Protein 6ITQ (pdb70)

B-factor: mean 16.61, std 8.14, range [3.59, 48.38]

Solvent-accessible surface area: 22813 Å² total; per-residue (Å²): 172,43,98,7,95,25,38,11,1,2,6,0,58,58,56,9,2,10,47,0,26,0,68,20,52,33,121,64,46,86,38,11,32,29,0,0,0,12,54,50,159,141,78,6,0,0,0,6,56,36,36,48,121,86,32,115,64,73,60,18,140,66,0,118,16,17,5,26,2,7,18,3,65,77,128,118,12,0,21,0,0,0,11,25,3,86,76,120,0,24,2,58,0,50,0,0,16,15,80,160,19,67,124,29,108,120,37,70,35,9,187,14,71,2,164,17,16,60,0,19,9,76,154,30,39,10,34,16,49,40,32,29,102,27,139,56,58,21,62,36,138,0,17,0,15,12,0,11,88,55,51,87,36,11,28,29,0,0,0,21,93,136,74,5,0,0,0,6,64,28,37,68,118,100,60,128,60,79,59,18,125,66,0,136,82,33,5,74,9,54,46,53,96,91,101,70,10,0,46,0,58,0,62,58,3,89,75,122,0,56,8,59,0,35,0,0,18,10,145,107,18,64,136,29,98,102,36,47,21,6,94,15,62,1,155,22,16,74,0,55,8,92,147,38,116,12,54,3,5,22,3,7,33,17,104,57,56,16,16,35,71,0,8,0,26,14,60,30,124,52,58,82,60,10,33,29,0,0,0,22,46,18,140,91,67,150,89,79,7,0,0,0,3,63,25,37,64,102,57,19,105,64,63,59,17,122,62,0,122,28,24,4,35,2,7,10,3,60,59,113,111,6,0,14,0,6,0,13,52,2,87,72,125,0,53,2,56,0,50,0,0,17,16,147,138,16,57,131,30,94,102,37,105,61,14,88,15,70,4,153,17,7,74,0,54,8,88,155,36,71,6,11,11,18,22,2,13,37,32,139,57,58,18,66,16,132,0,20,0,27,13,44,42,113,57,45,88,48,10,34,27,0,0,0,25,47,47,183,119,93,8,0,0,0,5,66,26,52,46,123,119,62,107,43,75,48,22,124,68,0,115,85,37,4,74,10,58,46,44,104,98,124,100,8,0,26,0,53,0,62,60,2,90,68,130,3,58,8,58,0,45,0,0,19,20,116,155,15,53,130,31,101,103,40,51,47,3,60,18,37,2,113,21,14,78,0,60,6,96

Secondary structure (DSSP, 8-state):
--EEEEE--EEE-TT--EEEEEEEES---S-EEEEEEEE---EEEEEEEE----EEEEE-TTTTTTEEEEEETTTTEEEEEE-S--GGG-EEEEEEEES--SSTT-GGG--EE---EEEEE-/--EEEEE--EEE-TT--EEEEEEEES---S-EEEEEEE--EEEEEEEE----EEEEE-GGGTTTEEEEEETTTTEEEEEE-S--GGG-EEEEEEEES--SSTT-GGG-SEE---EEEEE-/--EEEEE--EEE-TT--EEEEEEEES---S-EEEEEEEE-TTSPPEEEEEEEE----EEEEE-TTTTTTEEEEEETTTTEEEEEE-S--GGG-EEEEEEEES--SSTT-GGG--EE---EEEEE-/--EEEEE-EEEE-TT--EEEEEEEES---SSEEEEEEEE---EEEEEEEE----EEEEE-TTTTTTEEEEEETTTTEEEEEE-S--GGG-EEEEEEEES--SSTT-GGG--EE---EEEEE-

Sequence (489 aa):
QVQLQESGGGSVQAGGSLRLSCVVSGNTGSTGYWAWFRQGPREGVAATYTAGSTSMTYYADSVKGRFTISQDNAKKTLYLQMNSLKPEDTGMYRCASTRFAGRWYRDSEYRAWGQGTQVTVSQVQLQESGGGSVQAGGSLRLSCVVSGNTGSTGYWAWFRQREGVAATYTAGSTSMTYYADSVKGRFTISQDNAKKTLYLQMNSLKPEDTGMYRCASTRFAGRWYRDSEYRAWGQGTQVTVSQVQLQESGGGSVQAGGSLRLSCVVSGNTGSTGYWAWFRQGPGTEREGVAATYTAGSTSMTYYADSVKGRFTISQDNAKKTLYLQMNSLKPEDTGMYRCASTRFAGRWYRDSEYRAWGQGTQVTVSQVQLQESGGGSVQAGGSLRLSCVVSGNTGSTGYWAWFRQGPREGVAATYTAGSTSMTYYADSVKGRFTISQDNAKKTLYLQMNSLKPEDTGMYRCASTRFAGRWYRDSEYRAWGQGTQVTVS

Foldseek 3Di:
DKAKAKDWADEDEAQAKTKIKIAIDDDPPQWWKKFKAFAACGWTAKIKTQHNVGIDIDGDPVCVPFWDWDADVVRRMIMIIGGNDDQRVWGFMKMFIDRDDDDSTDPVRTDYIYPGDTHGYD/DKAKAKDWADEEAAQAKTKMKIAMDDDADQWWKKFKAFPHWTAKIWTQVPVHIDIDGDPVCPPFWDWDADVVRRMIMIIGGRDDQVVWGFMKMFIDRDDDDNTDPVRTDGIYPGHTHGYD/DKAKAKDFADEDEQQAKTKIKMAIDDDQDQWWKKFKWWDAVPGDIWTAKMWTGDNVDIDIDGDPVCPPFWDWDADVVRRMIMIIGGNDDQVVWGWMKMFIDRDDPDRTPVVRTDYIYPTGTHGYD/DKAKEKDWADEDAAQAKIKMKIAIDDDADQWWKKFKAFDDCGWTAKIWTGPRVDIDIDGDPVCVPAWDWDADVVRRMIMIIGGRDDQVVWGWMKMFIDRDDPDNTPCVRTDYIYPTDGHGYD

Nearest PDB structures (foldseek):
  6itq-assembly1_B  TM=1.008E+00  e=9.440E-25  Camelus bactrianus
  6itq-assembly1_D  TM=1.003E+00  e=2.146E-22  Camelus bactrianus
  3eba-assembly1_A  TM=9.061E-01  e=5.032E-16  Camelus dromedarius
  1op9-assembly1_A  TM=9.002E-01  e=9.087E-16  Camelus dromedarius
  8sfv-assembly1_B-2  TM=8.823E-01  e=9.157E-15  Lama glama

Radius of gyration: 23.57 Å; Cα contacts (8 Å, |Δi|>4): 1384; chains: 4; bounding box: 53×63×56 Å

Structure (mmCIF, N/CA/C/O backbone):
data_6ITQ
#
_entry.id   6ITQ
#
_cell.length_a   93.870
_cell.length_b   48.816
_cell.length_c   109.333
_cell.angle_alpha   90.000
_cell.angle_beta   110.660
_cell.angle_gamma   90.000
#
_symmetry.space_group_name_H-M   'C 1 2 1'
#
loop_
_entity.id
_entity.type
_entity.pdbx_description
1 polymer 'anti-cortisol camelid antibody'
2 non-polymer (11alpha,14beta)-11,17,21-trihydroxypregn-4-ene-3,20-dione
3 non-polymer 'SULFATE ION'
4 water water
#
loop_
_atom_site.group_PDB
_atom_site.id
_atom_site.type_symbol
_atom_site.label_atom_id
_atom_site.label_alt_id
_atom_site.label_comp_id
_atom_site.label_asym_id
_atom_site.label_entity_id
_atom_site.label_seq_id
_atom_site.pdbx_PDB_ins_code
_atom_site.Cartn_x
_atom_site.Cartn_y
_atom_site.Cartn_z
_atom_site.occupancy
_atom_site.B_iso_or_equiv
_atom_site.auth_seq_id
_atom_site.auth_comp_id
_atom_site.auth_asym_id
_atom_site.auth_atom_id
_atom_site.pdbx_PDB_model_num
ATOM 1 N N . GLN A 1 1 ? 5.578 -0.585 22.681 1.00 27.45 1 GLN A N 1
ATOM 2 C CA . GLN A 1 1 ? 6.806 -1.035 23.327 1.00 25.27 1 GLN A CA 1
ATOM 3 C C . GLN A 1 1 ? 7.903 0.017 23.221 1.00 20.77 1 GLN A C 1
ATOM 4 O O . GLN A 1 1 ? 8.633 0.270 24.190 1.00 21.01 1 GLN A O 1
ATOM 10 N N . VAL A 1 2 ? 8.031 0.625 22.045 1.00 15.40 2 VAL A N 1
ATOM 11 C CA . VAL A 1 2 ? 9.040 1.660 21.851 1.00 10.97 2 VAL A CA 1
ATOM 12 C C . VAL A 1 2 ? 8.551 2.943 22.505 1.00 12.98 2 VAL A C 1
ATOM 13 O O . VAL A 1 2 ? 7.437 3.410 22.240 1.00 13.53 2 VAL A O 1
ATOM 17 N N . GLN A 1 3 ? 9.393 3.517 23.356 1.00 9.38 3 GLN A N 1
ATOM 18 C CA . GLN A 1 3 ? 9.075 4.720 24.107 1.00 7.53 3 GLN A CA 1
ATOM 19 C C . GLN A 1 3 ? 10.084 5.795 23.743 1.00 9.38 3 GLN A C 1
ATOM 20 O O . GLN A 1 3 ? 11.287 5.527 23.702 1.00 8.34 3 GLN A O 1
ATOM 26 N N . LEU A 1 4 ? 9.587 6.994 23.435 1.00 6.85 4 LEU A N 1
ATOM 27 C CA . LEU A 1 4 ? 10.409 8.137 23.064 1.00 7.90 4 LEU A CA 1
ATOM 28 C C . LEU A 1 4 ? 10.089 9.301 23.984 1.00 7.97 4 LEU A C 1
ATOM 29 O O . LEU A 1 4 ? 8.917 9.572 24.257 1.00 11.44 4 LEU A O 1
ATOM 34 N N . GLN A 1 5 ? 11.126 10.003 24.443 1.00 6.81 5 GLN A N 1
ATOM 35 C CA . GLN A 1 5 ? 10.945 11.113 25.374 1.00 8.33 5 GLN A CA 1
ATOM 36 C C . GLN A 1 5 ? 11.909 12.241 25.032 1.00 5.60 5 GLN A C 1
ATOM 37 O O . GLN A 1 5 ? 13.127 12.062 25.108 1.00 7.74 5 GLN A O 1
ATOM 43 N N . GLU A 1 6 ? 11.353 13.396 24.665 1.00 5.02 6 GLU A N 1
ATOM 44 C CA . GLU A 1 6 ? 12.095 14.556 24.193 1.00 6.99 6 GLU A CA 1
ATOM 45 C C . GLU A 1 6 ? 12.405 15.493 25.340 1.00 7.95 6 GLU A C 1
ATOM 46 O O . GLU A 1 6 ? 11.683 15.555 26.337 1.00 8.81 6 GLU A O 1
ATOM 52 N N . SER A 1 7 ? 13.474 16.264 25.152 1.00 6.47 7 SER A N 1
ATOM 53 C CA . SER A 1 7 ? 13.880 17.266 26.124 1.00 9.97 7 SER A CA 1
ATOM 54 C C . SER A 1 7 ? 14.652 18.376 25.421 1.00 8.36 7 SER A C 1
ATOM 55 O O . SER A 1 7 ? 15.029 18.274 24.249 1.00 7.82 7 SER A O 1
ATOM 58 N N . GLY A 1 8 ? 14.854 19.462 26.162 1.00 10.05 8 GLY A N 1
ATOM 59 C CA . GLY A 1 8 ? 15.765 20.513 25.758 1.00 9.63 8 GLY A CA 1
ATOM 60 C C . GLY A 1 8 ? 15.124 21.738 25.166 1.00 9.38 8 GLY A C 1
ATOM 61 O O . GLY A 1 8 ? 15.829 22.701 24.875 1.00 10.03 8 GLY A O 1
ATOM 62 N N . GLY A 1 9 ? 13.815 21.741 24.995 1.00 8.56 9 GLY A N 1
ATOM 63 C CA . GLY A 1 9 ? 13.160 22.842 24.334 1.00 9.86 9 GLY A CA 1
ATOM 64 C C . GLY A 1 9 ? 13.022 24.053 25.225 1.00 9.83 9 GLY A C 1
ATOM 65 O O . GLY A 1 9 ? 13.468 24.095 26.375 1.00 10.24 9 GLY A O 1
ATOM 66 N N . GLY A 1 10 ? 12.389 25.068 24.657 1.00 7.86 10 GLY A N 1
ATOM 67 C CA . GLY A 1 10 ? 12.021 26.236 25.430 1.00 6.74 10 GLY A CA 1
ATOM 68 C C . GLY A 1 10 ? 11.910 27.454 24.532 1.00 8.88 10 GLY A C 1
ATOM 69 O O . GLY A 1 10 ? 11.711 27.344 23.323 1.00 10.04 10 GLY A O 1
ATOM 70 N N . SER A 1 11 ? 12.063 28.615 25.154 1.00 6.71 11 SER A N 1
ATOM 71 C CA . SER A 1 11 ? 11.916 29.871 24.443 1.00 6.74 11 SER A CA 1
ATOM 72 C C . SER A 1 11 ? 13.289 30.458 24.153 1.00 8.99 11 SER A C 1
ATOM 73 O O . SER A 1 11 ? 14.195 30.403 24.990 1.00 10.06 11 SER A O 1
ATOM 76 N N . VAL A 1 12 ? 13.442 30.996 22.951 1.00 7.55 12 VAL A N 1
ATOM 77 C CA . VAL A 1 12 ? 14.726 31.459 22.457 1.00 9.43 12 VAL A CA 1
ATOM 78 C C . VAL A 1 12 ? 14.465 32.639 21.527 1.00 10.25 12 VAL A C 1
ATOM 79 O O . VAL A 1 12 ? 13.413 32.732 20.889 1.00 8.79 12 VAL A O 1
ATOM 83 N N . GLN A 1 13 ? 15.415 33.555 21.470 1.00 11.20 13 GLN A N 1
ATOM 84 C CA . GLN A 1 13 ? 15.266 34.704 20.592 1.00 11.59 13 GLN A CA 1
ATOM 85 C C . GLN A 1 13 ? 15.556 34.326 19.148 1.00 11.49 13 GLN A C 1
ATOM 86 O O . GLN A 1 13 ? 16.366 33.440 18.866 1.00 12.57 13 GLN A O 1
ATOM 92 N N . ALA A 1 14 ? 14.900 35.030 18.227 1.00 13.30 14 ALA A N 1
ATOM 93 C CA . ALA A 1 14 ? 15.158 34.819 16.813 1.00 13.17 14 ALA A CA 1
ATOM 94 C C . ALA A 1 14 ? 16.640 35.026 16.524 1.00 8.62 14 ALA A C 1
ATOM 95 O O . ALA A 1 14 ? 17.294 35.893 17.118 1.00 11.88 14 ALA A O 1
ATOM 97 N N . GLY A 1 15 ? 17.178 34.184 15.638 1.00 9.94 15 GLY A N 1
ATOM 98 C CA . GLY A 1 15 ? 18.595 34.120 15.368 1.00 10.81 15 GLY A CA 1
ATOM 99 C C . GLY A 1 15 ? 19.354 33.171 16.268 1.00 10.10 15 GLY A C 1
ATOM 100 O O . GLY A 1 15 ? 20.539 32.909 16.007 1.00 14.67 15 GLY A O 1
ATOM 101 N N . GLY A 1 16 ? 18.706 32.645 17.310 1.00 9.50 16 GLY A N 1
ATOM 102 C CA . GLY A 1 16 ? 19.382 31.845 18.302 1.00 8.20 16 GLY A CA 1
ATOM 103 C C . GLY A 1 16 ? 19.540 30.393 17.899 1.00 9.85 16 GLY A C 1
ATOM 104 O O . GLY A 1 16 ? 19.151 29.954 16.817 1.00 8.99 16 GLY A O 1
ATOM 105 N N . SER A 1 17 ? 20.126 29.635 18.821 1.00 9.22 17 SER A N 1
ATOM 106 C CA . SER A 1 17 ? 20.414 28.222 18.636 1.00 9.18 17 SER A CA 1
ATOM 107 C C . SER A 1 17 ? 19.798 27.425 19.775 1.00 6.93 17 SER A C 1
ATOM 108 O O . SER A 1 17 ? 19.566 27.944 20.867 1.00 9.91 17 SER A O 1
ATOM 111 N N . LEU A 1 18 ? 19.573 26.139 19.525 1.00 5.67 18 LEU A N 1
ATOM 112 C CA . LEU A 1 18 ? 18.972 25.245 20.506 1.00 7.76 18 LEU A CA 1
ATOM 113 C C . LEU A 1 18 ? 19.308 23.825 20.086 1.00 7.20 18 LEU A C 1
ATOM 114 O O . LEU A 1 18 ? 19.376 23.552 18.890 1.00 10.52 18 LEU A O 1
ATOM 119 N N . ARG A 1 19 ? 19.549 22.930 21.043 1.00 6.38 19 ARG A N 1
ATOM 120 C CA . ARG A 1 19 ? 19.714 21.518 20.701 1.00 6.01 19 ARG A CA 1
ATOM 121 C C . ARG A 1 19 ? 18.699 20.691 21.478 1.00 6.10 19 ARG A C 1
ATOM 122 O O . ARG A 1 19 ? 18.739 20.659 22.712 1.00 9.20 19 ARG A O 1
ATOM 130 N N . LEU A 1 20 ? 17.809 20.011 20.754 1.00 4.41 20 LEU A N 1
ATOM 131 C CA . LEU A 1 20 ? 16.842 19.093 21.336 1.00 5.95 20 LEU A CA 1
ATOM 132 C C . LEU A 1 20 ? 17.416 17.685 21.418 1.00 5.29 20 LEU A C 1
ATOM 133 O O . LEU A 1 20 ? 18.276 17.300 20.625 1.00 6.15 20 LEU A O 1
ATOM 138 N N . SER A 1 21 ? 16.910 16.915 22.384 1.00 6.80 21 SER A N 1
ATOM 139 C CA . SER A 1 21 ? 17.284 15.517 22.555 1.00 6.26 21 SER A CA 1
ATOM 140 C C . SER A 1 21 ? 16.037 14.651 22.642 1.00 6.26 21 SER A C 1
ATOM 141 O O . SER A 1 21 ? 14.969 15.095 23.072 1.00 6.90 21 SER A O 1
ATOM 144 N N . CYS A 1 22 ? 16.181 13.393 22.232 1.00 4.62 22 CYS A N 1
ATOM 145 C CA . CYS A 1 22 ? 15.148 12.401 22.482 1.00 5.85 22 CYS A CA 1
ATOM 146 C C . CYS A 1 22 ? 15.795 11.073 22.822 1.00 7.75 22 CYS A C 1
ATOM 147 O O . CYS A 1 22 ? 16.651 10.579 22.081 1.00 7.56 22 CYS A O 1
ATOM 150 N N . VAL A 1 23 ? 15.395 10.517 23.942 1.00 7.51 23 VAL A N 1
ATOM 151 C CA . VAL A 1 23 ? 15.877 9.208 24.348 1.00 6.72 23 VAL A CA 1
ATOM 152 C C . VAL A 1 23 ? 14.865 8.154 23.915 1.00 7.58 23 VAL A C 1
ATOM 153 O O . VAL A 1 23 ? 13.651 8.393 23.878 1.00 7.38 23 VAL A O 1
ATOM 157 N N . VAL A 1 24 ? 15.375 6.975 23.566 1.00 6.42 24 VAL A N 1
ATOM 158 C CA . VAL A 1 24 ? 14.553 5.853 23.128 1.00 8.61 24 VAL A CA 1
ATOM 159 C C . VAL A 1 24 ? 14.813 4.658 24.032 1.00 7.60 24 VAL A C 1
ATOM 160 O O . VAL A 1 24 ? 15.939 4.446 24.497 1.00 7.46 24 VAL A O 1
ATOM 164 N N . SER A 1 25 ? 13.759 3.896 24.292 1.00 7.00 25 SER A N 1
ATOM 165 C CA . SER A 1 25 ? 13.883 2.628 24.986 1.00 7.60 25 SER A CA 1
ATOM 166 C C . SER A 1 25 ? 12.918 1.637 24.363 1.00 9.63 25 SER A C 1
ATOM 167 O O . SER A 1 25 ? 11.975 2.010 23.666 1.00 8.51 25 SER A O 1
ATOM 170 N N . GLY A 1 26 ? 13.153 0.361 24.640 1.00 9.80 26 GLY A N 1
ATOM 171 C CA . GLY A 1 26 ? 12.284 -0.687 24.145 1.00 9.98 26 GLY A CA 1
ATOM 172 C C . GLY A 1 26 ? 12.873 -1.421 22.959 1.00 13.23 26 GLY A C 1
ATOM 173 O O . GLY A 1 26 ? 13.954 -1.107 22.451 1.00 15.58 26 GLY A O 1
ATOM 174 N N . ASN A 1 27 ? 12.125 -2.430 22.518 1.00 18.39 27 ASN A N 1
ATOM 175 C CA . ASN A 1 27 ? 12.557 -3.302 21.430 1.00 18.84 27 ASN A CA 1
ATOM 176 C C . ASN A 1 27 ? 12.283 -2.594 20.112 1.00 18.73 27 ASN A C 1
ATOM 177 O O . ASN A 1 27 ? 11.188 -2.659 19.553 1.00 19.83 27 ASN A O 1
ATOM 182 N N . THR A 1 28 ? 13.298 -1.886 19.619 1.00 16.30 28 THR A N 1
ATOM 183 C CA . THR A 1 28 ? 13.185 -1.147 18.368 1.00 15.45 28 THR A CA 1
ATOM 184 C C . THR A 1 28 ? 13.535 -1.972 17.140 1.00 14.42 28 THR A C 1
ATOM 185 O O . THR A 1 28 ? 13.127 -1.605 16.035 1.00 15.32 28 THR A O 1
ATOM 189 N N . GLY A 1 29 ? 14.303 -3.048 17.292 1.00 11.98 29 GLY A N 1
ATOM 190 C CA . GLY A 1 29 ? 15.001 -3.620 16.157 1.00 14.13 29 GLY A CA 1
ATOM 191 C C . GLY A 1 29 ? 16.145 -2.707 15.717 1.00 12.69 29 GLY A C 1
ATOM 192 O O . GLY A 1 29 ? 16.380 -1.647 16.285 1.00 14.08 29 GLY A O 1
ATOM 193 N N . SER A 1 30 ? 16.861 -3.133 14.671 1.00 16.60 30 SER A N 1
ATOM 194 C CA . SER A 1 30 ? 18.120 -2.490 14.294 1.00 12.87 30 SER A CA 1
ATOM 195 C C . SER A 1 30 ? 18.006 -1.509 13.128 1.00 14.15 30 SER A C 1
ATOM 196 O O . SER A 1 30 ? 18.967 -0.769 12.863 1.00 14.28 30 SER A O 1
ATOM 199 N N . THR A 1 31 ? 16.867 -1.464 12.439 1.00 15.11 31 THR A N 1
ATOM 200 C CA . THR A 1 31 ? 16.775 -0.695 11.207 1.00 13.75 31 THR A CA 1
ATOM 201 C C . THR A 1 31 ? 15.488 0.118 11.181 1.00 12.82 31 THR A C 1
ATOM 202 O O . THR A 1 31 ? 14.434 -0.355 11.606 1.00 13.89 31 THR A O 1
ATOM 206 N N . GLY A 1 32 ? 15.554 1.340 10.673 1.00 9.36 32 GLY A N 1
ATOM 207 C CA . GLY A 1 32 ? 14.332 2.107 10.573 1.00 9.62 32 GLY A CA 1
ATOM 208 C C . GLY A 1 32 ? 14.610 3.596 10.542 1.00 6.47 32 GLY A C 1
ATOM 209 O O . GLY A 1 32 ? 15.757 4.039 10.406 1.00 7.13 32 GLY A O 1
ATOM 210 N N . TYR A 1 33 ? 13.514 4.346 10.609 1.00 6.74 33 TYR A N 1
ATOM 211 C CA . TYR A 1 33 ? 13.535 5.802 10.595 1.00 5.94 33 TYR A CA 1
ATOM 212 C C . TYR A 1 33 ? 13.378 6.375 11.997 1.00 5.62 33 TYR A C 1
ATOM 213 O O . TYR A 1 33 ? 12.530 5.930 12.783 1.00 6.86 33 TYR A O 1
ATOM 222 N N . TRP A 1 34 ? 14.149 7.424 12.266 1.00 5.40 34 TRP A N 1
ATOM 223 C CA . TRP A 1 34 ? 14.084 8.162 13.521 1.00 8.27 34 TRP A CA 1
ATOM 224 C C . TRP A 1 34 ? 13.985 9.630 13.138 1.00 4.30 34 TRP A C 1
ATOM 225 O O . TRP A 1 34 ? 14.868 10.143 12.443 1.00 5.63 34 TRP A O 1
ATOM 236 N N . ALA A 1 35 ? 12.925 10.308 13.574 1.00 4.58 35 ALA A N 1
ATOM 237 C CA . ALA A 1 35 ? 12.570 11.576 12.948 1.00 4.71 35 ALA A CA 1
ATOM 238 C C . ALA A 1 35 ? 12.131 12.616 13.966 1.00 4.49 35 ALA A C 1
ATOM 239 O O . ALA A 1 35 ? 11.694 12.303 15.074 1.00 5.53 35 ALA A O 1
ATOM 241 N N . TRP A 1 36 ? 12.252 13.874 13.547 1.00 5.23 36 TRP A N 1
ATOM 242 C CA . TRP A 1 36 ? 11.713 15.021 14.264 1.00 4.81 36 TRP A CA 1
ATOM 243 C C . TRP A 1 36 ? 10.574 15.613 13.455 1.00 5.43 36 TRP A C 1
ATOM 244 O O . TRP A 1 36 ? 10.718 15.824 12.243 1.00 5.68 36 TRP A O 1
ATOM 255 N N . PHE A 1 37 ? 9.472 15.909 14.139 1.00 5.31 37 PHE A N 1
ATOM 256 C CA . PHE A 1 37 ? 8.325 16.581 13.561 1.00 3.59 37 PHE A CA 1
ATOM 257 C C . PHE A 1 37 ? 8.068 17.850 14.350 1.00 7.23 37 PHE A C 1
ATOM 258 O O . PHE A 1 37 ? 8.417 17.937 15.525 1.00 6.98 37 PHE A O 1
ATOM 266 N N . ARG A 1 38 ? 7.445 18.841 13.726 1.00 7.32 38 ARG A N 1
ATOM 267 C CA . ARG A 1 38 ? 6.988 19.958 14.541 1.00 7.00 38 ARG A CA 1
ATOM 268 C C . ARG A 1 38 ? 5.500 20.213 14.322 1.00 9.29 38 ARG A C 1
ATOM 269 O O . ARG A 1 38 ? 5.002 20.102 13.202 1.00 8.79 38 ARG A O 1
ATOM 277 N N . GLN A 1 39 ? 4.787 20.490 15.410 1.00 11.35 39 GLN A N 1
ATOM 278 C CA . GLN A 1 39 ? 3.395 20.944 15.353 1.00 15.84 39 GLN A CA 1
ATOM 279 C C . GLN A 1 39 ? 3.385 22.432 15.681 1.00 18.40 39 GLN A C 1
ATOM 280 O O . GLN A 1 39 ? 3.504 22.804 16.847 1.00 16.89 39 GLN A O 1
ATOM 286 N N . GLY A 1 40 ? 3.250 23.282 14.658 1.00 16.73 40 GLY A N 1
ATOM 287 C CA . GLY A 1 40 ? 3.236 24.717 14.847 1.00 21.77 40 GLY A CA 1
ATOM 288 C C . GLY A 1 40 ? 1.852 25.245 15.181 1.00 26.77 40 GLY A C 1
ATOM 289 O O . GLY A 1 40 ? 0.853 24.525 15.084 1.00 27.33 40 GLY A O 1
ATOM 290 N N . PRO A 1 41 ? 1.760 26.524 15.579 1.00 23.29 41 PRO A N 1
ATOM 291 C CA . PRO A 1 41 ? 0.461 27.085 15.987 1.00 25.08 41 PRO A CA 1
ATOM 292 C C . PRO A 1 41 ? -0.587 27.085 14.873 1.00 27.94 41 PRO A C 1
ATOM 293 O O . PRO A 1 41 ? -0.770 28.111 14.222 1.00 34.59 41 PRO A O 1
ATOM 297 N N . ARG A 1 45 ? 1.405 19.260 11.318 1.00 25.04 45 ARG A N 1
ATOM 298 C CA . ARG A 1 45 ? 2.474 18.408 11.836 1.00 21.49 45 ARG A CA 1
ATOM 299 C C . ARG A 1 45 ? 3.468 18.004 10.746 1.00 16.78 45 ARG A C 1
ATOM 300 O O . ARG A 1 45 ? 3.280 16.996 10.058 1.00 20.86 45 ARG A O 1
ATOM 308 N N . GLU A 1 46 ? 4.532 18.781 10.590 1.00 12.57 46 GLU A N 1
ATOM 309 C CA . GLU A 1 46 ? 5.408 18.637 9.439 1.00 11.84 46 GLU A CA 1
ATOM 310 C C . GLU A 1 46 ? 6.721 17.971 9.822 1.00 8.98 46 GLU A C 1
ATOM 311 O O . GLU A 1 46 ? 7.276 18.213 10.904 1.00 8.77 46 GLU A O 1
ATOM 317 N N . GLY A 1 47 ? 7.202 17.136 8.908 1.00 8.71 47 GLY A N 1
ATOM 318 C CA . GLY A 1 47 ? 8.508 16.521 9.071 1.00 7.10 47 GLY A CA 1
ATOM 319 C C . GLY A 1 47 ? 9.611 17.558 8.980 1.00 8.51 47 GLY A C 1
ATOM 320 O O . GLY A 1 47 ? 9.647 18.378 8.054 1.00 8.76 47 GLY A O 1
ATOM 321 N N . VAL A 1 48 ? 10.520 17.524 9.945 1.00 6.85 48 VAL A N 1
ATOM 322 C CA . VAL A 1 48 ? 11.626 18.457 10.022 1.00 6.38 48 VAL A CA 1
ATOM 323 C C . VAL A 1 48 ? 12.906 17.810 9.519 1.00 5.44 48 VAL A C 1
ATOM 324 O O . VAL A 1 48 ? 13.581 18.335 8.637 1.00 6.52 48 VAL A O 1
ATOM 328 N N . ALA A 1 49 ? 13.227 16.636 10.063 1.00 5.09 49 ALA A N 1
ATOM 329 C CA . ALA A 1 49 ? 14.436 15.926 9.677 1.00 4.55 49 ALA A CA 1
ATOM 330 C C . ALA A 1 49 ? 14.283 14.488 10.119 1.00 3.99 49 ALA A C 1
ATOM 331 O O . ALA A 1 49 ? 13.509 14.176 11.023 1.00 6.06 49 ALA A O 1
ATOM 333 N N . ALA A 1 50 ? 15.011 13.603 9.443 1.00 3.69 50 ALA A N 1
ATOM 334 C CA . ALA A 1 50 ? 14.940 12.196 9.808 1.00 6.09 50 ALA A CA 1
ATOM 335 C C . ALA A 1 50 ? 16.225 11.499 9.412 1.00 5.46 50 ALA A C 1
ATOM 336 O O . ALA A 1 50 ? 16.935 11.935 8.508 1.00 6.84 50 ALA A O 1
ATOM 338 N N . THR A 1 51 ? 16.533 10.428 10.131 1.00 5.93 51 THR A N 1
ATOM 339 C CA . THR A 1 51 ? 17.667 9.580 9.798 1.00 6.54 51 THR A CA 1
ATOM 340 C C . THR A 1 51 ? 17.179 8.153 9.642 1.00 7.48 51 THR A C 1
ATOM 341 O O . THR A 1 51 ? 16.435 7.653 10.489 1.00 8.93 51 THR A O 1
ATOM 345 N N . TYR A 1 52 ? 17.579 7.521 8.553 1.00 9.96 52 T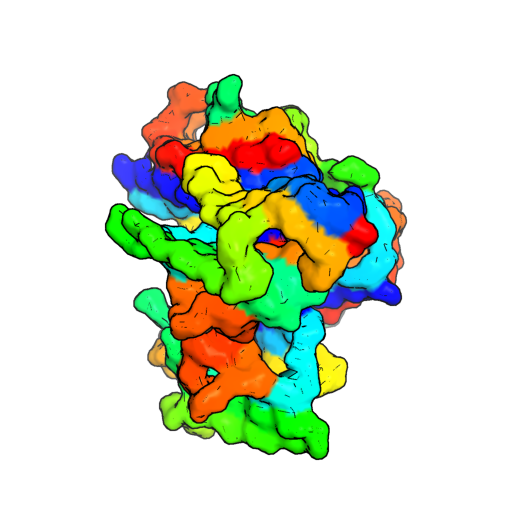YR A N 1
ATOM 346 C CA . TYR A 1 52 ? 17.343 6.103 8.353 1.00 9.53 52 TYR A CA 1
ATOM 347 C C . TYR A 1 52 ? 18.613 5.371 8.753 1.00 9.21 52 TYR A C 1
ATOM 348 O O . TYR A 1 52 ? 19.696 5.698 8.259 1.00 11.92 52 TYR A O 1
ATOM 357 N N . THR A 1 53 ? 18.492 4.409 9.661 1.00 9.41 53 THR A N 1
ATOM 358 C CA . THR A 1 53 ? 19.632 3.600 10.072 1.00 11.38 53 THR A CA 1
ATOM 359 C C . THR A 1 53 ? 19.438 2.215 9.484 1.00 15.44 53 THR A C 1
ATOM 360 O O . THR A 1 53 ? 18.427 1.563 9.760 1.00 13.71 53 THR A O 1
ATOM 364 N N . ALA A 1 54 ? 20.401 1.778 8.667 1.00 22.95 54 ALA A N 1
ATOM 365 C CA . ALA A 1 54 ? 20.271 0.519 7.943 1.00 22.16 54 ALA A CA 1
ATOM 366 C C . ALA A 1 54 ? 20.667 -0.679 8.791 1.00 23.90 54 ALA A C 1
ATOM 367 O O . ALA A 1 54 ? 20.182 -1.789 8.547 1.00 33.04 54 ALA A O 1
ATOM 369 N N . GLY A 1 55 ? 21.532 -0.483 9.780 1.00 26.21 55 GLY A N 1
ATOM 370 C CA . GLY A 1 55 ? 22.014 -1.597 10.573 1.00 33.15 55 GLY A CA 1
ATOM 371 C C . GLY A 1 55 ? 23.113 -2.390 9.903 1.00 36.73 55 GLY A C 1
ATOM 372 O O . GLY A 1 55 ? 23.119 -3.624 9.981 1.00 32.20 55 GLY A O 1
ATOM 373 N N . SER A 1 56 ? 24.050 -1.713 9.246 1.00 38.26 56 SER A N 1
ATOM 374 C CA . SER A 1 56 ? 25.090 -2.387 8.482 1.00 34.99 56 SER A CA 1
ATOM 375 C C . SER A 1 56 ? 26.312 -1.492 8.326 1.00 37.63 56 SER A C 1
ATOM 376 O O . SER A 1 56 ? 26.974 -1.158 9.309 1.00 41.10 56 SER A O 1
ATOM 379 N N . THR A 1 58 ? 24.453 1.187 7.104 1.00 34.23 58 THR A N 1
ATOM 380 C CA . THR A 1 58 ? 24.908 2.531 7.446 1.00 28.69 58 THR A CA 1
ATOM 381 C C . THR A 1 58 ? 23.722 3.473 7.694 1.00 29.37 58 THR A C 1
ATOM 382 O O . THR A 1 58 ? 22.838 3.135 8.468 1.00 24.25 58 THR A O 1
ATOM 386 N N . SER A 1 59 ? 23.688 4.638 7.050 1.00 29.76 59 SER A N 1
ATOM 387 C CA . SER A 1 59 ? 22.741 5.651 7.498 1.00 22.45 59 SER A CA 1
ATOM 388 C C . SER A 1 59 ? 22.465 6.663 6.393 1.00 24.55 59 SER A C 1
ATOM 389 O O . SER A 1 59 ? 23.344 6.971 5.584 1.00 26.80 59 SER A O 1
ATOM 392 N N . MET A 1 60 ? 21.229 7.187 6.377 1.00 15.59 60 MET A N 1
ATOM 393 C CA . MET A 1 60 ? 20.817 8.233 5.449 1.00 14.09 60 MET A CA 1
ATOM 394 C C . MET A 1 60 ? 20.020 9.282 6.211 1.00 10.84 60 MET A C 1
ATOM 395 O O . MET A 1 60 ? 19.166 8.939 7.034 1.00 12.93 60 MET A O 1
ATOM 400 N N . THR A 1 61 ? 20.276 10.557 5.921 1.00 10.60 61 THR A N 1
ATOM 401 C CA . THR A 1 61 ? 19.604 11.655 6.600 1.00 9.32 61 THR A CA 1
ATOM 402 C C . THR A 1 61 ? 18.854 12.521 5.599 1.00 8.92 61 THR A C 1
ATOM 403 O O . THR A 1 61 ? 19.297 12.702 4.459 1.00 11.49 61 THR A O 1
ATOM 407 N N . TYR A 1 62 ? 17.716 13.063 6.050 1.00 8.19 62 TYR A N 1
ATOM 408 C CA . TYR A 1 62 ? 16.806 13.861 5.239 1.00 9.09 62 TYR A CA 1
ATOM 409 C C . TYR A 1 62 ? 16.397 15.113 5.997 1.00 7.38 62 TYR A C 1
ATOM 410 O O . TYR A 1 62 ? 16.188 15.069 7.212 1.00 6.75 62 TYR A O 1
ATOM 419 N N . TYR A 1 63 ? 16.250 16.224 5.267 1.00 7.65 63 TYR A N 1
ATOM 420 C CA . TYR A 1 63 ? 15.804 17.485 5.849 1.00 8.43 63 TYR A CA 1
ATOM 421 C C . TYR A 1 63 ? 14.675 18.087 5.037 1.00 7.80 63 TYR A C 1
ATOM 422 O O . TYR A 1 63 ? 14.672 18.004 3.810 1.00 9.53 63 TYR A O 1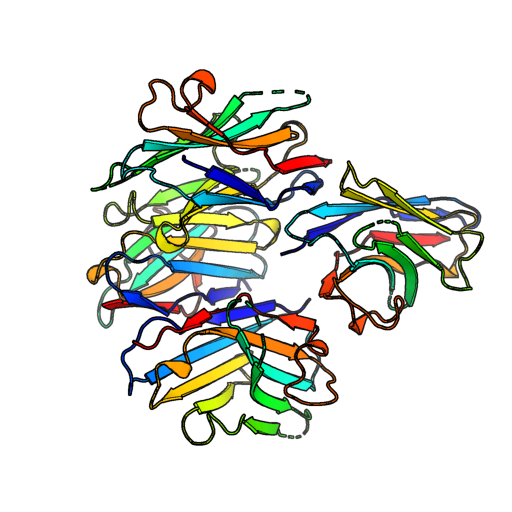
ATOM 431 N N . ALA A 1 64 ? 13.753 18.743 5.737 1.00 6.46 64 ALA A N 1
ATOM 432 C CA . ALA A 1 64 ? 12.756 19.585 5.082 1.00 8.19 64 ALA A CA 1
ATOM 433 C C . ALA A 1 64 ? 13.442 20.785 4.443 1.00 11.00 64 ALA A C 1
ATOM 434 O O . ALA A 1 64 ? 14.411 21.320 4.985 1.00 9.19 64 ALA A O 1
ATOM 436 N N . ASP A 1 65 ? 12.920 21.226 3.294 1.00 10.59 65 ASP A N 1
ATOM 437 C CA . ASP A 1 65 ? 13.542 22.343 2.590 1.00 13.54 65 ASP A CA 1
ATOM 438 C C . ASP A 1 65 ? 13.636 23.590 3.464 1.00 11.36 65 ASP A C 1
ATOM 439 O O . ASP A 1 65 ? 14.631 24.320 3.386 1.00 15.56 65 ASP A O 1
ATOM 444 N N . SER A 1 66 ? 12.654 23.817 4.339 1.00 11.11 66 SER A N 1
ATOM 445 C CA . SER A 1 66 ? 12.619 25.038 5.138 1.00 13.20 66 SER A CA 1
ATOM 446 C C . SER A 1 66 ? 13.656 25.069 6.254 1.00 13.83 66 SER A C 1
ATOM 447 O O . SER A 1 66 ? 13.878 26.133 6.841 1.00 13.32 66 SER A O 1
ATOM 450 N N . VAL A 1 67 ? 14.287 23.945 6.575 1.00 9.17 67 VAL A N 1
ATOM 451 C CA . VAL A 1 67 ? 15.298 23.907 7.626 1.00 9.33 67 VAL A CA 1
ATOM 452 C C . VAL A 1 67 ? 16.661 23.477 7.117 1.00 9.45 67 VAL A C 1
ATOM 453 O O . VAL A 1 67 ? 17.620 23.511 7.888 1.00 6.40 67 VAL A O 1
ATOM 457 N N . LYS A 1 68 ? 16.783 23.092 5.848 1.00 7.43 68 LYS A N 1
ATOM 458 C CA . LYS A 1 68 ? 18.068 22.720 5.262 1.00 10.52 68 LYS A CA 1
ATOM 459 C C . LYS A 1 68 ? 19.123 23.780 5.538 1.00 10.06 68 LYS A C 1
ATOM 460 O O . LYS A 1 68 ? 18.907 24.963 5.281 1.00 13.96 68 LYS A O 1
ATOM 466 N N . GLY A 1 69 ? 20.276 23.348 6.048 1.00 10.98 69 GLY A N 1
ATOM 467 C CA . GLY A 1 69 ? 21.365 24.256 6.326 1.00 11.65 69 GLY A CA 1
ATOM 468 C C . GLY A 1 69 ? 21.252 25.017 7.627 1.00 12.49 69 GLY A C 1
ATOM 469 O O . GLY A 1 69 ? 22.223 25.658 8.038 1.00 10.59 69 GLY A O 1
ATOM 470 N N . ARG A 1 70 ? 20.112 24.967 8.299 1.00 8.10 70 ARG A N 1
ATOM 471 C CA . ARG A 1 70 ? 19.986 25.559 9.618 1.00 6.20 70 ARG A CA 1
ATOM 472 C C . ARG A 1 70 ? 19.858 24.534 10.731 1.00 8.11 70 ARG A C 1
ATOM 473 O O . ARG A 1 70 ? 20.228 24.830 11.864 1.00 8.28 70 ARG A O 1
ATOM 481 N N . PHE A 1 71 ? 19.302 23.366 10.448 1.00 7.93 71 PHE A N 1
ATOM 482 C CA . PHE A 1 71 ? 19.129 22.313 11.437 1.00 5.46 71 PHE A CA 1
ATOM 483 C C . PHE A 1 71 ? 20.026 21.140 11.069 1.00 7.56 71 PHE A C 1
ATOM 484 O O . PHE A 1 71 ? 20.298 20.901 9.890 1.00 9.08 71 PHE A O 1
ATOM 492 N N . THR A 1 72 ? 20.463 20.401 12.086 1.00 5.30 72 THR A N 1
ATOM 493 C CA . THR A 1 72 ? 21.212 19.157 11.903 1.00 6.19 72 THR A CA 1
ATOM 494 C C . THR A 1 72 ? 20.648 18.093 12.831 1.00 6.24 72 THR A C 1
ATOM 495 O O . THR A 1 72 ? 20.545 18.309 14.039 1.00 6.89 72 THR A O 1
ATOM 499 N N . ILE A 1 73 ? 20.317 16.940 12.275 1.00 7.00 73 ILE A N 1
ATOM 500 C CA . ILE A 1 73 ? 19.895 15.791 13.068 1.00 6.03 73 ILE A CA 1
ATOM 501 C C . ILE A 1 73 ? 21.091 14.871 13.234 1.00 6.79 73 ILE A C 1
ATOM 502 O O . ILE A 1 73 ? 21.841 14.642 12.287 1.00 7.89 73 ILE A O 1
ATOM 507 N N . SER A 1 74 ? 21.269 14.350 14.445 1.00 6.45 74 SER A N 1
ATOM 508 C CA . SER A 1 74 ? 22.350 13.415 14.715 1.00 4.76 74 SER A CA 1
ATOM 509 C C . SER A 1 74 ? 21.881 12.471 15.809 1.00 6.31 74 SER A C 1
ATOM 510 O O . SER A 1 74 ? 20.820 12.655 16.412 1.00 6.85 74 SER A O 1
ATOM 513 N N . GLN A 1 75 ? 22.673 11.436 16.059 1.00 6.29 75 GLN A N 1
ATOM 514 C CA . GLN A 1 75 ? 22.277 10.488 17.083 1.00 7.31 75 GLN A CA 1
ATOM 515 C C . GLN A 1 75 ? 23.521 9.941 17.751 1.00 7.14 75 GLN A C 1
ATOM 516 O O . GLN A 1 75 ? 24.576 9.850 17.131 1.00 7.22 75 GLN A O 1
ATOM 522 N N . ASP A 1 76 ? 23.399 9.619 19.025 1.00 7.47 76 ASP A N 1
ATOM 523 C CA . ASP A 1 76 ? 24.430 8.870 19.726 1.00 9.92 76 ASP A CA 1
ATOM 524 C C . ASP A 1 76 ? 23.860 7.485 19.981 1.00 8.53 76 ASP A C 1
ATOM 525 O O . ASP A 1 76 ? 23.016 7.305 20.866 1.00 9.47 76 ASP A O 1
ATOM 530 N N . ASN A 1 77 ? 24.332 6.505 19.217 1.00 9.88 77 ASN A N 1
ATOM 531 C CA . ASN A 1 77 ? 23.754 5.172 19.332 1.00 10.46 77 ASN A CA 1
ATOM 532 C C . ASN A 1 77 ? 24.058 4.535 20.681 1.00 10.34 77 ASN A C 1
ATOM 533 O O . ASN A 1 77 ? 23.195 3.857 21.251 1.00 11.45 77 ASN A O 1
ATOM 538 N N . ALA A 1 78 ? 25.269 4.739 21.209 1.00 8.60 78 ALA A N 1
ATOM 539 C CA . ALA A 1 78 ? 25.582 4.180 22.521 1.00 11.91 78 ALA A CA 1
ATOM 540 C C . ALA A 1 78 ? 24.675 4.742 23.607 1.00 13.17 78 ALA A C 1
ATOM 541 O O . ALA A 1 78 ? 24.341 4.026 24.557 1.00 14.97 78 ALA A O 1
ATOM 543 N N . LYS A 1 79 ? 24.240 5.999 23.474 1.00 11.93 79 LYS A N 1
ATOM 544 C CA . LYS A 1 79 ? 23.384 6.667 24.450 1.00 12.32 79 LYS A CA 1
ATOM 545 C C . LYS A 1 79 ? 21.899 6.566 24.122 1.00 9.20 79 LYS A C 1
ATOM 546 O O . LYS A 1 79 ? 21.075 7.129 24.859 1.00 9.76 79 LYS A O 1
ATOM 552 N N . LYS A 1 80 ? 21.550 5.895 23.030 1.00 7.99 80 LYS A N 1
ATOM 553 C CA . LYS A 1 80 ? 20.173 5.787 22.551 1.00 8.38 80 LYS A CA 1
ATOM 554 C C . LYS A 1 80 ? 19.461 7.138 22.556 1.00 8.05 80 LYS A C 1
ATOM 555 O O . LYS A 1 80 ? 18.311 7.264 22.985 1.00 8.53 80 LYS A O 1
ATOM 561 N N . THR A 1 81 ? 20.147 8.146 22.007 1.00 8.33 81 THR A N 1
ATOM 562 C CA . THR A 1 81 ? 19.667 9.524 22.022 1.00 6.93 81 THR A CA 1
ATOM 563 C C . THR A 1 81 ? 19.747 10.104 20.614 1.00 6.71 81 THR A C 1
ATOM 564 O O . THR A 1 81 ? 20.768 9.969 19.943 1.00 8.14 81 THR A O 1
ATOM 568 N N . LEU A 1 82 ? 18.660 10.732 20.173 1.00 4.38 82 LEU A N 1
ATOM 569 C CA . LEU A 1 82 ? 18.600 11.474 18.921 1.00 5.97 82 LEU A CA 1
ATOM 570 C C . LEU A 1 82 ? 18.645 12.959 19.232 1.00 5.28 82 LEU A C 1
ATOM 571 O O . LEU A 1 82 ? 18.075 13.409 20.231 1.00 7.14 82 LEU A O 1
ATOM 576 N N . TYR A 1 83 ? 19.335 13.719 18.385 1.00 5.57 83 TYR A N 1
ATOM 577 C CA . TYR A 1 83 ? 19.462 15.153 18.614 1.00 4.84 83 TYR A CA 1
ATOM 578 C C . TYR A 1 83 ? 18.946 15.948 17.422 1.00 4.25 83 TYR A C 1
ATOM 579 O O . TYR A 1 83 ? 19.015 15.509 16.276 1.00 6.56 83 TYR A O 1
ATOM 588 N N . LEU A 1 84 ? 18.453 17.150 17.708 1.00 4.42 84 LEU A N 1
ATOM 589 C CA . LEU A 1 84 ? 18.144 18.135 16.676 1.00 6.02 84 LEU A CA 1
ATOM 590 C C . LEU A 1 84 ? 18.877 19.411 17.049 1.00 4.84 84 LEU A C 1
ATOM 591 O O . LEU A 1 84 ? 18.474 20.112 17.981 1.00 5.08 84 LEU A O 1
ATOM 596 N N . GLN A 1 85 ? 19.939 19.723 16.330 1.00 4.32 85 GLN A N 1
ATOM 597 C CA . GLN A 1 85 ? 20.610 21.001 16.504 1.00 6.18 85 GLN A CA 1
ATOM 598 C C . GLN A 1 85 ? 19.935 22.041 15.624 1.00 7.74 85 GLN A C 1
ATOM 599 O O . GLN A 1 85 ? 19.764 21.826 14.421 1.00 8.37 85 GLN A O 1
ATOM 605 N N . MET A 1 86 ? 19.557 23.163 16.218 1.00 6.38 86 MET A N 1
ATOM 606 C CA . MET A 1 86 ? 18.886 24.231 15.495 1.00 6.04 86 MET A CA 1
ATOM 607 C C . MET A 1 86 ? 19.737 25.486 15.578 1.00 6.70 86 MET A C 1
ATOM 608 O O . MET A 1 86 ? 20.240 25.823 16.650 1.00 8.33 86 MET A O 1
ATOM 613 N N . ASN A 1 87 ? 19.908 26.162 14.447 1.00 5.54 87 ASN A N 1
ATOM 614 C CA . ASN A 1 87 ? 20.596 27.448 14.373 1.00 6.65 87 ASN A CA 1
ATOM 615 C C . ASN A 1 87 ? 19.719 28.427 13.615 1.00 8.85 87 ASN A C 1
ATOM 616 O O . ASN A 1 87 ? 18.778 28.029 12.931 1.00 8.44 87 ASN A O 1
ATOM 621 N N . SER A 1 88 ? 20.053 29.717 13.729 1.00 8.28 88 SER A N 1
ATOM 622 C CA . SER A 1 88 ? 19.379 30.763 12.968 1.00 7.00 88 SER A CA 1
ATOM 623 C C . SER A 1 88 ? 17.861 30.631 13.089 1.00 8.69 88 SER A C 1
ATOM 624 O O . SER A 1 88 ? 17.124 30.660 12.097 1.00 8.56 88 SER A O 1
ATOM 627 N N . LEU A 1 89 ? 17.394 30.433 14.321 1.00 8.23 89 LEU A N 1
ATOM 628 C CA . LEU A 1 89 ? 15.984 30.157 14.544 1.00 8.21 89 LEU A CA 1
ATOM 629 C C . LEU A 1 89 ? 15.134 31.329 14.080 1.00 10.67 89 LEU A C 1
ATOM 630 O O . LEU A 1 89 ? 15.497 32.492 14.266 1.00 12.81 89 LEU A O 1
ATOM 635 N N . LYS A 1 90 ? 14.011 31.006 13.462 1.00 8.67 90 LYS A N 1
ATOM 636 C CA . LYS A 1 90 ? 13.052 31.970 12.952 1.00 11.23 90 LYS A CA 1
ATOM 637 C C . LYS A 1 90 ? 11.735 31.773 13.682 1.00 10.32 90 LYS A C 1
ATOM 638 O O . LYS A 1 90 ? 11.458 30.682 14.191 1.00 11.10 90 LYS A O 1
ATOM 644 N N . PRO A 1 91 ? 10.894 32.811 13.752 1.00 13.18 91 PRO A N 1
ATOM 645 C CA . PRO A 1 91 ? 9.595 32.650 14.422 1.00 15.28 91 PRO A CA 1
ATOM 646 C C . PRO A 1 91 ? 8.763 31.503 13.885 1.00 13.12 91 PRO A C 1
ATOM 647 O O . PRO A 1 91 ? 8.085 30.822 14.662 1.00 11.91 91 PRO A O 1
ATOM 651 N N . GLU A 1 92 ? 8.812 31.253 12.577 1.00 11.74 92 GLU A N 1
ATOM 652 C CA . GLU A 1 92 ? 8.048 30.151 12.007 1.00 15.48 92 GLU A CA 1
ATOM 653 C C . GLU A 1 92 ? 8.591 28.789 12.422 1.00 12.45 92 GLU A C 1
ATOM 654 O O . GLU A 1 92 ? 7.945 27.769 12.144 1.00 14.93 92 GLU A O 1
ATOM 660 N N . ASP A 1 93 ? 9.753 28.741 13.075 1.00 8.21 93 ASP A N 1
ATOM 661 C CA . ASP A 1 93 ? 10.179 27.482 13.671 1.00 8.81 93 ASP A CA 1
ATOM 662 C C . ASP A 1 93 ? 9.447 27.161 14.967 1.00 10.55 93 ASP A C 1
ATOM 663 O O . ASP A 1 93 ? 9.666 26.090 15.529 1.00 7.79 93 ASP A O 1
ATOM 668 N N . THR A 1 94 ? 8.597 28.053 15.469 1.00 7.54 94 THR A N 1
ATOM 669 C CA . THR A 1 94 ? 7.885 27.782 16.705 1.00 6.64 94 THR A CA 1
ATOM 670 C C . THR A 1 94 ? 6.981 26.563 16.572 1.00 8.57 94 THR A C 1
ATOM 671 O O . THR A 1 94 ? 6.288 26.389 15.566 1.00 10.13 94 THR A O 1
ATOM 675 N N . GLY A 1 95 ? 6.981 25.717 17.589 1.00 7.38 95 GLY A N 1
ATOM 676 C CA . GLY A 1 95 ? 6.061 24.599 17.586 1.00 8.37 95 GLY A CA 1
ATOM 677 C C . GLY A 1 95 ? 6.432 23.573 18.632 1.00 8.35 95 GLY A C 1
ATOM 678 O O . GLY A 1 95 ? 7.441 23.688 19.327 1.00 6.93 95 GLY A O 1
ATOM 679 N N . MET A 1 96 ? 5.585 22.552 18.724 1.00 8.57 96 MET A N 1
ATOM 680 C CA . MET A 1 96 ? 5.854 21.413 19.593 1.00 7.68 96 MET A CA 1
ATOM 681 C C . MET A 1 96 ? 6.660 20.416 18.779 1.00 8.49 96 MET A C 1
ATOM 682 O O . MET A 1 96 ? 6.156 19.865 17.792 1.00 10.07 96 MET A O 1
ATOM 687 N N . TYR A 1 97 ? 7.914 20.209 19.171 1.00 6.53 97 TYR A N 1
ATOM 688 C CA . TYR A 1 97 ? 8.806 19.297 18.465 1.00 7.74 97 TYR A CA 1
ATOM 689 C C . TYR A 1 97 ? 8.679 17.906 19.062 1.00 5.21 97 TYR A C 1
ATOM 690 O O . TYR A 1 97 ? 8.976 17.695 20.245 1.00 10.01 97 TYR A O 1
ATOM 699 N N . ARG A 1 98 ? 8.258 16.961 18.228 1.00 5.85 98 ARG A N 1
ATOM 700 C CA . ARG A 1 98 ? 8.004 15.595 18.640 1.00 5.98 98 ARG A CA 1
ATOM 701 C C . ARG A 1 98 ? 8.910 14.671 17.862 1.00 4.81 98 ARG A C 1
ATOM 702 O O . ARG A 1 98 ? 9.104 14.833 16.657 1.00 6.53 98 ARG A O 1
ATOM 710 N N . CYS A 1 99 ? 9.443 13.688 18.550 1.00 5.30 99 CYS A N 1
ATOM 711 C CA . CYS A 1 99 ? 10.258 12.676 17.917 1.00 4.86 99 CYS A CA 1
ATOM 712 C C . CYS A 1 99 ? 9.389 11.473 17.602 1.00 4.77 99 CYS A C 1
ATOM 713 O O . CYS A 1 99 ? 8.464 11.151 18.355 1.00 5.87 99 CYS A O 1
ATOM 716 N N . ALA A 1 100 ? 9.666 10.832 16.479 1.00 4.72 100 ALA A N 1
ATOM 717 C CA . ALA A 1 100 ? 8.910 9.655 16.070 1.00 7.02 100 ALA A CA 1
ATOM 718 C C . ALA A 1 100 ? 9.861 8.603 15.511 1.00 5.70 100 ALA A C 1
ATOM 719 O O . ALA A 1 100 ? 10.963 8.910 15.050 1.00 5.46 100 ALA A O 1
ATOM 721 N N . SER A 1 101 ? 9.448 7.345 15.570 1.00 6.72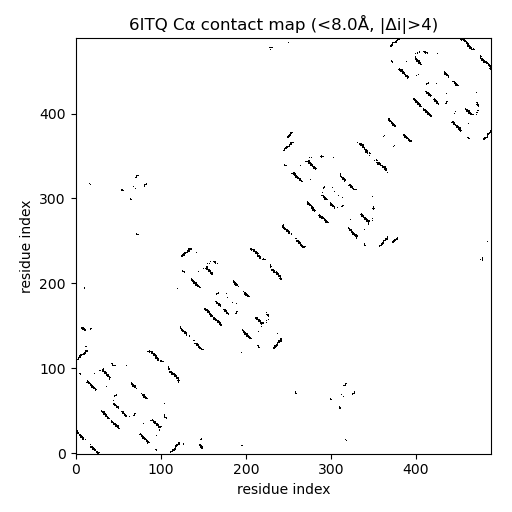 101 SER A N 1
ATOM 722 C CA . SER A 1 101 ? 10.279 6.311 14.981 1.00 5.43 101 SER A CA 1
ATOM 723 C C . SER A 1 101 ? 9.390 5.260 14.347 1.00 6.89 101 SER A C 1
ATOM 724 O O . SER A 1 101 ? 8.226 5.099 14.721 1.00 8.18 101 SER A O 1
ATOM 727 N N . THR A 1 102 ? 9.966 4.532 13.389 1.00 6.38 102 THR A N 1
ATOM 728 C CA . THR A 1 102 ? 9.231 3.477 12.709 1.00 9.60 102 THR A CA 1
ATOM 729 C C . THR A 1 102 ? 10.200 2.572 11.965 1.00 10.56 102 THR A C 1
ATOM 730 O O . THR A 1 102 ? 11.276 2.990 11.548 1.00 10.14 102 THR A O 1
ATOM 734 N N . ARG A 1 103 ? 9.788 1.318 11.803 1.00 10.67 103 ARG A N 1
ATOM 735 C CA . ARG A 1 103 ? 10.605 0.364 11.072 1.00 11.08 103 ARG A CA 1
ATOM 736 C C . ARG A 1 103 ? 10.564 0.636 9.570 1.00 10.49 103 ARG A C 1
ATOM 737 O O . ARG A 1 103 ? 11.585 0.492 8.882 1.00 13.00 103 ARG A O 1
ATOM 745 N N . PHE A 1 104 ? 9.403 1.059 9.054 1.00 8.85 104 PHE A N 1
ATOM 746 C CA . PHE A 1 104 ? 9.184 1.214 7.621 1.00 10.78 104 PHE A CA 1
ATOM 747 C C . PHE A 1 104 ? 8.450 2.513 7.347 1.00 11.39 104 PHE A C 1
ATOM 748 O O . PHE A 1 104 ? 7.477 2.841 8.036 1.00 10.82 104 PHE A O 1
ATOM 756 N N . ALA A 1 105 ? 8.898 3.232 6.322 1.00 9.58 105 ALA A N 1
ATOM 757 C CA . ALA A 1 105 ? 8.212 4.439 5.888 1.00 14.35 105 ALA A CA 1
ATOM 758 C C . ALA A 1 105 ? 8.459 4.639 4.405 1.00 12.36 105 ALA A C 1
ATOM 759 O O . ALA A 1 105 ? 9.566 4.390 3.918 1.00 15.15 105 ALA A O 1
ATOM 761 N N . GLY A 1 106 ? 7.432 5.095 3.698 1.00 13.38 106 GLY A N 1
ATOM 762 C CA . GLY A 1 106 ? 7.625 5.541 2.333 1.00 12.01 106 GLY A CA 1
ATOM 763 C C . GLY A 1 106 ? 8.195 6.943 2.310 1.00 13.79 106 GLY A C 1
ATOM 764 O O . GLY A 1 106 ? 9.341 7.158 1.900 1.00 16.26 106 GLY A O 1
ATOM 765 N N . ARG A 1 107 ? 7.394 7.909 2.755 1.00 12.40 107 ARG A N 1
ATOM 766 C CA . ARG A 1 107 ? 7.841 9.285 2.923 1.00 10.80 107 ARG A CA 1
ATOM 767 C C . ARG A 1 107 ? 8.341 9.472 4.346 1.00 9.92 107 ARG A C 1
ATOM 768 O O . ARG A 1 107 ? 7.583 9.288 5.303 1.00 10.10 107 ARG A O 1
ATOM 776 N N . TRP A 1 108 ? 9.608 9.866 4.483 1.00 8.43 108 TRP A N 1
ATOM 777 C CA . TRP A 1 108 ? 10.155 10.070 5.818 1.00 7.97 108 TRP A CA 1
ATOM 778 C C . TRP A 1 108 ? 9.399 11.162 6.561 1.00 7.49 108 TRP A C 1
ATOM 779 O O . TRP A 1 108 ? 9.370 11.156 7.788 1.00 7.09 108 TRP A O 1
ATOM 790 N N . TYR A 1 109 ? 8.780 12.091 5.838 1.00 9.48 109 TYR A N 1
ATOM 791 C CA . TYR A 1 109 ? 8.186 13.286 6.432 1.00 8.59 109 TYR A CA 1
ATOM 792 C C . TYR A 1 109 ? 6.689 13.168 6.664 1.00 8.16 109 TYR A C 1
ATOM 793 O O . TYR A 1 109 ? 6.063 14.156 7.078 1.00 10.15 109 TYR A O 1
ATOM 802 N N . ARG A 1 110 ? 6.108 12.003 6.400 1.00 8.60 110 ARG A N 1
ATOM 803 C CA . ARG A 1 110 ? 4.678 11.776 6.581 1.00 8.81 110 ARG A CA 1
ATOM 804 C C . ARG A 1 110 ? 4.435 11.205 7.975 1.00 9.15 110 ARG A C 1
ATOM 805 O O . ARG A 1 110 ? 4.822 10.073 8.267 1.00 9.07 110 ARG A O 1
ATOM 813 N N . ASP A 1 111 ? 3.785 11.996 8.829 1.00 7.51 111 ASP A N 1
ATOM 814 C CA . ASP A 1 111 ? 3.597 11.599 10.224 1.00 8.25 111 ASP A CA 1
ATOM 815 C C . ASP A 1 111 ? 2.841 10.279 10.360 1.00 10.25 111 ASP A C 1
ATOM 816 O O . ASP A 1 111 ? 3.144 9.481 11.259 1.00 9.69 111 ASP A O 1
ATOM 821 N N . SER A 1 112 ? 1.893 10.007 9.460 1.00 11.90 112 SER A N 1
ATOM 822 C CA . SER A 1 112 ? 1.067 8.811 9.601 1.00 13.42 112 SER A CA 1
ATOM 823 C C . SER A 1 112 ? 1.821 7.517 9.317 1.00 16.69 112 SER A C 1
ATOM 824 O O . SER A 1 112 ? 1.290 6.441 9.613 1.00 23.40 112 SER A O 1
ATOM 827 N N . GLU A 1 113 ? 3.036 7.586 8.774 1.00 12.40 113 GLU A N 1
ATOM 828 C CA . GLU A 1 113 ? 3.845 6.382 8.614 1.00 12.03 113 GLU A CA 1
ATOM 829 C C . GLU A 1 113 ? 4.555 5.965 9.894 1.00 13.33 113 GLU A C 1
ATOM 830 O O . GLU A 1 113 ? 5.159 4.887 9.920 1.00 16.35 113 GLU A O 1
ATOM 836 N N . TYR A 1 114 ? 4.511 6.777 10.941 1.00 9.36 114 TYR A N 1
ATOM 837 C CA . TYR A 1 114 ? 5.281 6.528 12.149 1.00 12.43 114 TYR A CA 1
ATOM 838 C C . TYR A 1 114 ? 4.416 5.908 13.231 1.00 10.87 114 TYR A C 1
ATOM 839 O O . TYR A 1 114 ? 3.319 6.405 13.522 1.00 15.34 114 TYR A O 1
ATOM 848 N N . ARG A 1 115 ? 4.941 4.861 13.864 1.00 13.30 115 ARG A N 1
ATOM 849 C CA . ARG A 1 115 ? 4.161 4.115 14.838 1.00 15.50 115 ARG A CA 1
ATOM 850 C C . ARG A 1 115 ? 4.496 4.442 16.286 1.00 15.71 115 ARG A C 1
ATOM 851 O O . ARG A 1 115 ? 3.706 4.112 17.171 1.00 19.07 115 ARG A O 1
ATOM 859 N N . ALA A 1 116 ? 5.624 5.086 16.560 1.00 10.70 116 ALA A N 1
ATOM 860 C CA . ALA A 1 116 ? 6.007 5.436 17.919 1.00 10.15 116 ALA A CA 1
ATOM 861 C C . ALA A 1 116 ? 6.274 6.932 17.995 1.00 8.38 116 ALA A C 1
ATOM 862 O O . ALA A 1 116 ? 6.960 7.487 17.127 1.00 9.63 116 ALA A O 1
ATOM 864 N N . TRP A 1 117 ? 5.705 7.584 19.013 1.00 8.21 117 TRP A N 1
ATOM 865 C CA . TRP A 1 117 ? 5.779 9.031 19.160 1.00 9.43 117 TRP A CA 1
ATOM 866 C C . TRP A 1 117 ? 6.157 9.414 20.579 1.00 7.51 117 TRP A C 1
ATOM 867 O O . TRP A 1 117 ? 5.758 8.757 21.541 1.00 9.58 117 TRP A O 1
ATOM 878 N N . GLY A 1 118 ? 6.922 10.500 20.713 1.00 7.13 118 GLY A N 1
ATOM 879 C CA . GLY A 1 118 ? 7.044 11.138 22.006 1.00 8.06 118 GLY A CA 1
ATOM 880 C C . GLY A 1 118 ? 6.004 12.227 22.170 1.00 9.44 118 GLY A C 1
ATOM 881 O O . GLY A 1 118 ? 5.346 12.605 21.207 1.00 11.07 118 GLY A O 1
ATOM 882 N N . GLN A 1 119 ? 5.892 12.733 23.399 1.00 9.41 119 GLN A N 1
ATOM 883 C CA . GLN A 1 119 ? 4.905 13.770 23.686 1.00 11.51 119 GLN A CA 1
ATOM 884 C C . GLN A 1 119 ? 5.365 15.144 23.202 1.00 11.50 119 GLN A C 1
ATOM 885 O O . GLN A 1 119 ? 4.532 15.986 22.846 1.00 13.81 119 GLN A O 1
ATOM 891 N N . GLY A 1 120 ? 6.666 15.385 23.160 1.00 8.51 120 GLY A N 1
ATOM 892 C CA . GLY A 1 120 ? 7.186 16.568 22.518 1.00 7.90 120 GLY A CA 1
ATOM 893 C C . GLY A 1 120 ? 7.833 17.536 23.503 1.00 9.26 120 GLY A C 1
ATOM 894 O O . GLY A 1 120 ? 7.658 17.447 24.724 1.00 11.09 120 GLY A O 1
ATOM 895 N N . THR A 1 121 ? 8.612 18.459 22.949 1.00 10.17 121 THR A N 1
ATOM 896 C CA . THR A 1 121 ? 9.186 19.558 23.713 1.00 8.12 121 THR A CA 1
ATOM 897 C C . THR A 1 121 ? 8.920 20.840 22.935 1.00 8.27 121 THR A C 1
ATOM 898 O O . THR A 1 121 ? 9.161 20.898 21.725 1.00 8.48 121 THR A O 1
ATOM 902 N N . GLN A 1 122 ? 8.374 21.846 23.623 1.00 8.58 122 GLN A N 1
ATOM 903 C CA . GLN A 1 122 ? 7.938 23.076 22.981 1.00 7.69 122 GLN A CA 1
ATOM 904 C C . GLN A 1 122 ? 9.128 23.974 22.682 1.00 7.92 122 GLN A C 1
ATOM 905 O O . GLN A 1 122 ? 10.027 24.134 23.511 1.00 9.12 122 GLN A O 1
ATOM 911 N N . VAL A 1 123 ? 9.125 24.551 21.487 1.00 5.43 123 VAL A N 1
ATOM 912 C CA . VAL A 1 123 ? 10.115 25.530 21.067 1.00 5.51 123 VAL A CA 1
ATOM 913 C C . VAL A 1 123 ? 9.368 26.780 20.647 1.00 6.55 123 VAL A C 1
ATOM 914 O O . VAL A 1 123 ? 8.539 26.727 19.739 1.00 9.12 123 VAL A O 1
ATOM 918 N N . THR A 1 124 ? 9.651 27.897 21.307 1.00 6.62 124 THR A N 1
ATOM 919 C CA . THR A 1 124 ? 8.986 29.156 21.005 1.00 8.69 124 THR A CA 1
ATOM 920 C C . THR A 1 124 ? 10.046 30.179 20.634 1.00 8.09 124 THR A C 1
ATOM 921 O O . THR A 1 124 ? 10.906 30.515 21.455 1.00 9.79 124 THR A O 1
ATOM 925 N N . VAL A 1 125 ? 10.003 30.663 19.397 1.00 7.62 125 VAL A N 1
ATOM 926 C CA . VAL A 1 125 ? 10.998 31.603 18.894 1.00 9.25 125 VAL A CA 1
ATOM 927 C C . VAL A 1 125 ? 10.389 32.993 18.890 1.00 13.15 125 VAL A C 1
ATOM 928 O O . VAL A 1 125 ? 9.428 33.251 18.153 1.00 14.76 125 VAL A O 1
ATOM 932 N N . SER A 1 126 ? 10.961 33.877 19.705 1.00 13.91 126 SER A N 1
ATOM 933 C CA . SER A 1 126 ? 10.538 35.273 19.794 1.00 18.34 126 SER A CA 1
ATOM 934 C C . SER A 1 126 ? 10.675 35.980 18.451 1.00 23.50 126 SER A C 1
ATOM 935 O O . SER A 1 126 ? 11.601 35.694 17.686 1.00 26.69 126 SER A O 1
ATOM 938 N N . GLN B 1 1 ? 23.959 23.793 29.797 1.00 29.99 1 GLN B N 1
ATOM 939 C CA . GLN B 1 1 ? 22.630 23.208 29.645 1.00 28.03 1 GLN B CA 1
ATOM 940 C C . GLN B 1 1 ? 21.576 24.295 29.425 1.00 21.79 1 GLN B C 1
ATOM 941 O O . GLN B 1 1 ? 20.902 24.326 28.395 1.00 25.99 1 GLN B O 1
ATOM 947 N N . VAL B 1 2 ? 21.475 25.209 30.383 1.00 18.87 2 VAL B N 1
ATOM 948 C CA . VAL B 1 2 ? 20.389 26.181 30.431 1.00 15.60 2 VAL B CA 1
ATOM 949 C C . VAL B 1 2 ? 20.820 27.454 29.716 1.00 14.48 2 VAL B C 1
ATOM 950 O O . VAL B 1 2 ? 21.922 27.969 29.943 1.00 15.86 2 VAL B O 1
ATOM 954 N N . GLN B 1 3 ? 19.952 27.957 28.840 1.00 8.12 3 GLN B N 1
ATOM 955 C CA . GLN B 1 3 ? 20.219 29.151 28.046 1.00 11.14 3 GLN B CA 1
ATOM 956 C C . GLN B 1 3 ? 19.217 30.222 28.453 1.00 8.99 3 GLN B C 1
ATOM 957 O O . GLN B 1 3 ? 18.006 30.008 28.349 1.00 8.95 3 GLN B O 1
ATOM 963 N N . LEU B 1 4 ? 19.716 31.368 28.914 1.00 7.22 4 LEU B N 1
ATOM 964 C CA . LEU B 1 4 ? 18.890 32.506 29.309 1.00 7.88 4 LEU B CA 1
ATOM 965 C C . LEU B 1 4 ? 19.189 33.679 28.388 1.00 7.44 4 LEU B C 1
ATOM 966 O O . LEU B 1 4 ? 20.359 33.978 28.144 1.00 11.07 4 LEU B O 1
ATOM 971 N N . GLN B 1 5 ? 18.142 34.355 27.908 1.00 7.96 5 GLN B N 1
ATOM 972 C CA . GLN B 1 5 ? 18.302 35.485 26.991 1.00 7.65 5 GLN B CA 1
ATOM 973 C C . GLN B 1 5 ? 17.356 36.603 27.392 1.00 5.48 5 GLN B C 1
ATOM 974 O O . GLN B 1 5 ? 16.134 36.441 27.305 1.00 7.06 5 GLN B O 1
ATOM 980 N N . GLU B 1 6 ? 17.928 37.746 27.790 1.00 6.59 6 GLU B N 1
ATOM 981 C CA . GLU B 1 6 ? 17.161 38.896 28.248 1.00 5.37 6 GLU B CA 1
ATOM 982 C C . GLU B 1 6 ? 16.862 39.870 27.118 1.00 8.97 6 GLU B C 1
ATOM 983 O O . GLU B 1 6 ? 17.613 39.970 26.145 1.00 10.24 6 GLU B O 1
ATOM 989 N N . SER B 1 7 ? 15.758 40.605 27.267 1.00 6.40 7 SER B N 1
ATOM 990 C CA . SER B 1 7 ? 15.430 41.667 26.322 1.00 9.21 7 SER B CA 1
ATOM 991 C C . SER B 1 7 ? 14.580 42.721 27.019 1.00 6.41 7 SER B C 1
ATOM 992 O O . SER B 1 7 ? 14.128 42.548 28.152 1.00 6.90 7 SER B O 1
ATOM 995 N N . GLY B 1 8 ? 14.369 43.829 26.315 1.00 8.12 8 GLY B N 1
ATOM 996 C CA . GLY B 1 8 ? 13.440 44.849 26.753 1.00 10.35 8 GLY B CA 1
ATOM 997 C C . GLY B 1 8 ? 14.077 46.094 27.320 1.00 10.33 8 GLY B C 1
ATOM 998 O O . GLY B 1 8 ? 13.352 47.040 27.649 1.00 11.28 8 GLY B O 1
ATOM 999 N N . GLY B 1 9 ? 15.398 46.125 27.444 1.00 9.54 9 GLY B N 1
ATOM 1000 C CA . GLY B 1 9 ? 16.064 47.239 28.067 1.00 6.95 9 GLY B CA 1
ATOM 1001 C C . GLY B 1 9 ? 16.199 48.432 27.151 1.00 9.84 9 GLY B C 1
ATOM 1002 O O . GLY B 1 9 ? 15.770 48.439 25.998 1.00 10.84 9 GLY B O 1
ATOM 1003 N N . GLY B 1 10 ? 16.811 49.462 27.696 1.00 9.53 10 GLY B N 1
ATOM 1004 C CA . GLY B 1 10 ? 17.207 50.615 26.919 1.00 6.98 10 GLY B CA 1
ATOM 1005 C C . GLY B 1 10 ? 17.258 51.839 27.801 1.00 9.78 10 GLY B C 1
ATOM 1006 O O . GLY B 1 10 ? 17.404 51.746 29.015 1.00 10.62 10 GLY B O 1
ATOM 1007 N N . SER B 1 11 ? 17.093 52.988 27.153 1.00 8.28 11 SER B N 1
ATOM 1008 C CA . SER B 1 11 ? 17.240 54.271 27.807 1.00 9.40 11 SER B CA 1
ATOM 1009 C C . SER B 1 11 ? 15.863 54.857 28.064 1.00 7.95 11 SER B C 1
ATOM 1010 O O . SER B 1 11 ? 14.997 54.853 27.181 1.00 11.31 11 SER B O 1
ATOM 1013 N N . VAL B 1 12 ? 15.664 55.322 29.291 1.00 8.67 12 VAL B N 1
ATOM 1014 C CA . VAL B 1 12 ? 14.365 55.768 29.762 1.00 9.19 12 VAL B CA 1
ATOM 1015 C C . VAL B 1 12 ? 14.584 56.922 30.730 1.00 11.68 12 VAL B C 1
ATOM 1016 O O . VAL B 1 12 ? 15.640 57.041 31.359 1.00 11.86 12 VAL B O 1
ATOM 1020 N N . GLN B 1 13 ? 13.585 57.792 30.829 1.00 11.86 13 GLN B N 1
ATOM 1021 C CA . GLN B 1 13 ? 13.658 58.906 31.762 1.00 15.09 13 GLN B CA 1
ATOM 1022 C C . GLN B 1 13 ? 13.218 58.480 33.155 1.00 12.65 13 GLN B C 1
ATOM 1023 O O . GLN B 1 13 ? 12.369 57.598 33.312 1.00 14.76 13 GLN B O 1
ATOM 1029 N N . ALA B 1 14 ? 13.768 59.155 34.168 1.00 15.60 14 ALA B N 1
ATOM 1030 C CA . ALA B 1 14 ? 13.342 58.927 35.545 1.00 16.31 14 ALA B CA 1
ATOM 1031 C C . ALA B 1 14 ? 11.832 59.091 35.680 1.00 15.14 14 ALA B C 1
ATOM 1032 O O . ALA B 1 14 ? 11.217 59.950 35.041 1.00 14.66 14 ALA B O 1
ATOM 1034 N N . GLY B 1 15 ? 11.230 58.249 36.516 1.00 14.77 15 GLY B N 1
ATOM 1035 C CA . GLY B 1 15 ? 9.792 58.187 36.624 1.00 14.34 15 GLY B CA 1
ATOM 1036 C C . GLY B 1 15 ? 9.131 57.277 35.615 1.00 17.04 15 GLY B C 1
ATOM 1037 O O . GLY B 1 15 ? 7.927 56.998 35.746 1.00 16.25 15 GLY B O 1
ATOM 1038 N N . GLY B 1 16 ? 9.882 56.792 34.629 1.00 15.08 16 GLY B N 1
ATOM 1039 C CA . GLY B 1 16 ? 9.338 55.952 33.588 1.00 13.97 16 GLY B CA 1
ATOM 1040 C C . GLY B 1 16 ? 9.190 54.499 34.006 1.00 13.78 16 GLY B C 1
ATOM 1041 O O . GLY B 1 16 ? 9.477 54.099 35.139 1.00 15.76 16 GLY B O 1
ATOM 1042 N N . SER B 1 17 ? 8.700 53.708 33.053 1.00 11.45 17 SER B N 1
ATOM 1043 C CA . SER B 1 17 ? 8.459 52.286 33.222 1.00 13.90 17 SER B CA 1
ATOM 1044 C C . SER B 1 17 ? 9.186 51.506 32.132 1.00 12.85 17 SER B C 1
ATOM 1045 O O . SER B 1 17 ? 9.465 52.021 31.048 1.00 13.92 17 SER B O 1
ATOM 1048 N N . LEU B 1 18 ? 9.464 50.241 32.427 1.00 10.76 18 LEU B N 1
ATOM 1049 C CA . LEU B 1 18 ? 10.093 49.323 31.486 1.00 10.07 18 LEU B CA 1
ATOM 1050 C C . LEU B 1 18 ? 9.705 47.913 31.898 1.00 10.54 18 LEU B C 1
ATOM 1051 O O . LEU B 1 18 ? 9.581 47.630 33.091 1.00 10.82 18 LEU B O 1
ATOM 1056 N N . ARG B 1 19 ? 9.543 47.018 30.927 1.00 7.90 19 ARG B N 1
ATOM 1057 C CA . ARG B 1 19 ? 9.364 45.609 31.255 1.00 7.72 19 ARG B CA 1
ATOM 1058 C C . ARG B 1 19 ? 10.452 44.795 30.578 1.00 7.95 19 ARG B C 1
ATOM 1059 O O . ARG B 1 19 ? 10.515 44.733 29.346 1.00 10.48 19 ARG B O 1
ATOM 1067 N N . LEU B 1 20 ? 11.291 44.164 31.383 1.00 5.96 20 LEU B N 1
ATOM 1068 C CA . LEU B 1 20 ? 12.317 43.268 30.871 1.00 5.97 20 LEU B CA 1
ATOM 1069 C C . LEU B 1 20 ? 11.759 41.862 30.769 1.00 6.04 20 LEU B C 1
ATOM 1070 O O . LEU B 1 20 ? 10.904 41.457 31.556 1.00 7.47 20 LEU B O 1
ATOM 1075 N N . SER B 1 21 ? 12.272 41.115 29.794 1.00 7.47 21 SER B N 1
ATOM 1076 C CA . SER B 1 21 ? 11.890 39.724 29.614 1.00 7.94 21 SER B CA 1
ATOM 1077 C C . SER B 1 21 ? 13.141 38.864 29.589 1.00 6.10 21 SER B C 1
ATOM 1078 O O . SER B 1 21 ? 14.207 39.300 29.147 1.00 8.34 21 SER B O 1
ATOM 1081 N N . CYS B 1 22 ? 13.015 37.630 30.074 1.00 6.69 22 CYS B N 1
ATOM 1082 C CA . CYS B 1 22 ? 14.079 36.663 29.891 1.00 7.42 22 CYS B CA 1
ATOM 1083 C C . CYS B 1 22 ? 13.461 35.348 29.477 1.00 7.32 22 CYS B C 1
ATOM 1084 O O . CYS B 1 22 ? 12.585 34.838 30.169 1.00 6.43 22 CYS B O 1
ATOM 1087 N N . VAL B 1 23 ? 13.923 34.797 28.369 1.00 5.92 23 VAL B N 1
ATOM 1088 C CA . VAL B 1 23 ? 13.432 33.498 27.913 1.00 7.02 23 VAL B CA 1
ATOM 1089 C C . VAL B 1 23 ? 14.440 32.436 28.316 1.00 7.40 23 VAL B C 1
ATOM 1090 O O . VAL B 1 23 ? 15.651 32.689 28.343 1.00 8.48 23 VAL B O 1
ATOM 1094 N N . VAL B 1 24 ? 13.938 31.255 28.678 1.00 6.22 24 VAL B N 1
ATOM 1095 C CA . VAL B 1 24 ? 14.787 30.138 29.071 1.00 5.73 24 VAL B CA 1
ATOM 1096 C C . VAL B 1 24 ? 14.520 28.939 28.172 1.00 6.25 24 VAL B C 1
ATOM 1097 O O . VAL B 1 24 ? 13.399 28.702 27.721 1.00 7.50 24 VAL B O 1
ATOM 1101 N N . SER B 1 25 ? 15.568 28.161 27.948 1.00 7.06 25 SER B N 1
ATOM 1102 C CA . SER B 1 25 ? 15.458 26.924 27.198 1.00 7.06 25 SER B CA 1
ATOM 1103 C C . SER B 1 25 ? 16.486 25.963 27.759 1.00 11.10 25 SER B C 1
ATOM 1104 O O . SER B 1 25 ? 17.461 26.369 28.394 1.00 9.94 25 SER B O 1
ATOM 1107 N N . GLY B 1 26 ? 16.250 24.687 27.532 1.00 11.48 26 GLY B N 1
ATOM 1108 C CA . GLY B 1 26 ? 17.164 23.654 27.969 1.00 12.87 26 GLY B CA 1
ATOM 1109 C C . GLY B 1 26 ? 16.609 22.907 29.165 1.00 11.63 26 GLY B C 1
ATOM 1110 O O . GLY B 1 26 ? 15.527 23.201 29.680 1.00 16.85 26 GLY B O 1
ATOM 1111 N N . ASN B 1 27 ? 17.389 21.920 29.603 1.00 17.96 27 ASN B N 1
ATOM 1112 C CA . ASN B 1 27 ? 17.009 21.048 30.713 1.00 19.90 27 ASN B CA 1
ATOM 1113 C C . ASN B 1 27 ? 17.266 21.778 32.023 1.00 20.04 27 ASN B C 1
ATOM 1114 O O . ASN B 1 27 ? 18.393 21.817 32.520 1.00 21.61 27 ASN B O 1
ATOM 1119 N N . THR B 1 28 ? 16.214 22.362 32.592 1.00 19.03 28 THR B N 1
ATOM 1120 C CA . THR B 1 28 ? 16.348 23.128 33.824 1.00 18.71 28 THR B CA 1
ATOM 1121 C C . THR B 1 28 ? 16.020 22.333 35.077 1.00 14.08 28 THR B C 1
ATOM 1122 O O . THR B 1 28 ? 16.455 22.723 36.167 1.00 19.41 28 THR B O 1
ATOM 1126 N N . GLY B 1 29 ? 15.257 21.250 34.955 1.00 17.93 29 GLY B N 1
ATOM 1127 C CA . GLY B 1 29 ? 14.626 20.654 36.113 1.00 19.12 29 GLY B CA 1
ATOM 1128 C C . GLY B 1 29 ? 13.392 21.448 36.491 1.00 16.81 29 GLY B C 1
ATOM 1129 O O . GLY B 1 29 ? 13.073 22.479 35.898 1.00 14.89 29 GLY B O 1
ATOM 1130 N N . SER B 1 30 ? 12.682 20.967 37.513 1.00 14.75 30 SER B N 1
ATOM 1131 C CA . SER B 1 30 ? 11.388 21.542 37.839 1.00 13.73 30 SER B CA 1
ATOM 1132 C C . SER B 1 30 ? 11.411 22.517 39.008 1.00 12.74 30 SER B C 1
ATOM 1133 O O . SER B 1 30 ? 10.379 23.147 39.270 1.00 12.31 30 SER B O 1
ATOM 1136 N N . THR B 1 31 ? 12.540 22.679 39.702 1.00 12.76 31 THR B N 1
ATOM 1137 C CA . THR B 1 31 ? 12.556 23.483 40.918 1.00 11.34 31 THR B CA 1
ATOM 1138 C C . THR B 1 31 ? 13.831 24.311 40.999 1.00 10.63 31 THR B C 1
ATOM 1139 O O . THR B 1 31 ? 14.896 23.887 40.553 1.00 12.67 31 THR B O 1
ATOM 1143 N N . GLY B 1 32 ? 13.717 25.502 41.575 1.00 10.59 32 GLY B N 1
ATOM 1144 C CA . GLY B 1 32 ? 14.896 26.314 41.771 1.00 10.41 32 GLY B CA 1
ATOM 1145 C C . GLY B 1 32 ? 14.557 27.791 41.746 1.00 5.98 32 GLY B C 1
ATOM 1146 O O . GLY B 1 32 ? 13.403 28.188 41.821 1.00 8.17 32 GLY B O 1
ATOM 1147 N N . TYR B 1 33 ? 15.614 28.590 41.641 1.00 6.33 33 TYR B N 1
ATOM 1148 C CA . TYR B 1 33 ? 15.500 30.039 41.672 1.00 7.22 33 TYR B CA 1
ATOM 1149 C C . TYR B 1 33 ? 15.680 30.616 40.277 1.00 5.80 33 TYR B C 1
ATOM 1150 O O . TYR B 1 33 ? 16.526 30.159 39.502 1.00 7.30 33 TYR B O 1
ATOM 1159 N N . TRP B 1 34 ? 14.892 31.645 39.989 1.00 6.04 34 TRP B N 1
ATOM 1160 C CA . TRP B 1 34 ? 14.996 32.392 38.744 1.00 6.56 34 TRP B CA 1
ATOM 1161 C C . TRP B 1 34 ? 15.006 33.849 39.163 1.00 6.54 34 TRP B C 1
ATOM 1162 O O . TRP B 1 34 ? 14.052 34.310 39.798 1.00 7.09 34 TRP B O 1
ATOM 1173 N N . ALA B 1 35 ? 16.086 34.560 38.846 1.00 6.05 35 ALA B N 1
ATOM 1174 C CA . ALA B 1 35 ? 16.348 35.844 39.484 1.00 8.18 35 ALA B CA 1
ATOM 1175 C C . ALA B 1 35 ? 16.809 36.897 38.489 1.00 5.14 35 ALA B C 1
ATOM 1176 O O . ALA B 1 35 ? 17.341 36.601 37.419 1.00 6.89 35 ALA B O 1
ATOM 1178 N N . TRP B 1 36 ? 16.622 38.151 38.892 1.00 6.04 36 TRP B N 1
ATOM 1179 C CA . TRP B 1 36 ? 17.164 39.303 38.192 1.00 7.25 36 TRP B CA 1
ATOM 1180 C C . TRP B 1 36 ? 18.241 39.943 39.053 1.00 7.61 36 TRP B C 1
ATOM 1181 O O . TRP B 1 36 ? 18.043 40.154 40.260 1.00 8.12 36 TRP B O 1
ATOM 1192 N N . PHE B 1 37 ? 19.352 40.275 38.415 1.00 8.01 37 PHE B N 1
ATOM 1193 C CA . PHE B 1 37 ? 20.489 40.924 39.033 1.00 6.51 37 PHE B CA 1
ATOM 1194 C C . PHE B 1 37 ? 20.790 42.166 38.220 1.00 10.66 37 PHE B C 1
ATOM 1195 O O . PHE B 1 37 ? 20.513 42.217 37.022 1.00 10.00 37 PHE B O 1
ATOM 1203 N N . ARG B 1 38 ? 21.356 43.166 38.862 1.00 10.47 38 ARG B N 1
ATOM 1204 C CA . ARG B 1 38 ? 21.832 44.303 38.102 1.00 10.12 38 ARG B CA 1
ATOM 1205 C C . ARG B 1 38 ? 23.288 44.544 38.452 1.00 13.23 38 ARG B C 1
ATOM 1206 O O . ARG B 1 38 ? 23.685 44.431 39.614 1.00 14.63 38 ARG B O 1
ATOM 1214 N N . GLN B 1 39 ? 24.086 44.838 37.436 1.00 17.46 39 GLN B N 1
ATOM 1215 C CA . GLN B 1 39 ? 25.497 45.112 37.666 1.00 20.01 39 GLN B CA 1
ATOM 1216 C C . GLN B 1 39 ? 25.919 46.448 37.063 1.00 25.06 39 GLN B C 1
ATOM 1217 O O . GLN B 1 39 ? 25.350 46.904 36.074 1.00 19.12 39 GLN B O 1
ATOM 1223 N N . ARG B 1 45 ? 27.291 43.347 41.650 1.00 31.10 45 ARG B N 1
ATOM 1224 C CA . ARG B 1 45 ? 26.170 42.583 41.110 1.00 24.21 45 ARG B CA 1
ATOM 1225 C C . ARG B 1 45 ? 25.096 42.344 42.169 1.00 19.47 45 ARG B C 1
ATOM 1226 O O . ARG B 1 45 ? 25.220 41.443 42.997 1.00 21.05 45 ARG B O 1
ATOM 1234 N N . GLU B 1 46 ? 24.034 43.142 42.120 1.00 15.23 46 GLU B N 1
ATOM 1235 C CA . GLU B 1 46 ? 23.055 43.229 43.196 1.00 15.84 46 GLU B CA 1
ATOM 1236 C C . GLU B 1 46 ? 21.803 42.433 42.846 1.00 9.91 46 GLU B C 1
ATOM 1237 O O . GLU B 1 46 ? 21.229 42.621 41.768 1.00 14.58 46 GLU B O 1
ATOM 1243 N N . GLY B 1 47 ? 21.376 41.570 43.758 1.00 9.02 47 GLY B N 1
ATOM 1244 C CA . GLY B 1 47 ? 20.092 40.903 43.609 1.00 8.29 47 GLY B CA 1
ATOM 1245 C C . GLY B 1 47 ? 18.950 41.903 43.604 1.00 10.70 47 GLY B C 1
ATOM 1246 O O . GLY B 1 47 ? 18.843 42.733 44.505 1.00 13.28 47 GLY B O 1
ATOM 1247 N N . VAL B 1 48 ? 18.112 41.851 42.576 1.00 8.66 48 VAL B N 1
ATOM 1248 C CA . VAL B 1 48 ? 16.967 42.743 42.422 1.00 7.67 48 VAL B CA 1
ATOM 1249 C C . VAL B 1 48 ? 15.671 42.063 42.851 1.00 6.57 48 VAL B C 1
ATOM 1250 O O . VAL B 1 48 ? 14.922 42.591 43.667 1.00 6.50 48 VAL B O 1
ATOM 1254 N N . ALA B 1 49 ? 15.398 40.876 42.313 1.00 6.42 49 ALA B N 1
ATOM 1255 C CA . ALA B 1 49 ? 14.183 40.145 42.633 1.00 6.62 49 ALA B CA 1
ATOM 1256 C C . ALA B 1 49 ? 14.412 38.710 42.205 1.00 6.78 49 ALA B C 1
ATOM 1257 O O . ALA B 1 49 ? 15.225 38.451 41.318 1.00 5.96 49 ALA B O 1
ATOM 1259 N N . ALA B 1 50 ? 13.746 37.777 42.888 1.00 4.77 50 ALA B N 1
ATOM 1260 C CA . ALA B 1 50 ? 13.865 36.372 42.519 1.00 5.18 50 ALA B CA 1
ATOM 1261 C C . ALA B 1 50 ? 12.583 35.624 42.833 1.00 9.15 50 ALA B C 1
ATOM 1262 O O . ALA B 1 50 ? 11.825 35.995 43.728 1.00 7.79 50 ALA B O 1
ATOM 1264 N N . THR B 1 51 ? 12.369 34.531 42.106 1.00 6.92 51 THR B N 1
ATOM 1265 C CA . THR B 1 51 ? 11.256 33.637 42.414 1.00 8.71 51 THR B CA 1
ATOM 1266 C C . THR B 1 51 ? 11.779 32.222 42.574 1.00 8.30 51 THR B C 1
ATOM 1267 O O . THR B 1 51 ? 12.482 31.713 41.697 1.00 7.77 51 THR B O 1
ATOM 1271 N N . TYR B 1 52 ? 11.422 31.589 43.685 1.00 9.53 52 TYR B N 1
ATOM 1272 C CA . TYR B 1 52 ? 11.677 30.170 43.873 1.00 9.52 52 TYR B CA 1
ATOM 1273 C C . TYR B 1 52 ? 10.440 29.379 43.476 1.00 10.71 52 TYR B C 1
ATOM 1274 O O . TYR B 1 52 ? 9.347 29.654 43.961 1.00 11.88 52 TYR B O 1
ATOM 1283 N N . THR B 1 53 ? 10.621 28.377 42.628 1.00 6.95 53 THR B N 1
ATOM 1284 C CA . THR B 1 53 ? 9.530 27.502 42.230 1.00 9.62 53 THR B CA 1
ATOM 1285 C C . THR B 1 53 ? 9.765 26.153 42.882 1.00 11.13 53 THR B C 1
ATOM 1286 O O . THR B 1 53 ? 10.799 25.524 42.635 1.00 10.04 53 THR B O 1
ATOM 1290 N N . ALA B 1 54 ? 8.805 25.714 43.696 1.00 13.94 54 ALA B N 1
ATOM 1291 C CA . ALA B 1 54 ? 8.888 24.438 44.397 1.00 17.28 54 ALA B CA 1
ATOM 1292 C C . ALA B 1 54 ? 8.281 23.307 43.568 1.00 21.53 54 ALA B C 1
ATOM 1293 O O . ALA B 1 54 ? 7.629 23.524 42.543 1.00 22.61 54 ALA B O 1
ATOM 1295 N N . GLY B 1 55 ? 8.501 22.075 44.039 1.00 26.35 55 GLY B N 1
ATOM 1296 C CA . GLY B 1 55 ? 8.016 20.912 43.313 1.00 28.00 55 GLY B CA 1
ATOM 1297 C C . GLY B 1 55 ? 6.506 20.864 43.187 1.00 29.54 55 GLY B C 1
ATOM 1298 O O . GLY B 1 55 ? 5.979 20.404 42.169 1.00 33.73 55 GLY B O 1
ATOM 1299 N N . SER B 1 56 ? 5.791 21.328 44.207 1.00 30.69 56 SER B N 1
ATOM 1300 C CA . SER B 1 56 ? 4.333 21.364 44.156 1.00 32.01 56 SER B CA 1
ATOM 1301 C C . SER B 1 56 ? 3.849 22.185 42.964 1.00 31.97 56 SER B C 1
ATOM 1302 O O . SER B 1 56 ? 2.683 22.564 42.887 1.00 37.38 56 SER B O 1
ATOM 1305 N N . THR B 1 58 ? 2.758 27.723 44.644 1.00 30.21 58 THR B N 1
ATOM 1306 C CA . THR B 1 58 ? 3.862 26.830 44.318 1.00 19.38 58 THR B CA 1
ATOM 1307 C C . THR B 1 58 ? 5.176 27.592 44.237 1.00 20.40 58 THR B C 1
ATOM 1308 O O . THR B 1 58 ? 6.222 26.994 43.998 1.00 16.86 58 THR B O 1
ATOM 1312 N N . SER B 1 59 ? 5.128 28.908 44.441 1.00 18.18 59 SER B N 1
ATOM 1313 C CA . SER B 1 59 ? 6.326 29.726 44.326 1.00 14.66 59 SER B CA 1
ATOM 1314 C C . SER B 1 59 ? 6.413 30.715 45.475 1.00 14.47 59 SER B C 1
ATOM 1315 O O . SER B 1 59 ? 5.426 31.013 46.155 1.00 14.69 59 SER B O 1
ATOM 1318 N N . MET B 1 60 ? 7.623 31.228 45.674 1.00 13.68 60 MET B N 1
ATOM 1319 C CA . MET B 1 60 ? 7.897 32.287 46.631 1.00 14.03 60 MET B CA 1
ATOM 1320 C C . MET B 1 60 ? 8.723 33.359 45.941 1.00 11.59 60 MET B C 1
ATOM 1321 O O . MET B 1 60 ? 9.644 33.051 45.178 1.00 12.13 60 MET B O 1
ATOM 1326 N N . THR B 1 61 ? 8.398 34.617 46.205 1.00 8.38 61 THR B N 1
ATOM 1327 C CA . THR B 1 61 ? 9.047 35.728 45.528 1.00 8.86 61 THR B CA 1
ATOM 1328 C C . THR B 1 61 ? 9.739 36.638 46.532 1.00 9.77 61 THR B C 1
ATOM 1329 O O . THR B 1 61 ? 9.253 36.832 47.649 1.00 10.66 61 THR B O 1
ATOM 1333 N N . TYR B 1 62 ? 10.890 37.180 46.139 1.00 8.79 62 TYR B N 1
ATOM 1334 C CA . TYR B 1 62 ? 11.680 38.061 46.985 1.00 9.15 62 TYR B CA 1
ATOM 1335 C C . TYR B 1 62 ? 12.081 39.312 46.214 1.00 6.50 62 TYR B C 1
ATOM 1336 O O . TYR B 1 62 ? 12.345 39.263 45.009 1.00 7.75 62 TYR B O 1
ATOM 1345 N N . TYR B 1 63 ? 12.169 40.430 46.936 1.00 8.87 63 TYR B N 1
ATOM 1346 C CA . TYR B 1 63 ? 12.594 41.708 46.384 1.00 9.46 63 TYR B CA 1
ATOM 1347 C C . TYR B 1 63 ? 13.667 42.340 47.256 1.00 12.32 63 TYR B C 1
ATOM 1348 O O . TYR B 1 63 ? 13.597 42.269 48.486 1.00 10.97 63 TYR B O 1
ATOM 1357 N N . ALA B 1 64 ? 14.635 42.987 46.608 1.00 8.80 64 ALA B N 1
ATOM 1358 C CA . ALA B 1 64 ? 15.530 43.903 47.308 1.00 12.49 64 ALA B CA 1
ATOM 1359 C C . ALA B 1 64 ? 14.733 45.071 47.884 1.00 12.28 64 ALA B C 1
ATOM 1360 O O . ALA B 1 64 ? 13.753 45.536 47.295 1.00 11.55 64 ALA B O 1
ATOM 1362 N N . ASP B 1 65 ? 15.162 45.561 49.051 1.00 15.04 65 ASP B N 1
ATOM 1363 C CA . ASP B 1 65 ? 14.415 46.645 49.687 1.00 14.66 65 ASP B CA 1
ATOM 1364 C C . ASP B 1 65 ? 14.315 47.877 48.787 1.00 12.77 65 ASP B C 1
ATOM 1365 O O . ASP B 1 65 ? 13.286 48.564 48.792 1.00 15.89 65 ASP B O 1
ATOM 1370 N N . SER B 1 66 ? 15.343 48.141 47.975 1.00 14.61 66 SER B N 1
ATOM 1371 C CA . SER B 1 66 ? 15.379 49.364 47.177 1.00 19.30 66 SER B CA 1
ATOM 1372 C C . SER B 1 66 ? 14.387 49.350 46.019 1.00 16.93 66 SER B C 1
ATOM 1373 O O . SER B 1 66 ? 14.079 50.413 45.471 1.00 17.74 66 SER B O 1
ATOM 1376 N N . VAL B 1 67 ? 13.849 48.191 45.650 1.00 15.48 67 VAL B N 1
ATOM 1377 C CA . VAL B 1 67 ? 12.904 48.112 44.541 1.00 12.59 67 VAL B CA 1
ATOM 1378 C C . VAL B 1 67 ? 11.506 47.699 44.975 1.00 9.21 67 VAL B C 1
ATOM 1379 O O . VAL B 1 67 ? 10.597 47.710 44.136 1.00 11.50 67 VAL B O 1
ATOM 1383 N N . LYS B 1 68 ? 11.286 47.357 46.247 1.00 10.52 68 LYS B N 1
ATOM 1384 C CA . LYS B 1 68 ? 9.962 46.929 46.682 1.00 11.61 68 LYS B CA 1
ATOM 1385 C C . LYS B 1 68 ? 8.937 48.020 46.397 1.00 15.50 68 LYS B C 1
ATOM 1386 O O . LYS B 1 68 ? 9.174 49.208 46.657 1.00 17.93 68 LYS B O 1
ATOM 1392 N N . GLY B 1 69 ? 7.796 47.611 45.842 1.00 12.58 69 GLY B N 1
ATOM 1393 C CA . GLY B 1 69 ? 6.747 48.548 45.508 1.00 15.75 69 GLY B CA 1
ATOM 1394 C C . GLY B 1 69 ? 6.919 49.233 44.176 1.00 16.81 69 GLY B C 1
ATOM 1395 O O . GLY B 1 69 ? 5.979 49.899 43.708 1.00 18.99 69 GLY B O 1
ATOM 1396 N N . ARG B 1 70 ? 8.081 49.090 43.549 1.00 12.09 70 ARG B N 1
ATOM 1397 C CA . ARG B 1 70 ? 8.356 49.652 42.238 1.00 9.45 70 ARG B CA 1
ATOM 1398 C C . ARG B 1 70 ? 8.562 48.588 41.178 1.00 10.04 70 ARG B C 1
ATOM 1399 O O . ARG B 1 70 ? 8.136 48.778 40.039 1.00 11.77 70 ARG B O 1
ATOM 1407 N N . PHE B 1 71 ? 9.204 47.470 41.515 1.00 9.99 71 PHE B N 1
ATOM 1408 C CA . PHE B 1 71 ? 9.410 46.389 40.567 1.00 9.33 71 PHE B CA 1
ATOM 1409 C C . PHE B 1 71 ? 8.532 45.200 40.934 1.00 8.09 71 PHE B C 1
ATOM 1410 O O . PHE B 1 71 ? 8.229 44.966 42.103 1.00 9.85 71 PHE B O 1
ATOM 1418 N N . THR B 1 72 ? 8.145 44.440 39.915 1.00 8.75 72 THR B N 1
ATOM 1419 C CA . THR B 1 72 ? 7.410 43.194 40.095 1.00 8.08 72 THR B CA 1
ATOM 1420 C C . THR B 1 72 ? 8.022 42.138 39.198 1.00 6.53 72 THR B C 1
ATOM 1421 O O . THR B 1 72 ? 8.196 42.350 37.990 1.00 7.12 72 THR B O 1
ATOM 1425 N N . ILE B 1 73 ? 8.335 40.996 39.785 1.00 6.08 73 ILE B N 1
ATOM 1426 C CA . ILE B 1 73 ? 8.850 39.862 39.036 1.00 5.96 73 ILE B CA 1
ATOM 1427 C C . ILE B 1 73 ? 7.716 38.876 38.826 1.00 5.62 73 ILE B C 1
ATOM 1428 O O . ILE B 1 73 ? 6.909 38.647 39.727 1.00 8.66 73 ILE B O 1
ATOM 1433 N N . SER B 1 74 ? 7.618 38.328 37.621 1.00 5.37 74 SER B N 1
ATOM 1434 C CA . SER B 1 74 ? 6.590 37.327 37.370 1.00 7.74 74 SER B CA 1
ATOM 1435 C C . SER B 1 74 ? 7.093 36.396 36.285 1.00 9.52 74 SER B C 1
ATOM 1436 O O . SER B 1 74 ? 8.059 36.698 35.584 1.00 9.46 74 SER B O 1
ATOM 1439 N N . GLN B 1 75 ? 6.450 35.243 36.160 1.00 9.60 75 GLN B N 1
ATOM 1440 C CA . GLN B 1 75 ? 6.917 34.305 35.159 1.00 9.45 75 GLN B CA 1
ATOM 1441 C C . GLN B 1 75 ? 5.739 33.629 34.486 1.00 10.43 75 GLN B C 1
ATOM 1442 O O . GLN B 1 75 ? 4.785 33.220 35.147 1.00 9.98 75 GLN B O 1
ATOM 1448 N N . ASP B 1 76 ? 5.809 33.538 33.168 1.00 11.61 76 ASP B N 1
ATOM 1449 C CA . ASP B 1 76 ? 4.831 32.801 32.369 1.00 13.91 76 ASP B CA 1
ATOM 1450 C C . ASP B 1 76 ? 5.424 31.416 32.153 1.00 13.45 76 ASP B C 1
ATOM 1451 O O . ASP B 1 76 ? 6.304 31.232 31.307 1.00 15.84 76 ASP B O 1
ATOM 1456 N N . ASN B 1 77 ? 4.947 30.434 32.928 1.00 12.19 77 ASN B N 1
ATOM 1457 C CA . ASN B 1 77 ? 5.561 29.112 32.844 1.00 10.93 77 ASN B CA 1
ATOM 1458 C C . ASN B 1 77 ? 5.284 28.447 31.502 1.00 16.33 77 ASN B C 1
ATOM 1459 O O . ASN B 1 77 ? 6.114 27.657 31.029 1.00 19.44 77 ASN B O 1
ATOM 1464 N N . ALA B 1 78 ? 4.157 28.776 30.861 1.00 14.48 78 ALA B N 1
ATOM 1465 C CA . ALA B 1 78 ? 3.855 28.184 29.559 1.00 16.84 78 ALA B CA 1
ATOM 1466 C C . ALA B 1 78 ? 4.776 28.725 28.472 1.00 19.05 78 ALA B C 1
ATOM 1467 O O . ALA B 1 78 ? 5.137 27.999 27.538 1.00 20.63 78 ALA B O 1
ATOM 1469 N N . LYS B 1 79 ? 5.141 3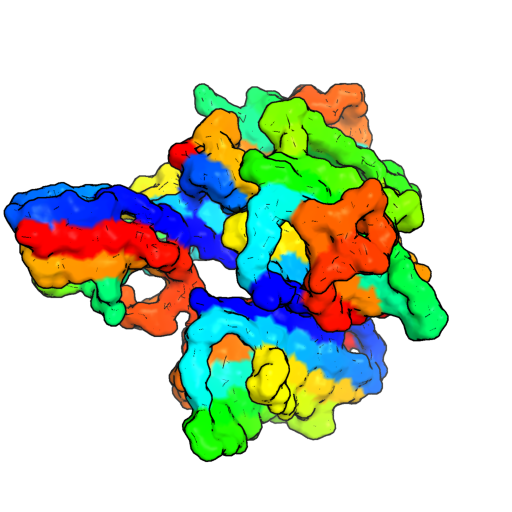0.001 28.562 1.00 15.78 79 LYS B N 1
ATOM 1470 C CA . LYS B 1 79 ? 6.018 30.652 27.596 1.00 14.56 79 LYS B CA 1
ATOM 1471 C C . LYS B 1 79 ? 7.480 30.647 28.024 1.00 13.31 79 LYS B C 1
ATOM 1472 O O . LYS B 1 79 ? 8.317 31.220 27.314 1.00 12.88 79 LYS B O 1
ATOM 1478 N N . LYS B 1 80 ? 7.802 30.016 29.156 1.00 10.67 80 LYS B N 1
ATOM 1479 C CA . LYS B 1 80 ? 9.164 29.936 29.684 1.00 8.74 80 LYS B CA 1
ATOM 1480 C C . LYS B 1 80 ? 9.835 31.308 29.680 1.00 10.07 80 LYS B C 1
ATOM 1481 O O . LYS B 1 80 ? 10.963 31.488 29.207 1.00 9.38 80 LYS B O 1
ATOM 1487 N N . THR B 1 81 ? 9.119 32.282 30.234 1.00 10.71 81 THR B N 1
ATOM 1488 C CA . THR B 1 81 ? 9.555 33.672 30.221 1.00 7.97 81 THR B CA 1
ATOM 1489 C C . THR B 1 81 ? 9.428 34.261 31.616 1.00 10.28 81 THR B C 1
ATOM 1490 O O . THR B 1 81 ? 8.381 34.125 32.264 1.00 11.18 81 THR B O 1
ATOM 1494 N N . LEU B 1 82 ? 10.508 34.896 32.071 1.00 5.76 82 LEU B N 1
ATOM 1495 C CA . LEU B 1 82 ? 10.548 35.646 33.312 1.00 6.53 82 LEU B CA 1
ATOM 1496 C C . LEU B 1 82 ? 10.452 37.127 32.975 1.00 7.75 82 LEU B C 1
ATOM 1497 O O . LEU B 1 82 ? 11.097 37.599 32.033 1.00 8.79 82 LEU B O 1
ATOM 1502 N N . TYR B 1 83 ? 9.640 37.856 33.738 1.00 6.77 83 TYR B N 1
ATOM 1503 C CA . TYR B 1 83 ? 9.458 39.282 33.514 1.00 6.17 83 TYR B CA 1
ATOM 1504 C C . TYR B 1 83 ? 9.953 40.075 34.707 1.00 5.99 83 TYR B C 1
ATOM 1505 O O . TYR B 1 83 ? 9.817 39.655 35.857 1.00 7.59 83 TYR B O 1
ATOM 1514 N N . LEU B 1 84 ? 10.496 41.251 34.422 1.00 6.40 84 LEU B N 1
ATOM 1515 C CA . LEU B 1 84 ? 10.748 42.243 35.451 1.00 6.25 84 LEU B CA 1
ATOM 1516 C C . LEU B 1 84 ? 10.035 43.511 35.024 1.00 6.41 84 LEU B C 1
ATOM 1517 O O . LEU B 1 84 ? 10.486 44.207 34.104 1.00 6.31 84 LEU B O 1
ATOM 1522 N N . GLN B 1 85 ? 8.941 43.814 35.708 1.00 7.30 85 GLN B N 1
ATOM 1523 C CA . GLN B 1 85 ? 8.183 45.034 35.469 1.00 8.26 85 GLN B CA 1
ATOM 1524 C C . GLN B 1 85 ? 8.757 46.125 36.354 1.00 7.99 85 GLN B C 1
ATOM 1525 O O . GLN B 1 85 ? 8.745 46.007 37.582 1.00 10.14 85 GLN B O 1
ATOM 1531 N N . MET B 1 86 ? 9.266 47.175 35.733 1.00 8.13 86 MET B N 1
ATOM 1532 C CA . MET B 1 86 ? 9.908 48.266 36.451 1.00 9.42 86 MET B CA 1
ATOM 1533 C C . MET B 1 86 ? 9.029 49.495 36.303 1.00 13.32 86 MET B C 1
ATOM 1534 O O . MET B 1 86 ? 8.764 49.939 35.183 1.00 15.61 86 MET B O 1
ATOM 1539 N N . ASN B 1 87 ? 8.541 50.012 37.417 1.00 8.56 87 ASN B N 1
ATOM 1540 C CA . ASN B 1 87 ? 7.820 51.276 37.417 1.00 11.47 87 ASN B CA 1
ATOM 1541 C C . ASN B 1 87 ? 8.588 52.281 38.262 1.00 12.80 87 ASN B C 1
ATOM 1542 O O . ASN B 1 87 ? 9.464 51.914 39.045 1.00 13.22 87 ASN B O 1
ATOM 1547 N N . SER B 1 88 ? 8.275 53.559 38.060 1.00 13.73 88 SER B N 1
ATOM 1548 C CA . SER B 1 88 ? 8.857 54.640 38.857 1.00 15.28 88 SER B CA 1
ATOM 1549 C C . SER B 1 88 ? 10.382 54.544 38.896 1.00 14.46 88 SER B C 1
ATOM 1550 O O . SER B 1 88 ? 11.010 54.573 39.957 1.00 15.92 88 SER B O 1
ATOM 1553 N N . LEU B 1 89 ? 10.978 54.420 37.711 1.00 12.20 89 LEU B N 1
ATOM 1554 C CA . LEU B 1 89 ? 12.412 54.204 37.609 1.00 13.40 89 LEU B CA 1
ATOM 1555 C C . LEU B 1 89 ? 13.177 55.407 38.145 1.00 14.45 89 LEU B C 1
ATOM 1556 O O . LEU B 1 89 ? 12.728 56.551 38.034 1.00 18.04 89 LEU B O 1
ATOM 1561 N N . LYS B 1 90 ? 14.309 55.137 38.775 1.00 13.22 90 LYS B N 1
ATOM 1562 C CA . LYS B 1 90 ? 15.196 56.139 39.345 1.00 13.60 90 LYS B CA 1
ATOM 1563 C C . LYS B 1 90 ? 16.565 55.980 38.712 1.00 15.21 90 LYS B C 1
ATOM 1564 O O . LYS B 1 90 ? 16.905 54.893 38.242 1.00 12.36 90 LYS B O 1
ATOM 1570 N N . PRO B 1 91 ? 17.388 57.031 38.697 1.00 15.68 91 PRO B N 1
ATOM 1571 C CA . PRO B 1 91 ? 18.711 56.903 38.071 1.00 12.53 91 PRO B CA 1
ATOM 1572 C C . PRO B 1 91 ? 19.573 55.806 38.664 1.00 14.53 91 PRO B C 1
ATOM 1573 O O . PRO B 1 91 ? 20.346 55.180 37.925 1.00 14.28 91 PRO B O 1
ATOM 1577 N N . GLU B 1 92 ? 19.469 55.547 39.969 1.00 15.55 92 GLU B N 1
ATOM 1578 C CA . GLU B 1 92 ? 20.297 54.498 40.550 1.00 18.24 92 GLU B CA 1
ATOM 1579 C C . GLU B 1 92 ? 19.849 53.106 40.135 1.00 15.44 92 GLU B C 1
ATOM 1580 O O . GLU B 1 92 ? 20.531 52.131 40.461 1.00 16.76 92 GLU B O 1
ATOM 1586 N N . ASP B 1 93 ? 18.725 52.988 39.436 1.00 13.21 93 ASP B N 1
ATOM 1587 C CA . ASP B 1 93 ? 18.353 51.715 38.833 1.00 12.87 93 ASP B CA 1
ATOM 1588 C C . ASP B 1 93 ? 19.144 51.406 37.574 1.00 12.29 93 ASP B C 1
ATOM 1589 O O . ASP B 1 93 ? 19.011 50.305 37.043 1.00 11.46 93 ASP B O 1
ATOM 1594 N N . THR B 1 94 ? 19.938 52.351 37.075 1.00 10.84 94 THR B N 1
ATOM 1595 C CA . THR B 1 94 ? 20.740 52.117 35.882 1.00 10.12 94 THR B CA 1
ATOM 1596 C C . THR B 1 94 ? 21.684 50.948 36.113 1.00 11.74 94 THR B C 1
ATOM 1597 O O . THR B 1 94 ? 22.280 50.828 37.183 1.00 13.15 94 THR B O 1
ATOM 1601 N N . GLY B 1 95 ? 21.801 50.081 35.113 1.00 9.72 95 GLY B N 1
ATOM 1602 C CA . GLY B 1 95 ? 22.728 48.968 35.194 1.00 9.13 95 GLY B CA 1
ATOM 1603 C C . GLY B 1 95 ? 22.482 47.972 34.082 1.00 10.74 95 GLY B C 1
ATOM 1604 O O . GLY B 1 95 ? 21.544 48.102 33.290 1.00 10.70 95 GLY B O 1
ATOM 1605 N N . MET B 1 96 ? 23.337 46.952 34.051 1.00 12.46 96 MET B N 1
ATOM 1606 C CA . MET B 1 96 ? 23.145 45.824 33.152 1.00 14.05 96 MET B CA 1
ATOM 1607 C C . MET B 1 96 ? 22.313 44.783 33.895 1.00 10.47 96 MET B C 1
ATOM 1608 O O . MET B 1 96 ? 22.769 44.209 34.890 1.00 12.48 96 MET B O 1
ATOM 1613 N N . TYR B 1 97 ? 21.090 44.552 33.433 1.00 7.04 97 TYR B N 1
ATOM 1614 C CA . TYR B 1 97 ? 20.187 43.636 34.123 1.00 7.27 97 TYR B CA 1
ATOM 1615 C C . TYR B 1 97 ? 20.348 42.245 33.539 1.00 8.29 97 TYR B C 1
ATOM 1616 O O . TYR B 1 97 ? 20.149 42.038 32.342 1.00 9.83 97 TYR B O 1
ATOM 1625 N N . ARG B 1 98 ? 20.731 41.299 34.384 1.00 6.20 98 ARG B N 1
ATOM 1626 C CA . ARG B 1 98 ? 21.027 39.953 33.942 1.00 7.71 98 ARG B CA 1
ATOM 1627 C C . ARG B 1 98 ? 20.124 39.012 34.692 1.00 6.93 98 ARG B C 1
ATOM 1628 O O . ARG B 1 98 ? 19.897 39.167 35.891 1.00 10.16 98 ARG B O 1
ATOM 1636 N N . CYS B 1 99 ? 19.620 38.036 33.984 1.00 6.74 99 CYS B N 1
ATOM 1637 C CA . CYS B 1 99 ? 18.828 37.019 34.629 1.00 6.39 99 CYS B CA 1
ATOM 1638 C C . CYS B 1 99 ? 19.718 35.820 34.919 1.00 5.63 99 CYS B C 1
ATOM 1639 O O . CYS B 1 99 ? 20.670 35.536 34.185 1.00 7.52 99 CYS B O 1
ATOM 1642 N N . ALA B 1 100 ? 19.421 35.145 36.028 1.00 4.95 100 ALA B N 1
ATOM 1643 C CA . ALA B 1 100 ? 20.211 33.999 36.454 1.00 7.84 100 ALA B CA 1
ATOM 1644 C C . ALA B 1 100 ? 19.266 32.938 36.990 1.00 7.70 100 ALA B C 1
ATOM 1645 O O . ALA B 1 100 ? 18.157 33.232 37.439 1.00 6.60 100 ALA B O 1
ATOM 1647 N N . SER B 1 101 ? 19.716 31.688 36.946 1.00 8.37 101 SER B N 1
ATOM 1648 C CA . SER B 1 101 ? 18.899 30.613 37.478 1.00 7.66 101 SER B CA 1
ATOM 1649 C C . SER B 1 101 ? 19.798 29.573 38.123 1.00 8.03 101 SER B C 1
ATOM 1650 O O . SER B 1 101 ? 20.985 29.452 37.802 1.00 10.02 101 SER B O 1
ATOM 1653 N N . THR B 1 102 ? 19.205 28.825 39.044 1.00 6.68 102 THR B N 1
ATOM 1654 C CA . THR B 1 102 ? 19.931 27.752 39.710 1.00 10.73 102 THR B CA 1
ATOM 1655 C C . THR B 1 102 ? 18.930 26.813 40.355 1.00 9.01 102 THR B C 1
ATOM 1656 O O . THR B 1 102 ? 17.845 27.227 40.776 1.00 7.79 102 THR B O 1
ATOM 1660 N N . ARG B 1 103 ? 19.331 25.539 40.444 1.00 10.09 103 ARG B N 1
ATOM 1661 C CA . ARG B 1 103 ? 18.509 24.547 41.121 1.00 13.05 103 ARG B CA 1
ATOM 1662 C C . ARG B 1 103 ? 18.465 24.766 42.624 1.00 11.38 103 ARG B C 1
ATOM 1663 O O . ARG B 1 103 ? 17.470 24.414 43.260 1.00 14.54 103 ARG B O 1
ATOM 1671 N N . PHE B 1 104 ? 19.521 25.327 43.214 1.00 8.82 104 PHE B N 1
ATOM 1672 C CA . PHE B 1 104 ? 19.557 25.492 44.659 1.00 14.30 104 PHE B CA 1
ATOM 1673 C C . PHE B 1 104 ? 20.385 26.710 45.017 1.00 15.29 104 PHE B C 1
ATOM 1674 O O . PHE B 1 104 ? 21.388 27.010 44.361 1.00 13.29 104 PHE B O 1
ATOM 1682 N N . ALA B 1 105 ? 19.966 27.395 46.075 1.00 11.73 105 ALA B N 1
ATOM 1683 C CA . ALA B 1 105 ? 20.738 28.505 46.605 1.00 13.29 105 ALA B CA 1
ATOM 1684 C C . ALA B 1 105 ? 20.325 28.707 48.051 1.00 11.82 105 ALA B C 1
ATOM 1685 O O . ALA B 1 105 ? 19.198 28.388 48.435 1.00 16.55 105 ALA B O 1
ATOM 1687 N N . GLY B 1 106 ? 21.252 29.213 48.849 1.00 14.85 106 GLY B N 1
ATOM 1688 C CA . GLY B 1 106 ? 20.910 29.566 50.208 1.00 17.61 106 GLY B CA 1
ATOM 1689 C C . GLY B 1 106 ? 20.258 30.930 50.252 1.00 15.57 106 GLY B C 1
ATOM 1690 O O . GLY B 1 106 ? 19.136 31.091 50.743 1.00 20.98 106 GLY B O 1
ATOM 1691 N N . ARG B 1 107 ? 20.960 31.929 49.738 1.00 13.75 107 ARG B N 1
ATOM 1692 C CA . ARG B 1 107 ? 20.466 33.296 49.688 1.00 12.24 107 ARG B CA 1
ATOM 1693 C C . ARG B 1 107 ? 20.145 33.618 48.240 1.00 11.33 107 ARG B C 1
ATOM 1694 O O . ARG B 1 107 ? 21.014 33.503 47.371 1.00 12.09 107 ARG B O 1
ATOM 1702 N N . TRP B 1 108 ? 18.900 34.024 47.992 1.00 11.14 108 TRP B N 1
ATOM 1703 C CA . TRP B 1 108 ? 18.472 34.287 46.623 1.00 10.37 108 TRP B CA 1
ATOM 1704 C C . TRP B 1 108 ? 19.263 35.419 45.999 1.00 9.51 108 TRP B C 1
ATOM 1705 O O . TRP B 1 108 ? 19.393 35.479 44.776 1.00 10.16 108 TRP B O 1
ATOM 1716 N N . TYR B 1 109 ? 19.783 36.331 46.812 1.00 10.31 109 TYR B N 1
ATOM 1717 C CA . TYR B 1 109 ? 20.430 37.528 46.304 1.00 9.90 109 TYR B CA 1
ATOM 1718 C C . TYR B 1 109 ? 21.933 37.375 46.118 1.00 10.62 109 TYR B C 1
ATOM 1719 O O . TYR B 1 109 ? 22.592 38.341 45.728 1.00 13.93 109 TYR B O 1
ATOM 1728 N N . ARG B 1 110 ? 22.498 36.207 46.394 1.00 10.32 110 ARG B N 1
ATOM 1729 C CA . ARG B 1 110 ? 23.940 36.028 46.280 1.00 13.12 110 ARG B CA 1
ATOM 1730 C C . ARG B 1 110 ? 24.252 35.519 44.879 1.00 12.85 110 ARG B C 1
ATOM 1731 O O . ARG B 1 110 ? 23.944 34.372 44.546 1.00 10.40 110 ARG B O 1
ATOM 1739 N N . ASP B 1 111 ? 24.885 36.369 44.068 1.00 11.34 111 ASP B N 1
ATOM 1740 C CA . ASP B 1 111 ? 25.137 36.009 42.676 1.00 11.29 111 ASP B CA 1
ATOM 1741 C C . ASP B 1 111 ? 26.029 34.781 42.545 1.00 12.69 111 ASP B C 1
ATOM 1742 O O . ASP B 1 111 ? 25.884 34.010 41.590 1.00 11.71 111 ASP B O 1
ATOM 1747 N N . SER B 1 112 ? 26.937 34.563 43.503 1.00 13.02 112 SER B N 1
ATOM 1748 C CA . SER B 1 112 ? 27.859 33.437 43.399 1.00 16.22 112 SER B CA 1
ATOM 1749 C C . SER B 1 112 ? 27.168 32.085 43.503 1.00 14.10 112 SER B C 1
ATOM 1750 O O . SER B 1 112 ? 27.796 31.070 43.198 1.00 17.82 112 SER B O 1
ATOM 1753 N N . GLU B 1 113 ? 25.906 32.036 43.920 1.00 14.36 113 GLU B N 1
ATOM 1754 C CA . GLU B 1 113 ? 25.203 30.769 44.043 1.00 13.92 113 GLU B CA 1
ATOM 1755 C C . GLU B 1 113 ? 24.490 30.365 42.766 1.00 14.47 113 GLU B C 1
ATOM 1756 O O . GLU B 1 113 ? 23.907 29.279 42.716 1.00 14.07 113 GLU B O 1
ATOM 1762 N N . TYR B 1 114 ? 24.533 31.194 41.732 1.00 11.90 114 TYR B N 1
ATOM 1763 C CA . TYR B 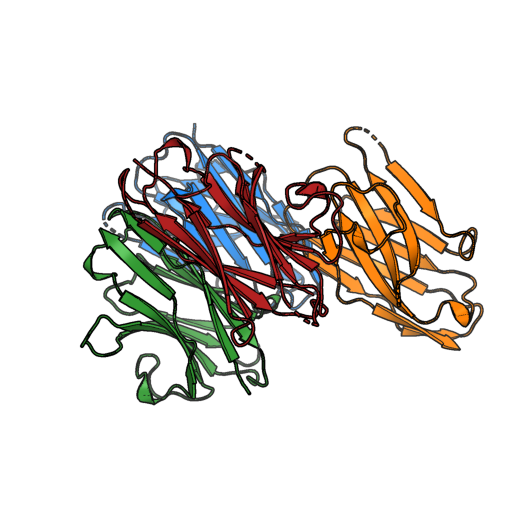1 114 ? 23.778 30.924 40.524 1.00 10.33 114 TYR B CA 1
ATOM 1764 C C . TYR B 1 114 ? 24.645 30.249 39.473 1.00 11.73 114 TYR B C 1
ATOM 1765 O O . TYR B 1 114 ? 25.776 30.667 39.220 1.00 16.68 114 TYR B O 1
ATOM 1774 N N . ARG B 1 115 ? 24.085 29.219 38.840 1.00 13.11 115 ARG B N 1
ATOM 1775 C CA . ARG B 1 115 ? 24.810 28.379 37.898 1.00 16.39 115 ARG B CA 1
ATOM 1776 C C . ARG B 1 115 ? 24.638 28.800 36.447 1.00 15.03 115 ARG B C 1
ATOM 1777 O O . ARG B 1 115 ? 25.494 28.482 35.618 1.00 20.22 115 ARG B O 1
ATOM 1785 N N . ALA B 1 116 ? 23.551 29.482 36.111 1.00 12.79 116 ALA B N 1
ATOM 1786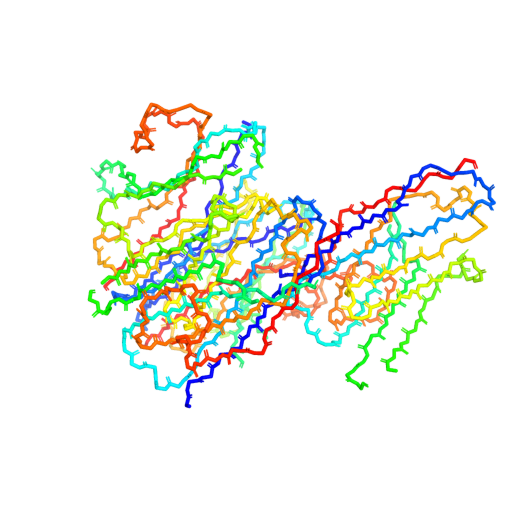 C CA . ALA B 1 116 ? 23.285 29.854 34.731 1.00 10.70 116 ALA B CA 1
ATOM 1787 C C . ALA B 1 116 ? 23.009 31.347 34.658 1.00 7.28 116 ALA B C 1
ATOM 1788 O O . ALA B 1 116 ? 22.260 31.876 35.482 1.00 9.11 116 ALA B O 1
ATOM 1790 N N . TRP B 1 117 ? 23.618 32.018 33.660 1.00 8.24 117 TRP B N 1
ATOM 1791 C CA . TRP B 1 117 ? 23.508 33.464 33.484 1.00 9.83 117 TRP B CA 1
ATOM 1792 C C . TRP B 1 117 ? 23.195 33.832 32.043 1.00 9.69 117 TRP B C 1
ATOM 1793 O O . TRP B 1 117 ? 23.734 33.236 31.106 1.00 12.12 117 TRP B O 1
ATOM 1804 N N . GLY B 1 118 ? 22.350 34.846 31.874 1.00 7.49 118 GLY B N 1
ATOM 1805 C CA . GLY B 1 118 ? 22.236 35.506 30.585 1.00 10.28 118 GLY B CA 1
ATOM 1806 C C . GLY B 1 118 ? 23.291 36.590 30.410 1.00 13.19 118 GLY B C 1
ATOM 1807 O O . GLY B 1 118 ? 23.992 36.946 31.351 1.00 14.67 118 GLY B O 1
ATOM 1808 N N . GLN B 1 119 ? 23.380 37.119 29.185 1.00 8.76 119 GLN B N 1
ATOM 1809 C CA . GLN B 1 119 ? 24.334 38.187 28.901 1.00 16.10 119 GLN B CA 1
ATOM 1810 C C . GLN B 1 119 ? 23.847 39.536 29.411 1.00 15.52 119 GLN B C 1
ATOM 1811 O O . GLN B 1 119 ? 24.665 40.411 29.718 1.00 16.85 119 GLN B O 1
ATOM 1817 N N . GLY B 1 120 ? 22.541 39.721 29.495 1.00 10.28 120 GLY B N 1
ATOM 1818 C CA . GLY B 1 120 ? 21.957 40.893 30.108 1.00 11.24 120 GLY B CA 1
ATOM 1819 C C . GLY B 1 120 ? 21.364 41.853 29.090 1.00 7.90 120 GLY B C 1
ATOM 1820 O O . GLY B 1 120 ? 21.598 41.765 27.880 1.00 12.41 120 GLY B O 1
ATOM 1821 N N . THR B 1 121 ? 20.557 42.780 29.612 1.00 10.48 121 THR B N 1
ATOM 1822 C CA . THR B 1 121 ? 19.986 43.886 28.852 1.00 12.15 121 THR B CA 1
ATOM 1823 C C . THR B 1 121 ? 20.233 45.180 29.630 1.00 8.35 121 THR B C 1
ATOM 1824 O O . THR B 1 121 ? 19.961 45.254 30.833 1.00 10.75 121 THR B O 1
ATOM 1828 N N . GLN B 1 122 ? 20.785 46.188 28.955 1.00 10.42 122 GLN B N 1
ATOM 1829 C CA . GLN B 1 122 ? 21.185 47.416 29.634 1.00 9.75 122 GLN B CA 1
ATOM 1830 C C . GLN B 1 122 ? 19.982 48.323 29.887 1.00 9.44 122 GLN B C 1
ATOM 1831 O O . GLN B 1 122 ? 19.112 48.474 29.032 1.00 9.81 122 GLN B O 1
ATOM 1837 N N . VAL B 1 123 ? 19.942 48.930 31.069 1.00 9.39 123 VAL B N 1
ATOM 1838 C CA . VAL B 1 123 ? 18.903 49.885 31.439 1.00 9.36 123 VAL B CA 1
ATOM 1839 C C . VAL B 1 123 ? 19.612 51.155 31.875 1.00 10.10 123 VAL B C 1
ATOM 1840 O O . VAL B 1 123 ? 20.414 51.128 32.812 1.00 10.14 123 VAL B O 1
ATOM 1844 N N . THR B 1 124 ? 19.342 52.262 31.186 1.00 9.36 124 THR B N 1
ATOM 1845 C CA . THR B 1 124 ? 19.927 53.544 31.557 1.00 13.15 124 THR B CA 1
ATOM 1846 C C . THR B 1 124 ? 18.810 54.528 31.844 1.00 9.29 124 THR B C 1
ATOM 1847 O O . THR B 1 124 ? 18.015 54.840 30.952 1.00 12.80 124 THR B O 1
ATOM 1851 N N . VAL B 1 125 ? 18.752 55.010 33.080 1.00 11.12 125 VAL B N 1
ATOM 1852 C CA . VAL B 1 125 ? 17.693 55.895 33.548 1.00 11.16 125 VAL B CA 1
ATOM 1853 C C . VAL B 1 125 ? 18.278 57.297 33.674 1.00 16.49 125 VAL B C 1
ATOM 1854 O O . VAL B 1 125 ? 19.166 57.536 34.503 1.00 17.66 125 VAL B O 1
ATOM 1858 N N . SER B 1 126 ? 17.780 58.219 32.853 1.00 16.46 126 SER B N 1
ATOM 1859 C CA . SER B 1 126 ? 18.237 59.609 32.853 1.00 20.95 126 SER B CA 1
ATOM 1860 C C . SER B 1 126 ? 17.348 60.497 33.708 1.00 22.80 126 SER B C 1
ATOM 1861 O O . SER B 1 126 ? 16.347 60.044 34.263 1.00 22.60 126 SER B O 1
ATOM 1864 N N . GLN C 1 1 ? 44.589 35.598 16.031 1.00 24.19 1 GLN C N 1
ATOM 1865 C CA . GLN C 1 1 ? 43.319 36.118 16.536 1.00 20.11 1 GLN C CA 1
ATOM 1866 C C . GLN C 1 1 ? 42.261 35.015 16.701 1.00 19.06 1 GLN C C 1
ATOM 1867 O O . GLN C 1 1 ? 41.749 34.846 17.799 1.00 22.12 1 GLN C O 1
ATOM 1873 N N . VAL C 1 2 ? 41.948 34.279 15.629 1.00 19.99 2 VAL C N 1
ATOM 1874 C CA . VAL C 1 2 ? 41.056 33.131 15.754 1.00 15.84 2 VAL C CA 1
ATOM 1875 C C . VAL C 1 2 ? 41.741 32.053 16.579 1.00 17.03 2 VAL C C 1
ATOM 1876 O O . VAL C 1 2 ? 42.878 31.658 16.294 1.00 18.69 2 VAL C O 1
ATOM 1880 N N . GLN C 1 3 ? 41.050 31.560 17.602 1.00 14.30 3 GLN C N 1
ATOM 1881 C CA . GLN C 1 3 ? 41.573 30.491 18.442 1.00 12.94 3 GLN C CA 1
ATOM 1882 C C . GLN C 1 3 ? 40.572 29.346 18.480 1.00 11.66 3 GLN C C 1
ATOM 1883 O O . GLN C 1 3 ? 39.365 29.574 18.596 1.00 12.78 3 GLN C O 1
ATOM 1889 N N . LEU C 1 4 ? 41.092 28.125 18.404 1.00 9.89 4 LEU C N 1
ATOM 1890 C CA . LEU C 1 4 ? 40.294 26.905 18.380 1.00 10.60 4 LEU C CA 1
ATOM 1891 C C . LEU C 1 4 ? 40.770 25.948 19.461 1.00 11.72 4 LEU C C 1
ATOM 1892 O O . LEU C 1 4 ? 41.973 25.707 19.590 1.00 12.42 4 LEU C O 1
ATOM 1897 N N . GLN C 1 5 ? 39.829 25.358 20.202 1.00 10.05 5 GLN C N 1
ATOM 1898 C CA . GLN C 1 5 ? 40.180 24.413 21.261 1.00 10.06 5 GLN C CA 1
ATOM 1899 C C . GLN C 1 5 ? 39.236 23.224 21.223 1.00 10.57 5 GLN C C 1
ATOM 1900 O O . GLN C 1 5 ? 38.032 23.379 21.453 1.00 10.10 5 GLN C O 1
ATOM 1906 N N . GLU C 1 6 ? 39.794 22.048 20.964 1.00 11.33 6 GLU C N 1
ATOM 1907 C CA . GLU C 1 6 ? 39.040 20.810 20.880 1.00 11.60 6 GLU C CA 1
ATOM 1908 C C . GLU C 1 6 ? 38.952 20.125 22.229 1.00 14.21 6 GLU C C 1
ATOM 1909 O O . GLU C 1 6 ? 39.826 20.265 23.087 1.00 17.67 6 GLU C O 1
ATOM 1915 N N . SER C 1 7 ? 37.888 19.350 22.395 1.00 10.53 7 SER C N 1
ATOM 1916 C CA . SER C 1 7 ? 37.736 18.518 23.574 1.00 9.66 7 SER C CA 1
ATOM 1917 C C . SER C 1 7 ? 36.851 17.338 23.216 1.00 12.35 7 SER C C 1
ATOM 1918 O O . SER C 1 7 ? 36.281 17.267 22.125 1.00 11.03 7 SER C O 1
ATOM 1921 N N . GLY C 1 8 ? 36.735 16.413 24.158 1.00 8.92 8 GLY C N 1
ATOM 1922 C CA . GLY C 1 8 ? 35.859 15.277 24.022 1.00 8.88 8 GLY C CA 1
ATOM 1923 C C . GLY C 1 8 ? 36.540 14.018 23.556 1.00 14.15 8 GLY C C 1
ATOM 1924 O O . GLY C 1 8 ? 35.892 12.969 23.505 1.00 12.77 8 GLY C O 1
ATOM 1925 N N . GLY C 1 9 ? 37.827 14.081 23.233 1.00 9.51 9 GLY C N 1
ATOM 1926 C CA . GLY C 1 9 ? 38.517 12.879 22.812 1.00 8.50 9 GLY C CA 1
ATOM 1927 C C . GLY C 1 9 ? 38.574 11.847 23.919 1.00 13.31 9 GLY C C 1
ATOM 1928 O O . GLY C 1 9 ? 38.370 12.141 25.092 1.00 11.60 9 GLY C O 1
ATOM 1929 N N . GLY C 1 10 ? 38.877 10.615 23.536 1.00 11.78 10 GLY C N 1
ATOM 1930 C CA . GLY C 1 10 ? 39.037 9.578 24.532 1.00 13.00 10 GLY C CA 1
ATOM 1931 C C . GLY C 1 10 ? 39.287 8.240 23.878 1.00 14.36 10 GLY C C 1
ATOM 1932 O O . GLY C 1 10 ? 39.526 8.149 22.670 1.00 14.51 10 GLY C O 1
ATOM 1933 N N . SER C 1 11 ? 39.235 7.199 24.705 1.00 15.53 11 SER C N 1
ATOM 1934 C CA . SER C 1 11 ? 39.374 5.818 24.264 1.00 18.47 11 SER C CA 1
ATOM 1935 C C . SER C 1 11 ? 38.002 5.159 24.188 1.00 14.67 11 SER C C 1
ATOM 1936 O O . SER C 1 11 ? 37.140 5.394 25.040 1.00 20.48 11 SER C O 1
ATOM 1939 N N . VAL C 1 12 ? 37.799 4.328 23.167 1.00 14.88 12 VAL C N 1
ATOM 1940 C CA . VAL C 1 12 ? 36.499 3.712 22.946 1.00 17.71 12 VAL C CA 1
ATOM 1941 C C . VAL C 1 12 ? 36.705 2.337 22.330 1.00 18.09 12 VAL C C 1
ATOM 1942 O O . VAL C 1 12 ? 37.690 2.093 21.627 1.00 18.81 12 VAL C O 1
ATOM 1946 N N . GLN C 1 13 ? 35.779 1.427 22.626 1.00 18.05 13 GLN C N 1
ATOM 1947 C CA . GLN C 1 13 ? 35.760 0.121 21.985 1.00 19.35 13 GLN C CA 1
ATOM 1948 C C . GLN C 1 13 ? 35.197 0.240 20.577 1.00 22.09 13 GLN C C 1
ATOM 1949 O O . GLN C 1 13 ? 34.290 1.038 20.318 1.00 19.51 13 GLN C O 1
ATOM 1955 N N . ALA C 1 14 ? 35.740 -0.557 19.664 1.00 17.13 14 ALA C N 1
ATOM 1956 C CA . ALA C 1 14 ? 35.175 -0.645 18.327 1.00 15.62 14 ALA C CA 1
ATOM 1957 C C . ALA C 1 14 ? 33.663 -0.836 18.388 1.00 17.72 14 ALA C C 1
ATOM 1958 O O . ALA C 1 14 ? 33.143 -1.608 19.199 1.00 19.86 14 ALA C O 1
ATOM 1960 N N . GLY C 1 15 ? 32.959 -0.111 17.522 1.00 16.00 15 GLY C N 1
ATOM 1961 C CA . GLY C 1 15 ? 31.515 -0.093 17.514 1.00 17.10 15 GLY C CA 1
ATOM 1962 C C . GLY C 1 15 ? 30.902 0.993 18.365 1.00 16.59 15 GLY C C 1
ATOM 1963 O O . GLY C 1 15 ? 29.686 1.194 18.305 1.00 16.83 15 GLY C O 1
ATOM 1964 N N . GLY C 1 16 ? 31.707 1.696 19.155 1.00 13.94 16 GLY C N 1
ATOM 1965 C CA . GLY C 1 16 ? 31.202 2.672 20.088 1.00 15.15 16 GLY C CA 1
ATOM 1966 C C . GLY C 1 16 ? 30.987 4.038 19.473 1.00 14.81 16 GLY C C 1
ATOM 1967 O O . GLY C 1 16 ? 31.186 4.270 18.277 1.00 12.52 16 GLY C O 1
ATOM 1968 N N . SER C 1 17 ? 30.601 4.965 20.349 1.00 13.46 17 SER C N 1
ATOM 1969 C CA . SER C 1 17 ? 30.210 6.316 19.987 1.00 12.41 17 SER C CA 1
ATOM 1970 C C . SER C 1 17 ? 31.044 7.317 20.776 1.00 12.09 17 SER C C 1
ATOM 1971 O O . SER C 1 17 ? 31.505 7.034 21.884 1.00 14.50 17 SER C O 1
ATOM 1974 N N . LEU C 1 18 ? 31.192 8.517 20.212 1.00 11.58 18 LEU C N 1
ATOM 1975 C CA . LEU C 1 18 ? 31.955 9.583 20.847 1.00 10.08 18 LEU C CA 1
ATOM 1976 C C . LEU C 1 18 ? 31.600 10.894 20.161 1.00 7.87 18 LEU C C 1
ATOM 1977 O O . LEU C 1 18 ? 31.394 10.913 18.953 1.00 10.26 18 LEU C O 1
ATOM 1982 N N . ARG C 1 19 ? 31.521 11.978 20.929 1.00 9.21 19 ARG C N 1
ATOM 1983 C CA . ARG C 1 19 ? 31.244 13.304 20.384 1.00 9.29 19 ARG C CA 1
ATOM 1984 C C . ARG C 1 19 ? 32.387 14.250 20.723 1.00 7.83 19 ARG C C 1
ATOM 1985 O O . ARG C 1 19 ? 32.671 14.489 21.905 1.00 11.18 19 ARG C O 1
ATOM 1993 N N . LEU C 1 20 ? 33.025 14.794 19.693 1.00 6.99 20 LEU C N 1
ATOM 1994 C CA . LEU C 1 20 ? 34.060 15.805 19.848 1.00 7.29 20 LEU C CA 1
ATOM 1995 C C . LEU C 1 20 ? 33.455 17.193 19.749 1.00 9.70 20 LEU C C 1
ATOM 1996 O O . LEU C 1 20 ? 32.405 17.389 19.132 1.00 10.11 20 LEU C O 1
ATOM 2001 N N . SER C 1 21 ? 34.101 18.155 20.400 1.00 7.94 21 SER C N 1
ATOM 2002 C CA . SER C 1 21 ? 33.666 19.539 20.366 1.00 9.68 21 SER C CA 1
ATOM 2003 C C . SER C 1 21 ? 34.862 20.423 20.071 1.00 8.90 21 SER C C 1
ATOM 2004 O O . SER C 1 21 ? 36.001 20.087 20.401 1.00 11.66 21 SER C O 1
ATOM 2007 N N . CYS C 1 22 ? 34.607 21.548 19.425 1.00 7.68 22 CYS C N 1
ATOM 2008 C CA . CYS C 1 22 ? 35.639 22.563 19.308 1.00 11.78 22 CYS C CA 1
ATOM 2009 C C . CYS C 1 22 ? 35.005 23.929 19.474 1.00 10.56 22 CYS C C 1
ATOM 2010 O O . CYS C 1 22 ? 34.067 24.261 18.752 1.00 10.95 22 CYS C O 1
ATOM 2013 N N . VAL C 1 23 ? 35.518 24.719 20.412 1.00 8.30 23 VAL C N 1
ATOM 2014 C CA . VAL C 1 23 ? 35.073 26.092 20.621 1.00 11.72 23 VAL C CA 1
ATOM 2015 C C . VAL C 1 23 ? 36.009 27.058 19.901 1.00 10.89 23 VAL C C 1
ATOM 2016 O O . VAL C 1 23 ? 37.236 26.893 19.921 1.00 12.75 23 VAL C O 1
ATOM 2020 N N . VAL C 1 24 ? 35.428 28.070 19.260 1.00 9.16 24 VAL C N 1
ATOM 2021 C CA . VAL C 1 24 ? 36.179 29.122 18.581 1.00 11.00 24 VAL C CA 1
ATOM 2022 C C . VAL C 1 24 ? 35.988 30.437 19.326 1.00 12.13 24 VAL C C 1
ATOM 2023 O O . VAL C 1 24 ? 34.941 30.697 19.927 1.00 13.17 24 VAL C O 1
ATOM 2027 N N . SER C 1 25 ? 37.022 31.272 19.278 1.00 10.45 25 SER C N 1
ATOM 2028 C CA . SER C 1 25 ? 36.928 32.664 19.674 1.00 17.53 25 SER C CA 1
ATOM 2029 C C . SER C 1 25 ? 37.811 33.471 18.734 1.00 15.55 25 SER C C 1
ATOM 2030 O O . SER C 1 25 ? 38.613 32.919 17.977 1.00 13.76 25 SER C O 1
ATOM 2033 N N . GLY C 1 26 ? 37.627 34.779 18.759 1.00 19.37 26 GLY C N 1
ATOM 2034 C CA . GLY C 1 26 ? 38.424 35.681 17.951 1.00 17.92 26 GLY C CA 1
ATOM 2035 C C . GLY C 1 26 ? 37.646 36.207 16.758 1.00 21.10 26 GLY C C 1
ATOM 2036 O O . GLY C 1 26 ? 36.466 35.913 16.560 1.00 19.31 26 GLY C O 1
ATOM 2037 N N . ASN C 1 27 ? 38.346 36.997 15.944 1.00 18.54 27 ASN C N 1
ATOM 2038 C CA . ASN C 1 27 ? 37.725 37.662 14.798 1.00 24.58 27 ASN C CA 1
ATOM 2039 C C . ASN C 1 27 ? 37.686 36.684 13.633 1.00 20.37 27 ASN C C 1
ATOM 2040 O O . ASN C 1 27 ? 38.590 36.630 12.797 1.00 21.94 27 ASN C O 1
ATOM 2045 N N . THR C 1 28 ? 36.612 35.895 13.589 1.00 16.88 28 THR C N 1
ATOM 2046 C CA . THR C 1 28 ? 36.431 34.896 12.542 1.00 18.06 28 THR C CA 1
ATOM 2047 C C . THR C 1 28 ? 35.881 35.483 11.254 1.00 13.13 28 THR C C 1
ATOM 2048 O O . THR C 1 28 ? 36.137 34.940 10.175 1.00 18.39 28 THR C O 1
ATOM 2052 N N . GLY C 1 29 ? 35.109 36.559 11.340 1.00 18.29 29 GLY C N 1
ATOM 2053 C CA . GLY C 1 29 ? 34.269 36.947 10.229 1.00 17.49 29 GLY C CA 1
ATOM 2054 C C . GLY C 1 29 ? 33.061 36.033 10.177 1.00 17.90 29 GLY C C 1
ATOM 2055 O O . GLY C 1 29 ? 32.894 35.127 10.993 1.00 17.93 29 GLY C O 1
ATOM 2056 N N . SER C 1 30 ? 32.193 36.276 9.195 1.00 19.53 30 SER C N 1
ATOM 2057 C CA . SER C 1 30 ? 30.887 35.628 9.178 1.00 14.06 30 SER C CA 1
ATOM 2058 C C . SER C 1 30 ? 30.810 34.394 8.285 1.00 16.41 30 SER C C 1
ATOM 2059 O O . SER C 1 30 ? 29.834 33.648 8.388 1.00 15.46 30 SER C O 1
ATOM 2062 N N . THR C 1 31 ? 31.801 34.150 7.431 1.00 14.20 31 THR C N 1
ATOM 2063 C CA . THR C 1 31 ? 31.670 33.159 6.372 1.00 12.70 31 THR C CA 1
ATOM 2064 C C . THR C 1 31 ? 32.950 32.339 6.236 1.00 14.08 31 THR C C 1
ATOM 2065 O O . THR C 1 31 ? 34.052 32.866 6.393 1.00 14.56 31 THR C O 1
ATOM 2069 N N . GLY C 1 32 ? 32.813 31.045 5.962 1.00 11.78 32 GLY C N 1
ATOM 2070 C CA . GLY C 1 32 ? 33.971 30.224 5.678 1.00 11.51 32 GLY C CA 1
ATOM 2071 C C . GLY C 1 32 ? 33.778 28.786 6.120 1.00 8.00 32 GLY C C 1
ATOM 2072 O O . GLY C 1 32 ? 32.667 28.337 6.409 1.00 8.37 32 GLY C O 1
ATOM 2073 N N . TYR C 1 33 ? 34.906 28.077 6.152 1.00 6.72 33 TYR C N 1
ATOM 2074 C CA . TYR C 1 33 ? 34.973 26.644 6.407 1.00 8.00 33 TYR C CA 1
ATOM 2075 C C . TYR C 1 33 ? 35.403 26.366 7.838 1.00 7.13 33 TYR C C 1
ATOM 2076 O O . TYR C 1 33 ? 36.288 27.034 8.383 1.00 8.86 33 TYR C O 1
ATOM 2085 N N . TRP C 1 34 ? 34.782 25.354 8.426 1.00 7.52 34 TRP C N 1
ATOM 2086 C CA . TRP C 1 34 ? 35.070 24.890 9.778 1.00 7.44 34 TRP C CA 1
ATOM 2087 C C . TRP C 1 34 ? 35.122 23.376 9.681 1.00 7.96 34 TRP C C 1
ATOM 2088 O O . TRP C 1 34 ? 34.110 22.750 9.345 1.00 6.38 34 TRP C O 1
ATOM 2099 N N . ALA C 1 35 ? 36.284 22.776 9.936 1.00 7.00 35 ALA C N 1
ATOM 2100 C CA . ALA C 1 35 ? 36.522 21.398 9.545 1.00 6.96 35 ALA C CA 1
ATOM 2101 C C . ALA C 1 35 ? 37.160 20.589 10.667 1.00 7.56 35 ALA C C 1
ATOM 2102 O O . ALA C 1 35 ? 37.770 21.123 11.593 1.00 8.74 35 ALA C O 1
ATOM 2104 N N . TRP C 1 36 ? 36.999 19.278 10.552 1.00 8.44 36 TRP C N 1
ATOM 2105 C CA . TRP C 1 36 ? 37.698 18.299 11.366 1.00 7.50 36 TRP C CA 1
ATOM 2106 C C . TRP C 1 36 ? 38.686 17.548 10.490 1.00 9.34 36 TRP C C 1
ATOM 2107 O O . TRP C 1 36 ? 38.319 17.027 9.427 1.00 9.04 36 TRP C O 1
ATOM 2118 N N . PHE C 1 37 ? 39.930 17.492 10.941 1.00 8.54 37 PHE C N 1
ATOM 2119 C CA . PHE C 1 37 ? 40.986 16.730 10.296 1.00 10.04 37 PHE C CA 1
ATOM 2120 C C . PHE C 1 37 ? 41.476 15.684 11.274 1.00 13.34 37 PHE C C 1
ATOM 2121 O O . PHE C 1 37 ? 41.371 15.856 12.490 1.00 13.19 37 PHE C O 1
ATOM 2129 N N . ARG C 1 38 ? 41.997 14.588 10.750 1.00 10.59 38 ARG C N 1
ATOM 2130 C CA . ARG C 1 38 ? 42.599 13.613 11.636 1.00 11.70 38 ARG C CA 1
ATOM 2131 C C . ARG C 1 38 ? 43.961 13.215 11.096 1.00 13.18 38 ARG C C 1
ATOM 2132 O O . ARG C 1 38 ? 44.187 13.182 9.883 1.00 11.30 38 ARG C O 1
ATOM 2140 N N . GLN C 1 39 ? 44.871 12.922 12.025 1.00 17.42 39 GLN C N 1
ATOM 2141 C CA . GLN C 1 39 ? 46.238 12.557 11.689 1.00 20.75 39 GLN C CA 1
ATOM 2142 C C . GLN C 1 39 ? 46.726 11.505 12.667 1.00 17.55 39 GLN C C 1
ATOM 2143 O O . GLN C 1 39 ? 46.558 11.663 13.880 1.00 16.51 39 GLN C O 1
ATOM 2149 N N . GLY C 1 40 ? 47.322 10.439 12.136 1.00 20.06 40 GLY C N 1
ATOM 2150 C CA . GLY C 1 40 ? 47.988 9.451 12.949 1.00 24.23 40 GLY C CA 1
ATOM 2151 C C . GLY C 1 40 ? 49.476 9.716 12.932 1.00 24.30 40 GLY C C 1
ATOM 2152 O O . GLY C 1 40 ? 49.959 10.529 12.139 1.00 26.63 40 GLY C O 1
ATOM 2153 N N . PRO C 1 41 ? 50.239 9.046 13.796 1.00 24.22 41 PRO C N 1
ATOM 2154 C CA . PRO C 1 41 ? 51.679 9.340 13.870 1.00 24.54 41 PRO C CA 1
ATOM 2155 C C . PRO C 1 41 ? 52.358 9.019 12.546 1.00 22.18 41 PRO C C 1
ATOM 2156 O O . PRO C 1 41 ? 52.213 7.925 12.002 1.00 20.32 41 PRO C O 1
ATOM 2160 N N . GLY C 1 42 ? 53.060 10.009 12.003 1.00 24.09 42 GLY C N 1
ATOM 2161 C CA . GLY C 1 42 ? 53.777 9.852 10.757 1.00 26.05 42 GLY C CA 1
ATOM 2162 C C . GLY C 1 42 ? 52.939 9.955 9.502 1.00 29.48 42 GLY C C 1
ATOM 2163 O O . GLY C 1 42 ? 53.495 9.870 8.401 1.00 31.22 42 GLY C O 1
ATOM 2164 N N . THR C 1 43 ? 51.629 10.142 9.624 1.00 27.92 43 THR C N 1
ATOM 2165 C CA . THR C 1 43 ? 50.730 10.177 8.480 1.00 28.89 43 THR C CA 1
ATOM 2166 C C . THR C 1 43 ? 50.371 11.614 8.119 1.00 24.90 43 THR C C 1
ATOM 2167 O O . THR C 1 43 ? 50.590 12.553 8.888 1.00 28.01 43 THR C O 1
ATOM 2171 N N . GLU C 1 44 ? 49.811 11.781 6.923 1.00 26.12 44 GLU C N 1
ATOM 2172 C CA . GLU C 1 44 ? 49.306 13.086 6.528 1.00 25.80 44 GLU C CA 1
ATOM 2173 C C . GLU C 1 44 ? 47.949 13.341 7.179 1.00 24.31 44 GLU C C 1
ATOM 2174 O O . GLU C 1 44 ? 47.227 12.413 7.556 1.00 26.47 44 GLU C O 1
ATOM 2180 N N . ARG C 1 45 ? 47.609 14.618 7.312 1.00 22.10 45 ARG C N 1
ATOM 2181 C CA . ARG C 1 45 ? 46.274 14.978 7.765 1.00 21.10 45 ARG C CA 1
ATOM 2182 C C . ARG C 1 45 ? 45.236 14.612 6.714 1.00 21.76 45 ARG C C 1
ATOM 2183 O O . ARG C 1 45 ? 45.436 14.815 5.512 1.00 23.05 45 ARG C O 1
ATOM 2191 N N . GLU C 1 46 ? 44.118 14.066 7.177 1.00 18.04 46 GLU C N 1
ATOM 2192 C CA . GLU C 1 46 ? 43.036 13.650 6.299 1.00 22.28 46 GLU C CA 1
ATOM 2193 C C . GLU C 1 46 ? 41.765 14.362 6.725 1.00 17.22 46 GLU C C 1
ATOM 2194 O O . GLU C 1 46 ? 41.376 14.294 7.897 1.00 12.97 46 GLU C O 1
ATOM 2200 N N . GLY C 1 47 ? 41.130 15.055 5.781 1.00 12.79 47 GLY C N 1
ATOM 2201 C CA . GLY C 1 47 ? 39.850 15.687 6.048 1.00 7.64 47 GLY C CA 1
ATOM 2202 C C . GLY C 1 47 ? 38.777 14.680 6.400 1.00 10.07 47 GLY C C 1
ATOM 2203 O O . GLY C 1 47 ? 38.592 13.677 5.708 1.00 12.86 47 GLY C O 1
ATOM 2204 N N . VAL C 1 48 ? 38.073 14.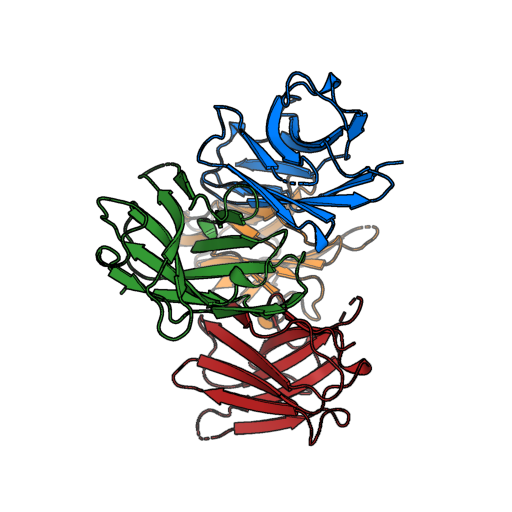942 7.489 1.00 8.33 48 VAL C N 1
ATOM 2205 C CA . VAL C 1 48 ? 37.025 14.059 7.978 1.00 9.84 48 VAL C CA 1
ATOM 2206 C C . VAL C 1 48 ? 35.677 14.626 7.554 1.00 8.02 48 VAL C C 1
ATOM 2207 O O . VAL C 1 48 ? 34.886 13.956 6.882 1.00 6.90 48 VAL C O 1
ATOM 2211 N N . ALA C 1 49 ? 35.405 15.865 7.952 1.00 6.22 49 ALA C N 1
ATOM 2212 C CA . ALA C 1 49 ? 34.127 16.503 7.678 1.00 6.65 49 ALA C CA 1
ATOM 2213 C C . ALA C 1 49 ? 34.329 17.996 7.828 1.00 7.89 49 ALA C C 1
ATOM 2214 O O . ALA C 1 49 ? 35.275 18.449 8.475 1.00 7.86 49 ALA C O 1
ATOM 2216 N N . ALA C 1 50 ? 33.445 18.760 7.198 1.00 6.74 50 ALA C N 1
ATOM 2217 C CA . ALA C 1 50 ? 33.556 20.200 7.262 1.00 7.16 50 ALA C CA 1
ATOM 2218 C C . ALA C 1 50 ? 32.201 20.819 7.034 1.00 6.68 50 ALA C C 1
ATOM 2219 O O . ALA C 1 50 ? 31.303 20.208 6.457 1.00 6.34 50 ALA C O 1
ATOM 2221 N N . THR C 1 51 ? 32.063 22.046 7.495 1.00 7.57 51 THR C N 1
ATOM 2222 C CA . THR C 1 51 ? 30.905 22.850 7.174 1.00 7.66 51 THR C CA 1
ATOM 2223 C C . THR C 1 51 ? 31.377 24.141 6.546 1.00 10.07 51 THR C C 1
ATOM 2224 O O . THR C 1 51 ? 32.441 24.662 6.900 1.00 10.02 51 THR C O 1
ATOM 2228 N N . TYR C 1 52 ? 30.606 24.619 5.575 1.00 6.57 52 TYR C N 1
ATOM 2229 C CA . TYR C 1 52 ? 30.734 25.964 5.038 1.00 8.28 52 TYR C CA 1
ATOM 2230 C C . TYR C 1 52 ? 29.537 26.786 5.485 1.00 9.90 52 TYR C C 1
ATOM 2231 O O . TYR C 1 52 ? 28.382 26.400 5.258 1.00 9.54 52 TYR C O 1
ATOM 2240 N N . THR C 1 53 ? 29.803 27.913 6.124 1.00 10.33 53 THR C N 1
ATOM 2241 C CA . THR C 1 53 ? 28.738 28.762 6.622 1.00 10.23 53 THR C CA 1
ATOM 2242 C C . THR C 1 53 ? 28.731 30.051 5.817 1.00 14.09 53 THR C C 1
ATOM 2243 O O . THR C 1 53 ? 29.781 30.678 5.630 1.00 12.78 53 THR C O 1
ATOM 2247 N N . ALA C 1 54 ? 27.551 30.429 5.328 1.00 17.35 54 ALA C N 1
ATOM 2248 C CA . ALA C 1 54 ? 27.361 31.673 4.602 1.00 23.41 54 ALA C CA 1
ATOM 2249 C C . ALA C 1 54 ? 26.901 32.779 5.552 1.00 25.64 54 ALA C C 1
ATOM 2250 O O . ALA C 1 54 ? 26.809 32.600 6.769 1.00 28.21 54 ALA C O 1
ATOM 2252 N N . GLY C 1 55 ? 26.609 33.946 4.974 1.00 31.23 55 GLY C N 1
ATOM 2253 C CA . GLY C 1 55 ? 26.282 35.106 5.788 1.00 31.48 55 GLY C CA 1
ATOM 2254 C C . GLY C 1 55 ? 25.046 34.906 6.643 1.00 36.39 55 GLY C C 1
ATOM 2255 O O . GLY C 1 55 ? 24.971 35.408 7.767 1.00 40.72 55 GLY C O 1
ATOM 2256 N N . SER C 1 56 ? 24.064 34.175 6.128 1.00 38.63 56 SER C N 1
ATOM 2257 C CA . SER C 1 56 ? 22.843 33.899 6.876 1.00 33.81 56 SER C CA 1
ATOM 2258 C C . SER C 1 56 ? 23.135 33.005 8.076 1.00 37.50 56 SER C C 1
ATOM 2259 O O . SER C 1 56 ? 22.352 32.945 9.027 1.00 39.75 56 SER C O 1
ATOM 2262 N N . THR C 1 58 ? 23.333 30.074 7.221 1.00 23.58 58 THR C N 1
ATOM 2263 C CA . THR C 1 58 ? 23.017 28.740 6.718 1.00 19.78 58 THR C CA 1
ATOM 2264 C C . THR C 1 58 ? 24.311 28.031 6.335 1.00 16.25 58 THR C C 1
ATOM 2265 O O . THR C 1 58 ? 25.280 28.668 5.932 1.00 16.62 58 THR C O 1
ATOM 2269 N N . SER C 1 59 ? 24.327 26.708 6.486 1.00 12.95 59 SER C N 1
ATOM 2270 C CA . SER C 1 59 ? 25.542 25.927 6.363 1.00 13.64 59 SER C CA 1
ATOM 2271 C C . SER C 1 59 ? 25.346 24.774 5.389 1.00 15.11 59 SER C C 1
ATOM 2272 O O . SER C 1 59 ? 24.252 24.219 5.262 1.00 21.45 59 SER C O 1
ATOM 2275 N N . MET C 1 60 ? 26.423 24.420 4.705 1.00 13.15 60 MET C N 1
ATOM 2276 C CA . MET C 1 60 ? 26.503 23.205 3.914 1.00 12.61 60 MET C CA 1
ATOM 2277 C C . MET C 1 60 ? 27.528 22.289 4.554 1.00 14.05 60 MET C C 1
ATOM 2278 O O . MET C 1 60 ? 28.438 22.744 5.238 1.00 14.17 60 MET C O 1
ATOM 2283 N N . THR C 1 61 ? 27.390 21.000 4.307 1.00 11.56 61 THR C N 1
ATOM 2284 C CA . THR C 1 61 ? 28.189 20.000 4.989 1.00 10.78 61 THR C CA 1
ATOM 2285 C C . THR C 1 61 ? 28.887 19.101 3.980 1.00 10.22 61 THR C C 1
ATOM 2286 O O . THR C 1 61 ? 28.337 18.801 2.918 1.00 13.49 61 THR C O 1
ATOM 2290 N N . TYR C 1 62 ? 30.108 18.671 4.329 1.00 7.92 62 TYR C N 1
ATOM 2291 C CA . TYR C 1 62 ? 30.963 17.823 3.505 1.00 9.60 62 TYR C CA 1
ATOM 2292 C C . TYR C 1 62 ? 31.541 16.699 4.359 1.00 7.97 62 TYR C C 1
ATOM 2293 O O . TYR C 1 62 ? 31.864 16.911 5.529 1.00 8.51 62 TYR C O 1
ATOM 2302 N N . TYR C 1 63 ? 31.653 15.504 3.781 1.00 7.85 63 TYR C N 1
ATOM 2303 C CA . TYR C 1 63 ? 32.168 14.324 4.466 1.00 8.08 63 TYR C CA 1
ATOM 2304 C C . TYR C 1 63 ? 33.159 13.574 3.597 1.00 8.33 63 TYR C C 1
ATOM 2305 O O . TYR C 1 63 ? 32.977 13.456 2.381 1.00 10.85 63 TYR C O 1
ATOM 2314 N N . ALA C 1 64 ? 34.187 13.031 4.235 1.00 9.01 64 ALA C N 1
ATOM 2315 C CA . ALA C 1 64 ? 35.017 12.027 3.580 1.00 10.61 64 ALA C CA 1
ATOM 2316 C C . ALA C 1 64 ? 34.208 10.756 3.366 1.00 13.48 64 ALA C C 1
ATOM 2317 O O . ALA C 1 64 ? 33.411 10.362 4.220 1.00 12.43 64 ALA C O 1
ATOM 2319 N N . ASP C 1 65 ? 34.442 10.086 2.233 1.00 11.78 65 ASP C N 1
ATOM 2320 C CA . ASP C 1 65 ? 33.668 8.882 1.942 1.00 16.03 65 ASP C CA 1
ATOM 2321 C C . ASP C 1 65 ? 33.851 7.827 3.029 1.00 17.63 65 ASP C C 1
ATOM 2322 O O . ASP C 1 65 ? 32.937 7.033 3.281 1.00 18.89 65 ASP C O 1
ATOM 2327 N N . SER C 1 66 ? 35.009 7.820 3.698 1.00 14.82 66 SER C N 1
ATOM 2328 C CA . SER C 1 66 ? 35.290 6.775 4.677 1.00 18.14 66 SER C CA 1
ATOM 2329 C C . SER C 1 66 ? 34.514 6.949 5.977 1.00 14.22 66 SER C C 1
ATOM 2330 O O . SER C 1 66 ? 34.460 6.010 6.777 1.00 15.26 66 SER C O 1
ATOM 2333 N N . VAL C 1 67 ? 33.912 8.114 6.214 1.00 12.56 67 VAL C N 1
ATOM 2334 C CA . VAL C 1 67 ? 33.152 8.358 7.435 1.00 12.16 67 VAL C CA 1
ATOM 2335 C C . VAL C 1 67 ? 31.688 8.643 7.165 1.00 13.36 67 VAL C C 1
ATOM 2336 O O . VAL C 1 67 ? 30.921 8.810 8.116 1.00 9.00 67 VAL C O 1
ATOM 2340 N N . LYS C 1 68 ? 31.283 8.728 5.901 1.00 12.43 68 LYS C N 1
ATOM 2341 C CA . LYS C 1 68 ? 29.905 9.069 5.573 1.00 14.80 68 LYS C CA 1
ATOM 2342 C C . LYS C 1 68 ? 28.951 8.040 6.158 1.00 15.61 68 LYS C C 1
ATOM 2343 O O . LYS C 1 68 ? 29.185 6.833 6.064 1.00 15.26 68 LYS C O 1
ATOM 2349 N N . GLY C 1 69 ? 27.874 8.523 6.766 1.00 13.47 69 GLY C N 1
ATOM 2350 C CA . GLY C 1 69 ? 26.895 7.654 7.381 1.00 16.23 69 GLY C CA 1
ATOM 2351 C C . GLY C 1 69 ? 27.260 7.151 8.757 1.00 17.73 69 GLY C C 1
ATOM 2352 O O . GLY C 1 69 ? 26.417 6.513 9.407 1.00 19.44 69 GLY C O 1
ATOM 2353 N N . ARG C 1 70 ? 28.479 7.414 9.227 1.00 10.53 70 ARG C N 1
ATOM 2354 C CA . ARG C 1 70 ? 28.917 7.057 10.568 1.00 12.05 70 ARG C CA 1
ATOM 2355 C C . ARG C 1 70 ? 29.232 8.263 11.429 1.00 10.59 70 ARG C C 1
ATOM 2356 O O . ARG C 1 70 ? 29.014 8.213 12.639 1.00 11.85 70 ARG C O 1
ATOM 2364 N N . PHE C 1 71 ? 29.761 9.327 10.835 1.00 9.96 71 PHE C N 1
ATOM 2365 C CA . PHE C 1 71 ? 30.061 10.557 11.546 1.00 9.88 71 PHE C CA 1
ATOM 2366 C C . PHE C 1 71 ? 29.092 11.628 11.083 1.00 6.57 71 PHE C C 1
ATOM 2367 O O . PHE C 1 71 ? 28.676 11.646 9.920 1.00 11.03 71 PHE C O 1
ATOM 2375 N N . THR C 1 72 ? 28.776 12.547 11.985 1.00 7.94 72 THR C N 1
ATOM 2376 C CA . THR C 1 72 ? 27.905 13.662 11.646 1.00 7.98 72 THR C CA 1
ATOM 2377 C C . THR C 1 72 ? 28.504 14.919 12.237 1.00 6.91 72 THR C C 1
ATOM 2378 O O . THR C 1 72 ? 28.782 14.967 13.435 1.00 8.82 72 THR C O 1
ATOM 2382 N N . ILE C 1 73 ? 28.697 15.928 11.396 1.00 6.04 73 ILE C N 1
ATOM 2383 C CA . ILE C 1 73 ? 29.228 17.214 11.829 1.00 6.23 73 ILE C CA 1
ATOM 2384 C C . ILE C 1 73 ? 28.050 18.159 12.040 1.00 6.67 73 ILE C C 1
ATOM 2385 O O . ILE C 1 73 ? 27.032 18.085 11.339 1.00 9.57 73 ILE C O 1
ATOM 2390 N N . SER C 1 74 ? 28.163 19.008 13.050 1.00 5.16 74 SER C N 1
ATOM 2391 C CA . SER C 1 74 ? 27.131 19.989 13.342 1.00 6.33 74 SER C CA 1
ATOM 2392 C C . SER C 1 74 ? 27.790 21.141 14.076 1.00 7.64 74 SER C C 1
ATOM 2393 O O . SER C 1 74 ? 28.945 21.061 14.491 1.00 7.50 74 SER C O 1
ATOM 2396 N N . GLN C 1 75 ? 27.069 22.241 14.195 1.00 7.10 75 GLN C N 1
ATOM 2397 C CA . GLN C 1 75 ? 27.608 23.361 14.940 1.00 5.93 75 GLN C CA 1
ATOM 2398 C C . GLN C 1 75 ? 26.485 24.023 15.715 1.00 7.61 75 GLN C C 1
ATOM 2399 O O . GLN C 1 75 ? 25.320 23.956 15.324 1.00 7.19 75 GLN C O 1
ATOM 2405 N N . ASP C 1 76 ? 26.849 24.655 16.828 1.00 8.78 76 ASP C N 1
ATOM 2406 C CA . ASP C 1 76 ? 25.934 25.502 17.587 1.00 7.76 76 ASP C CA 1
ATOM 2407 C C . ASP C 1 76 ? 26.503 26.910 17.520 1.00 11.02 76 ASP C C 1
ATOM 2408 O O . ASP C 1 76 ? 27.490 27.222 18.194 1.00 10.36 76 ASP C O 1
ATOM 2413 N N . ASN C 1 77 ? 25.884 27.763 16.709 1.00 9.39 77 ASN C N 1
ATOM 2414 C CA . ASN C 1 77 ? 26.508 29.052 16.439 1.00 11.64 77 ASN C CA 1
ATOM 2415 C C . ASN C 1 77 ? 26.479 29.954 17.661 1.00 12.61 77 ASN C C 1
ATOM 2416 O O . ASN C 1 77 ? 27.426 30.715 17.891 1.00 12.17 77 ASN C O 1
ATOM 2421 N N . ALA C 1 78 ? 25.409 29.887 18.455 1.00 10.67 78 ALA C N 1
ATOM 2422 C CA . ALA C 1 78 ? 25.343 30.692 19.671 1.00 14.31 78 ALA C CA 1
ATOM 2423 C C . ALA C 1 78 ? 26.457 30.329 20.649 1.00 16.72 78 ALA C C 1
ATOM 2424 O O . ALA C 1 78 ? 26.974 31.200 21.359 1.00 19.99 78 ALA C O 1
ATOM 2426 N N . LYS C 1 79 ? 26.823 29.049 20.715 1.00 11.54 79 LYS C N 1
ATOM 2427 C CA . LYS C 1 79 ? 27.898 28.554 21.567 1.00 14.00 79 LYS C CA 1
ATOM 2428 C C . LYS C 1 79 ? 29.261 28.601 20.886 1.00 11.48 79 LYS C C 1
ATOM 2429 O O . LYS C 1 79 ? 30.254 28.198 21.496 1.00 13.13 79 LYS C O 1
ATOM 2435 N N . LYS C 1 80 ? 29.321 29.046 19.635 1.00 12.47 80 LYS C N 1
ATOM 2436 C CA . LYS C 1 80 ? 30.560 29.088 18.858 1.00 7.99 80 LYS C CA 1
ATOM 2437 C C . LYS C 1 80 ? 31.301 27.750 18.919 1.00 10.32 80 LYS C C 1
ATOM 2438 O O . LYS C 1 80 ? 32.521 27.686 19.113 1.00 11.12 80 LYS C O 1
ATOM 2444 N N . THR C 1 81 ? 30.555 26.664 18.714 1.00 9.27 81 THR C N 1
ATOM 2445 C CA . THR C 1 81 ? 31.080 25.319 18.912 1.00 10.23 81 THR C CA 1
ATOM 2446 C C . THR C 1 81 ? 30.761 24.440 17.715 1.00 9.45 81 THR C C 1
ATOM 2447 O O . THR C 1 81 ? 29.634 24.459 17.217 1.00 9.12 81 THR C O 1
ATOM 2451 N N . LEU C 1 82 ? 31.766 23.699 17.248 1.00 7.80 82 LEU C N 1
ATOM 2452 C CA . LEU C 1 82 ? 31.654 22.701 16.195 1.00 6.69 82 LEU C CA 1
ATOM 2453 C C . LEU C 1 82 ? 31.710 21.319 16.829 1.00 9.65 82 LEU C C 1
ATOM 2454 O O . LEU C 1 82 ? 32.534 21.081 17.716 1.00 9.67 82 LEU C O 1
ATOM 2459 N N . TYR C 1 83 ? 30.836 20.409 16.389 1.00 5.57 83 TYR C N 1
ATOM 2460 C CA . TYR C 1 83 ? 30.753 19.059 16.935 1.00 5.52 83 TYR C CA 1
ATOM 2461 C C . TYR C 1 83 ? 31.041 18.009 15.869 1.00 7.57 83 TYR C C 1
ATOM 2462 O O . TYR C 1 83 ? 30.753 18.193 14.685 1.00 8.55 83 TYR C O 1
ATOM 2471 N N . LEU C 1 84 ? 31.616 16.886 16.292 1.00 5.97 84 LEU C N 1
ATOM 2472 C CA . LEU C 1 84 ? 31.745 15.714 15.428 1.00 5.83 84 LEU C CA 1
ATOM 2473 C C . LEU C 1 84 ? 31.168 14.556 16.223 1.00 6.93 84 LEU C C 1
ATOM 2474 O O . LEU C 1 84 ? 31.791 14.085 17.180 1.00 8.35 84 LEU C O 1
ATOM 2479 N N . GLN C 1 85 ? 29.964 14.132 15.846 1.00 5.12 85 GLN C N 1
ATOM 2480 C CA . GLN C 1 85 ? 29.339 12.955 16.444 1.00 7.33 85 GLN C CA 1
ATOM 2481 C C . GLN C 1 85 ? 29.827 11.706 15.722 1.00 7.61 85 GLN C C 1
ATOM 2482 O O . GLN C 1 85 ? 29.639 11.572 14.508 1.00 10.96 85 GLN C O 1
ATOM 2488 N N . MET C 1 86 ? 30.431 10.784 16.458 1.00 7.78 86 MET C N 1
ATOM 2489 C CA . MET C 1 86 ? 30.955 9.565 15.861 1.00 9.43 86 MET C CA 1
ATOM 2490 C C . MET C 1 86 ? 30.144 8.380 16.351 1.00 9.82 86 MET C C 1
ATOM 2491 O O . MET C 1 86 ? 29.799 8.292 17.537 1.00 12.19 86 MET C O 1
ATOM 2496 N N . ASN C 1 87 ? 29.790 7.507 15.424 1.00 7.85 87 ASN C N 1
ATOM 2497 C CA . ASN C 1 87 ? 29.124 6.259 15.741 1.00 9.77 87 ASN C CA 1
ATOM 2498 C C . ASN C 1 87 ? 29.852 5.159 14.994 1.00 12.19 87 ASN C C 1
ATOM 2499 O O . ASN C 1 87 ? 30.595 5.434 14.057 1.00 9.07 87 ASN C O 1
ATOM 2504 N N . SER C 1 88 ? 29.618 3.913 15.411 1.00 14.34 88 SER C N 1
ATOM 2505 C CA . SER C 1 88 ? 30.170 2.745 14.719 1.00 14.48 88 SER C CA 1
ATOM 2506 C C . SER C 1 88 ? 31.676 2.893 14.518 1.00 14.96 88 SER C C 1
ATOM 2507 O O . SER C 1 88 ? 32.213 2.678 13.426 1.00 13.37 88 SER C O 1
ATOM 2510 N N . LEU C 1 89 ? 32.356 3.274 15.592 1.00 11.12 89 LEU C N 1
ATOM 2511 C CA . LEU C 1 89 ? 33.770 3.589 15.507 1.00 12.52 89 LEU C CA 1
ATOM 2512 C C . LEU C 1 89 ? 34.579 2.348 15.143 1.00 10.26 89 LEU C C 1
ATOM 2513 O O . LEU C 1 89 ? 34.257 1.233 15.565 1.00 13.19 89 LEU C O 1
ATOM 2518 N N . LYS C 1 90 ? 35.601 2.545 14.309 1.00 11.75 90 LYS C N 1
ATOM 2519 C CA . LYS C 1 90 ? 36.498 1.496 13.841 1.00 14.76 90 LYS C CA 1
ATOM 2520 C C . LYS C 1 90 ? 37.926 1.790 14.282 1.00 14.46 90 LYS C C 1
ATOM 2521 O O . LYS C 1 90 ? 38.284 2.952 14.473 1.00 12.90 90 LYS C O 1
ATOM 2527 N N . PRO C 1 91 ? 38.777 0.764 14.434 1.00 15.00 91 PRO C N 1
ATOM 2528 C CA . PRO C 1 91 ? 40.159 1.046 14.853 1.00 14.68 91 PRO C CA 1
ATOM 2529 C C . PRO C 1 91 ? 40.867 2.032 13.944 1.00 13.04 91 PRO C C 1
ATOM 2530 O O . PRO C 1 91 ? 41.644 2.860 14.432 1.00 14.27 91 PRO C O 1
ATOM 2534 N N . GLU C 1 92 ? 40.597 1.991 12.632 1.00 13.87 92 GLU C N 1
ATOM 2535 C CA . GLU C 1 92 ? 41.221 2.919 11.692 1.00 14.82 92 GLU C CA 1
ATOM 2536 C C . GLU C 1 92 ? 40.752 4.358 11.871 1.00 16.24 92 GLU C C 1
ATOM 2537 O O . GLU C 1 92 ? 41.332 5.260 11.255 1.00 15.82 92 GLU C O 1
ATOM 2543 N N . ASP C 1 93 ? 39.730 4.604 12.696 1.00 14.23 93 ASP C N 1
ATOM 2544 C CA . ASP C 1 93 ? 39.399 5.977 13.056 1.00 12.65 93 ASP C CA 1
ATOM 2545 C C . ASP C 1 93 ? 40.313 6.545 14.132 1.00 9.81 93 ASP C C 1
ATOM 2546 O O . ASP C 1 93 ? 40.176 7.722 14.469 1.00 13.69 93 ASP C O 1
ATOM 2551 N N . THR C 1 94 ? 41.189 5.731 14.720 1.00 10.13 94 THR C N 1
ATOM 2552 C CA . THR C 1 94 ? 42.150 6.232 15.697 1.00 13.70 94 THR C CA 1
ATOM 2553 C C . THR C 1 94 ? 43.004 7.345 15.095 1.00 14.96 94 THR C C 1
ATOM 2554 O O . THR C 1 94 ? 43.446 7.259 13.944 1.00 13.94 94 THR C O 1
ATOM 2558 N N . GLY C 1 95 ? 43.216 8.409 15.865 1.00 11.72 95 GLY C N 1
ATOM 2559 C CA . GLY C 1 95 ? 44.050 9.506 15.411 1.00 12.11 95 GLY C CA 1
ATOM 2560 C C . GLY C 1 95 ? 43.865 10.725 16.281 1.00 12.50 95 GLY C C 1
ATOM 2561 O O . GLY C 1 95 ? 43.002 10.768 17.162 1.00 12.48 95 GLY C O 1
ATOM 2562 N N . MET C 1 96 ? 44.710 11.724 16.023 1.00 14.69 96 MET C N 1
ATOM 2563 C CA . MET C 1 96 ? 44.572 13.034 16.642 1.00 15.07 96 MET C CA 1
ATOM 2564 C C . MET C 1 96 ? 43.624 13.880 15.801 1.00 13.96 96 MET C C 1
ATOM 2565 O O . MET C 1 96 ? 43.904 14.169 14.629 1.00 13.60 96 MET C O 1
ATOM 2570 N N . TYR C 1 97 ? 42.501 14.265 16.390 1.00 10.54 97 TYR C N 1
ATOM 2571 C CA . TYR C 1 97 ? 41.471 15.002 15.674 1.00 9.07 97 TYR C CA 1
ATOM 2572 C C . TYR C 1 97 ? 41.651 16.481 15.967 1.00 12.12 97 TYR C C 1
ATOM 2573 O O . TYR C 1 97 ? 41.618 16.901 17.126 1.00 15.21 97 TYR C O 1
ATOM 2582 N N . ARG C 1 98 ? 41.876 17.251 14.917 1.00 10.46 98 ARG C N 1
ATOM 2583 C CA . ARG C 1 98 ? 42.156 18.667 15.019 1.00 11.82 98 ARG C CA 1
ATOM 2584 C C . ARG C 1 98 ? 41.117 19.423 14.224 1.00 12.27 98 ARG C C 1
ATOM 2585 O O . ARG C 1 98 ? 40.737 19.016 13.121 1.00 13.00 98 ARG C O 1
ATOM 2593 N N . CYS C 1 99 ? 40.647 20.508 14.797 1.00 10.53 99 CYS C N 1
ATOM 2594 C CA . CYS C 1 99 ? 39.698 21.365 14.130 1.00 9.29 99 CYS C CA 1
ATOM 2595 C C . CYS C 1 99 ? 40.438 22.526 13.482 1.00 10.19 99 CYS C C 1
ATOM 2596 O O . CYS C 1 99 ? 41.443 23.011 14.011 1.00 10.43 99 CYS C O 1
ATOM 2599 N N . ALA C 1 100 ? 39.953 22.955 12.321 1.00 9.23 100 ALA C N 1
ATOM 2600 C CA . ALA C 1 100 ? 40.599 24.010 11.557 1.00 11.01 100 ALA C CA 1
ATOM 2601 C C . ALA C 1 100 ? 39.535 24.928 10.978 1.00 9.26 100 ALA C C 1
ATOM 2602 O O . ALA C 1 100 ? 38.386 24.523 10.782 1.00 9.08 100 ALA C O 1
ATOM 2604 N N . SER C 1 101 ? 39.913 26.168 10.702 1.00 9.55 101 SER C N 1
ATOM 2605 C CA . SER C 1 101 ? 38.971 27.087 10.099 1.00 8.98 101 SER C CA 1
ATOM 2606 C C . SER C 1 101 ? 39.710 27.997 9.125 1.00 9.85 101 SER C C 1
ATOM 2607 O O . SER C 1 101 ? 40.925 28.209 9.226 1.00 11.68 101 SER C O 1
ATOM 2610 N N . THR C 1 102 ? 38.953 28.528 8.172 1.00 11.06 102 THR C N 1
ATOM 2611 C CA . THR C 1 102 ? 39.476 29.483 7.205 1.00 10.30 102 THR C CA 1
ATOM 2612 C C . THR C 1 102 ? 38.311 30.176 6.522 1.00 14.83 102 THR C C 1
ATOM 2613 O O . THR C 1 102 ? 37.245 29.581 6.334 1.00 11.19 102 THR C O 1
ATOM 2617 N N . ARG C 1 103 ? 38.526 31.440 6.150 1.00 11.84 103 ARG C N 1
ATOM 2618 C CA . ARG C 1 103 ? 37.544 32.137 5.332 1.00 15.68 103 ARG C CA 1
ATOM 2619 C C . ARG C 1 103 ? 37.487 31.565 3.923 1.00 13.63 103 ARG C C 1
ATOM 2620 O O . ARG C 1 103 ? 36.437 31.631 3.275 1.00 16.45 103 ARG C O 1
ATOM 2628 N N . PHE C 1 104 ? 38.589 30.986 3.450 1.00 13.71 104 PHE C N 1
ATOM 2629 C CA . PHE C 1 104 ? 38.787 30.695 2.035 1.00 15.82 104 PHE C CA 1
ATOM 2630 C C . PHE C 1 104 ? 39.443 29.337 1.860 1.00 17.01 104 PHE C C 1
ATOM 2631 O O . PHE C 1 104 ? 40.500 29.072 2.442 1.00 17.45 104 PHE C O 1
ATOM 2639 N N . ALA C 1 105 ? 38.832 28.497 1.029 1.00 14.03 105 ALA C N 1
ATOM 2640 C CA . ALA C 1 105 ? 39.420 27.219 0.654 1.00 12.22 105 ALA C CA 1
ATOM 2641 C C . ALA C 1 105 ? 38.806 26.780 -0.665 1.00 10.03 105 ALA C C 1
ATOM 2642 O O . ALA C 1 105 ? 37.577 26.782 -0.810 1.00 14.62 105 ALA C O 1
ATOM 2644 N N . GLY C 1 106 ? 39.664 26.399 -1.613 1.00 12.03 106 GLY C N 1
ATOM 2645 C CA . GLY C 1 106 ? 39.168 25.897 -2.884 1.00 12.60 106 GLY C CA 1
ATOM 2646 C C . GLY C 1 106 ? 38.472 24.555 -2.754 1.00 12.18 106 GLY C C 1
ATOM 2647 O O . GLY C 1 106 ? 37.440 24.317 -3.387 1.00 14.72 106 GLY C O 1
ATOM 2648 N N . ARG C 1 107 ? 39.019 23.661 -1.929 1.00 12.29 107 ARG C N 1
ATOM 2649 C CA . ARG C 1 107 ? 38.375 22.391 -1.627 1.00 10.71 107 ARG C CA 1
ATOM 2650 C C . ARG C 1 107 ? 38.399 22.175 -0.120 1.00 12.76 107 ARG C C 1
ATOM 2651 O O . ARG C 1 107 ? 39.379 22.516 0.546 1.00 12.99 107 ARG C O 1
ATOM 2659 N N . TRP C 1 108 ? 37.299 21.630 0.418 1.00 11.83 108 TRP C N 1
ATOM 2660 C CA . TRP C 1 108 ? 37.121 21.622 1.869 1.00 7.67 108 TRP C CA 1
ATOM 2661 C C . TRP C 1 108 ? 38.171 20.785 2.580 1.00 9.25 108 TRP C C 1
ATOM 2662 O O . TRP C 1 108 ? 38.478 21.055 3.746 1.00 8.01 108 TRP C O 1
ATOM 2673 N N . TYR C 1 109 ? 38.734 19.788 1.907 1.00 10.93 109 TYR C N 1
ATOM 2674 C CA . TYR C 1 109 ? 39.568 18.784 2.548 1.00 9.12 109 TYR C CA 1
ATOM 2675 C C . TYR C 1 109 ? 41.054 19.093 2.434 1.00 12.22 109 TYR C C 1
ATOM 2676 O O . TYR C 1 109 ? 41.878 18.294 2.895 1.00 13.73 109 TYR C O 1
ATOM 2685 N N . ARG C 1 110 ? 41.409 20.237 1.853 1.00 12.92 110 ARG C N 1
ATOM 2686 C CA . ARG C 1 110 ? 42.808 20.600 1.627 1.00 16.14 110 ARG C CA 1
ATOM 2687 C C . ARG C 1 110 ? 43.300 21.353 2.853 1.00 13.18 110 ARG C C 1
ATOM 2688 O O . ARG C 1 110 ? 43.092 22.561 2.974 1.00 15.63 110 ARG C O 1
ATOM 2696 N N . ASP C 1 111 ? 43.987 20.629 3.742 1.00 16.98 111 ASP C N 1
ATOM 2697 C CA . ASP C 1 111 ? 44.440 21.208 5.003 1.00 16.68 111 ASP C CA 1
ATOM 2698 C C . ASP C 1 111 ? 45.382 22.386 4.793 1.00 14.71 111 ASP C C 1
ATOM 2699 O O . ASP C 1 111 ? 45.427 23.295 5.632 1.00 14.74 111 ASP C O 1
ATOM 2704 N N . SER C 1 112 ? 46.122 22.408 3.678 1.00 16.30 112 SER C N 1
ATOM 2705 C CA . SER C 1 112 ? 47.050 23.505 3.431 1.00 13.75 112 SER C CA 1
ATOM 2706 C C . SER C 1 112 ? 46.351 24.854 3.283 1.00 16.84 112 SER C C 1
ATOM 2707 O O . SER C 1 112 ? 46.996 25.895 3.441 1.00 22.28 112 SER C O 1
ATOM 2710 N N . GLU C 1 113 ? 45.046 24.870 3.021 1.00 14.41 113 GLU C N 1
ATOM 2711 C CA . GLU C 1 113 ? 44.319 26.119 2.847 1.00 17.56 113 GLU C CA 1
ATOM 2712 C C . GLU C 1 113 ? 43.775 26.687 4.154 1.00 14.26 113 GLU C C 1
ATOM 2713 O O . GLU C 1 113 ? 43.344 27.841 4.175 1.00 19.41 113 GLU C O 1
ATOM 2719 N N . TYR C 1 114 ? 43.802 25.918 5.236 1.00 14.46 114 TYR C N 1
ATOM 2720 C CA . TYR C 1 114 ? 43.230 26.364 6.500 1.00 14.52 114 TYR C CA 1
ATOM 2721 C C . TYR C 1 114 ? 44.210 27.233 7.283 1.00 15.15 114 TYR C C 1
ATOM 2722 O O . TYR C 1 114 ? 45.416 26.968 7.311 1.00 25.28 114 TYR C O 1
ATOM 2731 N N . ARG C 1 115 ? 43.671 28.269 7.928 1.00 17.58 115 ARG C N 1
ATOM 2732 C CA . ARG C 1 115 ? 44.453 29.352 8.515 1.00 19.31 115 ARG C CA 1
ATOM 2733 C C . ARG C 1 115 ? 44.504 29.334 10.034 1.00 23.16 115 ARG C C 1
ATOM 2734 O O . ARG C 1 115 ? 45.410 29.942 10.606 1.00 23.86 115 ARG C O 1
ATOM 2736 N N . ALA C 1 116 ? 43.549 28.689 10.700 1.00 16.08 116 ALA C N 1
ATOM 2737 C CA . ALA C 1 116 ? 43.576 28.537 12.147 1.00 15.00 116 ALA C CA 1
ATOM 2738 C C . ALA C 1 116 ? 43.437 27.068 12.513 1.00 12.50 116 ALA C C 1
ATOM 2739 O O . ALA C 1 116 ? 42.626 26.348 11.926 1.00 12.35 116 ALA C O 1
ATOM 2741 N N . TRP C 1 117 ? 44.207 26.635 13.500 1.00 12.60 117 TRP C N 1
ATOM 2742 C CA . TRP C 1 117 ? 44.264 25.239 13.905 1.00 10.24 117 TRP C CA 1
ATOM 2743 C C . TRP C 1 117 ? 44.205 25.139 15.418 1.00 13.07 117 TRP C C 1
ATOM 2744 O O . TRP C 1 117 ? 44.857 25.916 16.122 1.00 13.83 117 TRP C O 1
ATOM 2755 N N . GLY C 1 118 ? 43.425 24.181 15.909 1.00 12.31 118 GLY C N 1
ATOM 2756 C CA . GLY C 1 118 ? 43.520 23.784 17.297 1.00 13.29 118 GLY C CA 1
ATOM 2757 C C . GLY C 1 118 ? 44.629 22.765 17.485 1.00 16.15 118 GLY C C 1
ATOM 2758 O O . GLY C 1 118 ? 45.172 22.213 16.529 1.00 16.24 118 GLY C O 1
ATOM 2759 N N . GLN C 1 119 ? 44.958 22.497 18.748 1.00 17.08 119 GLN C N 1
ATOM 2760 C CA . GLN C 1 119 ? 46.015 21.528 19.023 1.00 16.76 119 GLN C CA 1
ATOM 2761 C C . GLN C 1 119 ? 45.549 20.085 18.872 1.00 17.84 119 GLN C C 1
ATOM 2762 O O . GLN C 1 119 ? 46.369 19.208 18.575 1.00 19.58 119 GLN C O 1
ATOM 2768 N N . GLY C 1 120 ? 44.268 19.813 19.053 1.00 14.94 120 GLY C N 1
ATOM 2769 C CA . GLY C 1 120 ? 43.766 18.488 18.773 1.00 12.91 120 GLY C CA 1
ATOM 2770 C C . GLY C 1 120 ? 43.301 17.767 20.029 1.00 15.59 120 GLY C C 1
ATOM 2771 O O . GLY C 1 120 ? 43.637 18.128 21.162 1.00 17.62 120 GLY C O 1
ATOM 2772 N N . THR C 1 121 ? 42.496 16.733 19.807 1.00 11.37 121 THR C N 1
ATOM 2773 C CA . THR C 1 121 ? 42.068 15.825 20.858 1.00 11.92 121 THR C CA 1
ATOM 2774 C C . THR C 1 121 ? 42.196 14.403 20.323 1.00 10.98 121 THR C C 1
ATOM 2775 O O . THR C 1 121 ? 41.812 14.125 19.182 1.00 12.24 121 THR C O 1
ATOM 2779 N N . GLN C 1 122 ? 42.778 13.512 21.128 1.00 13.94 122 GLN C N 1
ATOM 2780 C CA . GLN C 1 122 ? 43.082 12.165 20.666 1.00 13.51 122 GLN C CA 1
ATOM 2781 C C . GLN C 1 122 ? 41.871 11.252 20.785 1.00 10.89 122 GLN C C 1
ATOM 2782 O O . GLN C 1 122 ? 41.152 11.267 21.788 1.00 13.91 122 GLN C O 1
ATOM 2788 N N . VAL C 1 123 ? 41.636 10.468 19.738 1.00 10.80 123 VAL C N 1
ATOM 2789 C CA . VAL C 1 123 ? 40.607 9.442 19.731 1.00 11.50 123 VAL C CA 1
ATOM 2790 C C . VAL C 1 123 ? 41.315 8.124 19.479 1.00 13.41 123 VAL C C 1
ATOM 2791 O O . VAL C 1 123 ? 41.988 7.960 18.455 1.00 13.07 123 VAL C O 1
ATOM 2795 N N . THR C 1 124 ? 41.187 7.192 20.411 1.00 11.63 124 THR C N 1
ATOM 2796 C CA . THR C 1 124 ? 41.768 5.870 20.234 1.00 13.08 124 THR C CA 1
ATOM 2797 C C . THR C 1 124 ? 40.648 4.844 20.240 1.00 16.58 124 THR C C 1
ATOM 2798 O O . THR C 1 124 ? 39.844 4.805 21.175 1.00 16.54 124 THR C O 1
ATOM 2802 N N . VAL C 1 125 ? 40.585 4.038 19.185 1.00 11.71 125 VAL C N 1
ATOM 2803 C CA . VAL C 1 125 ? 39.586 2.990 19.044 1.00 12.45 125 VAL C CA 1
ATOM 2804 C C . VAL C 1 125 ? 40.304 1.649 19.105 1.00 18.18 125 VAL C C 1
ATOM 2805 O O . VAL C 1 125 ? 41.195 1.372 18.289 1.00 17.67 125 VAL C O 1
ATOM 2809 N N . SER C 1 126 ? 39.926 0.831 20.079 1.00 18.58 126 SER C N 1
ATOM 2810 C CA . SER C 1 126 ? 40.538 -0.479 20.267 1.00 16.25 126 SER C CA 1
ATOM 2811 C C . SER C 1 126 ? 39.676 -1.597 19.693 1.00 21.84 126 SER C C 1
ATOM 2812 O O . SER C 1 126 ? 38.448 -1.542 19.736 1.00 25.53 126 SER C O 1
ATOM 2815 N N . GLN D 1 1 ? 30.255 32.553 32.137 1.00 34.31 1 GLN D N 1
ATOM 2816 C CA . GLN D 1 1 ? 31.528 33.225 31.917 1.00 35.45 1 GLN D CA 1
ATOM 2817 C C . GLN D 1 1 ? 32.640 32.196 31.753 1.00 29.51 1 GLN D C 1
ATOM 2818 O O . GLN D 1 1 ? 33.377 32.214 30.771 1.00 31.79 1 GLN D O 1
ATOM 2824 N N . VAL D 1 2 ? 32.742 31.291 32.722 1.00 29.82 2 VAL D N 1
ATOM 2825 C CA . VAL D 1 2 ? 33.774 30.262 32.729 1.00 24.34 2 VAL D CA 1
ATOM 2826 C C . VAL D 1 2 ? 33.264 29.039 31.982 1.00 23.05 2 VAL D C 1
ATOM 2827 O O . VAL D 1 2 ? 32.150 28.563 32.236 1.00 24.86 2 VAL D O 1
ATOM 2831 N N . GLN D 1 3 ? 34.079 28.526 31.062 1.00 21.18 3 GLN D N 1
ATOM 2832 C CA . GLN D 1 3 ? 33.797 27.274 30.376 1.00 22.78 3 GLN D CA 1
ATOM 2833 C C . GLN D 1 3 ? 34.903 26.273 30.671 1.00 18.69 3 GLN D C 1
ATOM 2834 O O . GLN D 1 3 ? 36.091 26.614 30.641 1.00 18.68 3 GLN D O 1
ATOM 2840 N N . LEU D 1 4 ? 34.497 25.035 30.940 1.00 16.97 4 LEU D N 1
ATOM 2841 C CA . LEU D 1 4 ? 35.397 23.925 31.227 1.00 17.40 4 LEU D CA 1
ATOM 2842 C C . LEU D 1 4 ? 35.153 22.833 30.195 1.00 14.89 4 LEU D C 1
ATOM 2843 O O . LEU D 1 4 ? 34.018 22.368 30.039 1.00 17.29 4 LEU D O 1
ATOM 2848 N N . GLN D 1 5 ? 36.217 22.422 29.506 1.00 14.65 5 GLN D N 1
ATOM 2849 C CA . GLN D 1 5 ? 36.169 21.451 28.411 1.00 15.63 5 GLN D CA 1
ATOM 2850 C C . GLN D 1 5 ? 37.030 20.250 28.770 1.00 16.10 5 GLN D C 1
ATOM 2851 O O . GLN D 1 5 ? 38.252 20.382 28.858 1.00 15.27 5 GLN D O 1
ATOM 2857 N N . GLU D 1 6 ? 36.423 19.075 28.902 1.00 12.63 6 GLU D N 1
ATOM 2858 C CA . GLU D 1 6 ? 37.186 17.894 29.294 1.00 15.83 6 GLU D CA 1
ATOM 2859 C C . GLU D 1 6 ? 37.479 16.968 28.116 1.00 16.52 6 GLU D C 1
ATOM 2860 O O . GLU D 1 6 ? 36.789 16.980 27.096 1.00 16.34 6 GLU D O 1
ATOM 2866 N N . SER D 1 7 ? 38.525 16.153 28.287 1.00 11.91 7 SER D N 1
ATOM 2867 C CA . SER D 1 7 ? 38.954 15.145 27.319 1.00 16.04 7 SER D CA 1
ATOM 2868 C C . SER D 1 7 ? 39.740 14.067 28.049 1.00 11.05 7 SER D C 1
ATOM 2869 O O . SER D 1 7 ? 40.182 14.256 29.185 1.00 13.29 7 SER D O 1
ATOM 2872 N N . GLY D 1 8 ? 39.919 12.931 27.387 1.00 10.99 8 GLY D N 1
ATOM 2873 C CA . GLY D 1 8 ? 40.929 11.978 27.809 1.00 14.36 8 GLY D CA 1
ATOM 2874 C C . GLY D 1 8 ? 40.420 10.734 28.497 1.00 16.23 8 GLY D C 1
ATOM 2875 O O . GLY D 1 8 ? 41.232 9.840 28.795 1.00 18.35 8 GLY D O 1
ATOM 2876 N N . GLY D 1 9 ? 39.127 10.634 28.762 1.00 16.65 9 GLY D N 1
ATOM 2877 C CA . GLY D 1 9 ? 38.584 9.458 29.405 1.00 18.68 9 GLY D CA 1
ATOM 2878 C C . GLY D 1 9 ? 38.433 8.291 28.451 1.00 19.20 9 GLY D C 1
ATOM 2879 O O . GLY D 1 9 ? 39.080 8.209 27.404 1.00 17.45 9 GLY D O 1
ATOM 2880 N N . GLY D 1 10 ? 37.577 7.356 28.843 1.00 19.73 10 GLY D N 1
ATOM 2881 C CA . GLY D 1 10 ? 37.199 6.282 27.960 1.00 18.88 10 GLY D CA 1
ATOM 2882 C C . GLY D 1 10 ? 37.352 4.947 28.639 1.00 21.14 10 GLY D C 1
ATOM 2883 O O . GLY D 1 10 ? 37.316 4.841 29.870 1.00 23.19 10 GLY D O 1
ATOM 2884 N N . SER D 1 11 ? 37.518 3.917 27.820 1.00 18.90 11 SER D N 1
ATOM 2885 C CA . SER D 1 11 ? 37.587 2.547 28.301 1.00 20.49 11 SER D CA 1
ATOM 2886 C C . SER D 1 11 ? 39.040 2.134 28.480 1.00 23.71 11 SER D C 1
ATOM 2887 O O . SER D 1 11 ? 39.919 2.556 27.722 1.00 26.90 11 SER D O 1
ATOM 2890 N N . VAL D 1 12 ? 39.279 1.308 29.495 1.00 21.93 12 VAL D N 1
ATOM 2891 C CA . VAL D 1 12 ? 40.606 0.794 29.795 1.00 23.97 12 VAL D CA 1
ATOM 2892 C C . VAL D 1 12 ? 40.409 -0.405 30.706 1.00 23.30 12 VAL D C 1
ATOM 2893 O O . VAL D 1 12 ? 39.371 -0.539 31.359 1.00 26.10 12 VAL D O 1
ATOM 2897 N N . GLN D 1 13 ? 41.386 -1.304 30.713 1.00 24.84 13 GLN D N 1
ATOM 2898 C CA . GLN D 1 13 ? 41.347 -2.438 31.617 1.00 25.80 13 GLN D CA 1
ATOM 2899 C C . GLN D 1 13 ? 41.883 -2.044 32.989 1.00 27.63 13 GLN D C 1
ATOM 2900 O O . GLN D 1 13 ? 42.623 -1.068 33.140 1.00 24.04 13 GLN D O 1
ATOM 2906 N N . ALA D 1 14 ? 41.492 -2.820 33.997 1.00 25.38 14 ALA D N 1
ATOM 2907 C CA . ALA D 1 14 ? 42.026 -2.630 35.337 1.00 25.37 14 ALA D CA 1
ATOM 2908 C C . ALA D 1 14 ? 43.547 -2.740 35.319 1.00 27.28 14 ALA D C 1
ATOM 2909 O O . ALA D 1 14 ? 44.119 -3.589 34.628 1.00 23.07 14 ALA D O 1
ATOM 2911 N N . GLY D 1 15 ? 44.199 -1.868 36.088 1.00 23.22 15 GLY D N 1
ATOM 2912 C CA . GLY D 1 15 ? 45.634 -1.710 36.044 1.00 25.70 15 GLY D CA 1
ATOM 2913 C C . GLY D 1 15 ? 46.121 -0.755 34.980 1.00 22.34 15 GLY D C 1
ATOM 2914 O O . GLY D 1 15 ? 47.332 -0.519 34.887 1.00 22.09 15 GLY D O 1
ATOM 2915 N N . GLY D 1 16 ? 45.221 -0.202 34.172 1.00 23.06 16 GLY D N 1
ATOM 2916 C CA . GLY D 1 16 ? 45.609 0.661 33.082 1.00 22.02 16 GLY D CA 1
ATOM 2917 C C . GLY D 1 16 ? 45.807 2.095 33.525 1.00 16.80 16 GLY D C 1
ATOM 2918 O O . GLY D 1 16 ? 45.697 2.439 34.702 1.00 20.73 16 GLY D O 1
ATOM 2919 N N . SER D 1 17 ? 46.111 2.938 32.541 1.00 17.91 17 SER D N 1
ATOM 2920 C CA . SER D 1 17 ? 46.359 4.359 32.728 1.00 18.10 17 SER D CA 1
ATOM 2921 C C . SER D 1 17 ? 45.421 5.174 31.851 1.00 17.64 17 SER D C 1
ATOM 2922 O O . SER D 1 17 ? 45.142 4.800 30.707 1.00 20.32 17 SER D O 1
ATOM 2925 N N . LEU D 1 18 ? 44.943 6.295 32.388 1.00 19.08 18 LEU D N 1
ATOM 2926 C CA . LEU D 1 18 ? 44.252 7.303 31.600 1.00 17.09 18 LEU D CA 1
ATOM 2927 C C . LEU D 1 18 ? 44.719 8.673 32.049 1.00 16.42 18 LEU D C 1
ATOM 2928 O O . LEU D 1 18 ? 45.093 8.865 33.206 1.00 17.06 18 LEU D O 1
ATOM 2933 N N . ARG D 1 19 ? 44.661 9.630 31.128 1.00 16.33 19 ARG D N 1
ATOM 2934 C CA . ARG D 1 19 ? 45.102 11.001 31.366 1.00 12.72 19 ARG D CA 1
ATOM 2935 C C . ARG D 1 19 ? 43.963 11.947 31.005 1.00 14.51 19 ARG D C 1
ATOM 2936 O O . ARG D 1 19 ? 43.738 12.232 29.825 1.00 17.33 19 ARG D O 1
ATOM 2944 N N . LEU D 1 20 ? 43.247 12.439 32.012 1.00 11.63 20 LEU D N 1
ATOM 2945 C CA . LEU D 1 20 ? 42.186 13.404 31.761 1.00 10.65 20 LEU D CA 1
ATOM 2946 C C . LEU D 1 20 ? 42.761 14.808 31.663 1.00 13.07 20 LEU D C 1
ATOM 2947 O O . LEU D 1 20 ? 43.787 15.138 32.271 1.00 13.14 20 LEU D O 1
ATOM 2952 N N . SER D 1 21 ? 42.106 15.628 30.857 1.00 14.15 21 SER D N 1
ATOM 2953 C CA . SER D 1 21 ? 42.478 17.016 30.687 1.00 12.17 21 SER D CA 1
ATOM 2954 C C . SER D 1 21 ? 41.228 17.867 30.782 1.00 12.94 21 SER D C 1
ATOM 2955 O O . SER D 1 21 ? 40.122 17.422 30.463 1.00 16.50 21 SER D O 1
ATOM 2958 N N . CYS D 1 22 ? 41.411 19.098 31.229 1.00 11.89 22 CYS D N 1
ATOM 2959 C CA . CYS D 1 22 ? 40.324 20.059 31.201 1.00 12.32 22 CYS D CA 1
ATOM 2960 C C . CYS D 1 22 ? 40.924 21.416 30.906 1.00 13.74 22 CYS D C 1
ATOM 2961 O O . CYS D 1 22 ? 41.847 21.845 31.604 1.00 15.72 22 CYS D O 1
ATOM 2964 N N . VAL D 1 23 ? 40.416 22.077 29.872 1.00 13.72 23 VAL D N 1
ATOM 2965 C CA . VAL D 1 23 ? 40.867 23.415 29.507 1.00 12.97 23 VAL D CA 1
ATOM 2966 C C . VAL D 1 23 ? 39.813 24.412 29.962 1.00 15.32 23 VAL D C 1
ATOM 2967 O O . VAL D 1 23 ? 38.613 24.217 29.723 1.00 16.04 23 VAL D O 1
ATOM 2971 N N . VAL D 1 24 ? 40.256 25.458 30.659 1.00 15.38 24 VAL D N 1
ATOM 2972 C CA . VAL D 1 24 ? 39.371 26.497 31.164 1.00 17.04 24 VAL D CA 1
ATOM 2973 C C . VAL D 1 24 ? 39.500 27.727 30.281 1.00 17.52 24 VAL D C 1
ATOM 2974 O O . VAL D 1 24 ? 40.585 28.040 29.771 1.00 18.11 24 VAL D O 1
ATOM 2978 N N . SER D 1 25 ? 38.383 28.421 30.089 1.00 17.51 25 SER D N 1
ATOM 2979 C CA . SER D 1 25 ? 38.383 29.728 29.461 1.00 20.61 25 SER D CA 1
ATOM 2980 C C . SER D 1 25 ? 37.383 30.605 30.196 1.00 19.32 25 SER D C 1
ATOM 2981 O O . SER D 1 25 ? 36.528 30.115 30.938 1.00 19.49 25 SER D O 1
ATOM 2984 N N . GLY D 1 26 ? 37.508 31.910 29.995 1.00 23.47 26 GLY D N 1
ATOM 2985 C CA . GLY D 1 26 ? 36.610 32.874 30.596 1.00 22.09 26 GLY D CA 1
ATOM 2986 C C . GLY D 1 26 ? 37.273 33.629 31.735 1.00 27.16 26 GLY D C 1
ATOM 2987 O O . GLY D 1 26 ? 38.451 33.448 32.048 1.00 27.33 26 GLY D O 1
ATOM 2988 N N . ASN D 1 27 ? 36.475 34.497 32.351 1.00 27.81 27 ASN D N 1
ATOM 2989 C CA . ASN D 1 27 ? 36.937 35.331 33.457 1.00 26.74 27 ASN D CA 1
ATOM 2990 C C . ASN D 1 27 ? 36.883 34.502 34.732 1.00 29.19 27 ASN D C 1
ATOM 2991 O O . ASN D 1 27 ? 35.842 34.401 35.383 1.00 32.85 27 ASN D O 1
ATOM 2996 N N . THR D 1 28 ? 38.017 33.910 35.098 1.00 25.51 28 THR D N 1
ATOM 2997 C CA . THR D 1 28 ? 38.085 33.053 36.272 1.00 27.04 28 THR D CA 1
ATOM 2998 C C . THR D 1 28 ? 38.486 33.794 37.539 1.00 26.43 28 THR D C 1
ATOM 2999 O O . THR D 1 28 ? 38.086 33.390 38.637 1.00 28.28 28 THR D O 1
ATOM 3003 N N . GLY D 1 29 ? 39.261 34.866 37.419 1.00 26.28 29 GLY D N 1
ATOM 3004 C CA . GLY D 1 29 ? 39.964 35.402 38.564 1.00 24.64 29 GLY D CA 1
ATOM 3005 C C . GLY D 1 29 ? 41.308 34.725 38.728 1.00 26.83 29 GLY D C 1
ATOM 3006 O O . GLY D 1 29 ? 41.705 33.852 37.951 1.00 25.26 29 GLY D O 1
ATOM 3007 N N . SER D 1 30 ? 42.028 35.129 39.778 1.00 22.64 30 SER D N 1
ATOM 3008 C CA . SER D 1 30 ? 43.398 34.674 39.967 1.00 22.37 30 SER D CA 1
ATOM 3009 C C . SER D 1 30 ? 43.556 33.577 41.015 1.00 21.45 30 SER D C 1
ATOM 3010 O O . SER D 1 30 ? 44.601 32.916 41.036 1.00 18.62 30 SER D O 1
ATOM 3013 N N . THR D 1 31 ? 42.565 33.355 41.877 1.00 22.38 31 THR D N 1
ATOM 3014 C CA . THR D 1 31 ? 42.724 32.417 42.981 1.00 21.42 31 THR D CA 1
ATOM 3015 C C . THR D 1 31 ? 41.484 31.543 43.116 1.00 17.89 31 THR D C 1
ATOM 3016 O O . THR D 1 31 ? 40.374 31.950 42.765 1.00 20.29 31 THR D O 1
ATOM 3020 N N . GLY D 1 32 ? 41.683 30.331 43.625 1.00 17.16 32 GLY D N 1
ATOM 3021 C CA . GLY D 1 32 ? 40.577 29.449 43.918 1.00 15.61 32 GLY D CA 1
ATOM 3022 C C . GLY D 1 32 ? 40.918 27.993 43.661 1.00 12.59 32 GLY D C 1
ATOM 3023 O O . GLY D 1 32 ? 42.081 27.606 43.516 1.00 14.60 32 GLY D O 1
ATOM 3024 N N . TYR D 1 33 ? 39.858 27.190 43.628 1.00 11.76 33 TYR D N 1
ATOM 3025 C CA . TYR D 1 33 ? 39.946 25.744 43.515 1.00 13.77 33 TYR D CA 1
ATOM 3026 C C . TYR D 1 33 ? 39.673 25.284 42.093 1.00 10.70 33 TYR D C 1
ATOM 3027 O O . TYR D 1 33 ? 38.762 25.783 41.430 1.00 13.14 33 TYR D O 1
ATOM 3036 N N . TRP D 1 34 ? 40.426 24.278 41.664 1.00 11.40 34 TRP D N 1
ATOM 3037 C CA . TRP D 1 34 ? 40.241 23.603 40.386 1.00 11.35 34 TRP D CA 1
ATOM 3038 C C . TRP D 1 34 ? 40.250 22.111 40.676 1.00 7.71 34 TRP D C 1
ATOM 3039 O O . TRP D 1 34 ? 41.254 21.577 41.163 1.00 9.64 34 TRP D O 1
ATOM 3050 N N . ALA D 1 35 ? 39.139 21.439 40.411 1.00 9.57 35 ALA D N 1
ATOM 3051 C CA . ALA D 1 35 ? 38.907 20.134 41.004 1.00 9.63 35 ALA D CA 1
ATOM 3052 C C . ALA D 1 35 ? 38.393 19.145 39.975 1.00 10.15 35 ALA D C 1
ATOM 3053 O O . ALA D 1 35 ? 37.809 19.512 38.949 1.00 11.68 35 ALA D O 1
ATOM 3055 N N . TRP D 1 36 ? 38.613 17.872 40.282 1.00 9.13 36 TRP D N 1
ATOM 3056 C CA . TRP D 1 36 ? 37.993 16.758 39.587 1.00 10.18 36 TRP D CA 1
ATOM 3057 C C . TRP D 1 36 ? 37.034 16.069 40.544 1.00 10.64 36 TRP D C 1
ATOM 3058 O O . TRP D 1 36 ? 37.383 15.819 41.699 1.00 9.98 36 TRP D O 1
ATOM 3069 N N . PHE D 1 37 ? 35.838 15.768 40.061 1.00 9.68 37 PHE D N 1
ATOM 3070 C CA . PHE D 1 37 ? 34.809 15.032 40.772 1.00 12.92 37 PHE D CA 1
ATOM 3071 C C . PHE D 1 37 ? 34.432 13.821 39.938 1.00 14.08 37 PHE D C 1
ATOM 3072 O O . PHE D 1 37 ? 34.564 13.834 38.713 1.00 16.19 37 PHE D O 1
ATOM 3080 N N . ARG D 1 38 ? 33.958 12.770 40.584 1.00 13.24 38 ARG D N 1
ATOM 3081 C CA . ARG D 1 38 ? 33.439 11.642 39.833 1.00 14.27 38 ARG D CA 1
ATOM 3082 C C . ARG D 1 38 ? 31.998 11.408 40.252 1.00 20.03 38 ARG D C 1
ATOM 3083 O O . ARG D 1 38 ? 31.678 11.403 41.448 1.00 18.01 38 ARG D O 1
ATOM 3091 N N . GLN D 1 39 ? 31.142 11.241 39.250 1.00 23.57 39 GLN D N 1
ATOM 3092 C CA . GLN D 1 39 ? 29.697 11.228 39.404 1.00 24.65 39 GLN D CA 1
ATOM 3093 C C . GLN D 1 39 ? 29.183 9.882 38.920 1.00 28.23 39 GLN D C 1
ATOM 3094 O O . GLN D 1 39 ? 29.484 9.467 37.796 1.00 26.02 39 GLN D O 1
ATOM 3100 N N . GLY D 1 40 ? 28.438 9.194 39.780 1.00 32.12 40 GLY D N 1
ATOM 3101 C CA . GLY D 1 40 ? 27.715 8.008 39.393 1.00 34.90 40 GLY D CA 1
ATOM 3102 C C . GLY D 1 40 ? 26.229 8.283 39.478 1.00 33.77 40 GLY D C 1
ATOM 3103 O O . GLY D 1 40 ? 25.764 8.973 40.391 1.00 37.30 40 GLY D O 1
ATOM 3104 N N . PRO D 1 41 ? 25.452 7.756 38.516 1.00 33.80 41 PRO D N 1
ATOM 3105 C CA . PRO D 1 41 ? 24.011 7.998 38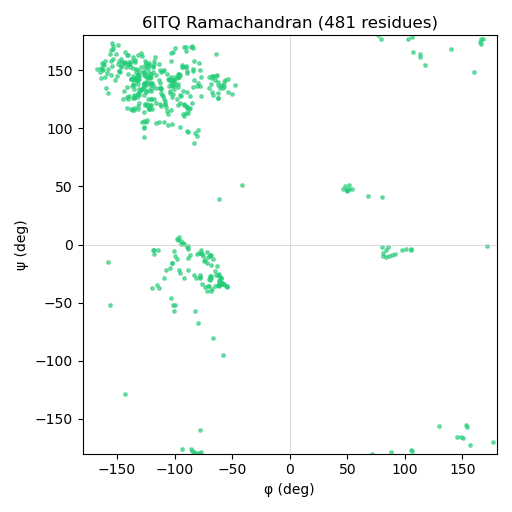.354 1.00 32.82 41 PRO D CA 1
ATOM 3106 C C . PRO D 1 41 ? 23.224 8.003 39.662 1.00 25.38 41 PRO D C 1
ATOM 3107 O O . PRO D 1 41 ? 23.445 7.105 40.475 1.00 27.50 41 PRO D O 1
ATOM 3111 N N . ARG D 1 45 ? 28.207 13.556 43.633 1.00 31.87 45 ARG D N 1
ATOM 3112 C CA . ARG D 1 45 ? 29.547 13.789 43.105 1.00 27.64 45 ARG D CA 1
ATOM 3113 C C . ARG D 1 45 ? 30.568 13.801 44.226 1.00 27.62 45 ARG D C 1
ATOM 3114 O O . ARG D 1 45 ? 30.513 14.667 45.101 1.00 29.63 45 ARG D O 1
ATOM 3122 N N . GLU D 1 46 ? 31.507 12.859 44.199 1.00 21.51 46 GLU D N 1
ATOM 3123 C CA . GLU D 1 46 ? 32.552 12.805 45.207 1.00 20.76 46 GLU D CA 1
ATOM 3124 C C . GLU D 1 46 ? 33.845 13.404 44.666 1.00 15.02 46 GLU D C 1
ATOM 3125 O O . GLU D 1 46 ? 34.201 13.215 43.499 1.00 16.11 46 GLU D O 1
ATOM 3131 N N . GLY D 1 47 ? 34.535 14.145 45.525 1.00 14.39 47 GLY D N 1
ATOM 3132 C CA . GLY D 1 47 ? 35.783 14.762 45.121 1.00 13.16 47 GLY D CA 1
ATOM 3133 C C . GLY D 1 47 ? 36.853 13.703 44.928 1.00 11.98 47 GLY D C 1
ATOM 3134 O O . GLY D 1 47 ? 36.995 12.786 45.747 1.00 12.94 47 GLY D O 1
ATOM 3135 N N . VAL D 1 48 ? 37.598 13.804 43.833 1.00 11.14 48 VAL D N 1
ATOM 3136 C CA . VAL D 1 48 ? 38.751 12.934 43.623 1.00 9.69 48 VAL D CA 1
ATOM 3137 C C . VAL D 1 48 ? 40.062 13.664 43.887 1.00 7.08 48 VAL D C 1
ATOM 3138 O O . VAL D 1 48 ? 40.920 13.146 44.598 1.00 8.78 48 VAL D O 1
ATOM 3142 N N . ALA D 1 49 ? 40.217 14.884 43.367 1.00 7.08 49 ALA D N 1
ATOM 3143 C CA . ALA D 1 49 ? 41.447 15.636 43.579 1.00 9.01 49 ALA D CA 1
ATOM 3144 C C . ALA D 1 49 ? 41.173 17.097 43.283 1.00 9.41 49 ALA D C 1
ATOM 3145 O O . ALA D 1 49 ? 40.258 17.421 42.525 1.00 11.14 49 ALA D O 1
ATOM 3147 N N . ALA D 1 50 ? 41.963 17.974 43.894 1.00 8.35 50 ALA D N 1
ATOM 3148 C CA . ALA D 1 50 ? 41.792 19.397 43.642 1.00 9.06 50 ALA D CA 1
ATOM 3149 C C . ALA D 1 50 ? 43.100 20.125 43.879 1.00 10.42 50 ALA D C 1
ATOM 3150 O O . ALA D 1 50 ? 43.993 19.647 44.582 1.00 10.72 50 ALA D O 1
ATOM 3152 N N . THR D 1 51 ? 43.186 21.310 43.295 1.00 9.20 51 THR D N 1
ATOM 3153 C CA . THR D 1 51 ? 44.294 22.215 43.538 1.00 12.40 51 THR D CA 1
ATOM 3154 C C . THR D 1 51 ? 43.731 23.569 43.920 1.00 10.33 51 THR D C 1
ATOM 3155 O O . THR D 1 51 ? 42.803 24.056 43.270 1.00 15.46 51 THR D O 1
ATOM 3159 N N . TYR D 1 52 ? 44.286 24.173 44.970 1.00 10.53 52 TYR D N 1
ATOM 3160 C CA . TYR D 1 52 ? 44.024 25.567 45.296 1.00 12.97 52 TYR D CA 1
ATOM 3161 C C . TYR D 1 52 ? 45.211 26.416 44.857 1.00 12.21 52 TYR D C 1
ATOM 3162 O O . TYR D 1 52 ? 46.352 26.126 45.215 1.00 15.80 52 TYR D O 1
ATOM 3171 N N . THR D 1 53 ? 44.942 27.456 44.076 1.00 12.75 53 THR D N 1
ATOM 3172 C CA . THR D 1 53 ? 45.970 28.396 43.651 1.00 15.63 53 THR D CA 1
ATOM 3173 C C . THR D 1 53 ? 45.753 29.692 44.412 1.00 19.47 53 THR D C 1
ATOM 3174 O O . THR D 1 53 ? 44.687 30.309 44.299 1.00 16.52 53 THR D O 1
ATOM 3178 N N . ALA D 1 54 ? 46.751 30.080 45.201 1.00 19.79 54 ALA D N 1
ATOM 3179 C CA . ALA D 1 54 ? 46.722 31.315 45.969 1.00 23.20 54 ALA D CA 1
ATOM 3180 C C . ALA D 1 54 ? 47.214 32.518 45.178 1.00 29.45 54 ALA D C 1
ATOM 3181 O O . ALA D 1 54 ? 47.091 33.649 45.663 1.00 30.49 54 ALA D O 1
ATOM 3183 N N . GLY D 1 55 ? 47.768 32.309 43.987 1.00 24.46 55 GLY D N 1
ATOM 3184 C CA . GLY D 1 55 ? 48.111 33.428 43.124 1.00 36.17 55 GLY D CA 1
ATOM 3185 C C . GLY D 1 55 ? 49.241 34.287 43.643 1.00 39.78 55 GLY D C 1
ATOM 3186 O O . GLY D 1 55 ? 49.171 35.520 43.555 1.00 41.60 55 GLY D O 1
ATOM 3187 N N . SER D 1 56 ? 50.284 33.666 44.182 1.00 41.23 56 SER D N 1
ATOM 3188 C CA . SER D 1 56 ? 51.413 34.403 44.721 1.00 39.29 56 SER D CA 1
ATOM 3189 C C . SER D 1 56 ? 52.640 33.506 44.752 1.00 36.79 56 SER D C 1
ATOM 3190 O O . SER D 1 56 ? 52.778 32.609 43.920 1.00 41.53 56 SER D O 1
ATOM 3193 N N . THR D 1 58 ? 51.698 30.243 44.352 1.00 29.78 58 THR D N 1
ATOM 3194 C CA . THR D 1 58 ? 51.908 28.827 44.627 1.00 27.17 58 THR D CA 1
ATOM 3195 C C . THR D 1 58 ? 50.577 28.117 44.861 1.00 25.35 58 THR D C 1
ATOM 3196 O O . THR D 1 58 ? 49.546 28.763 45.030 1.00 20.32 58 THR D O 1
ATOM 3200 N N . SER D 1 59 ? 50.606 26.787 44.882 1.00 22.34 59 SER D N 1
ATOM 3201 C CA . SER D 1 59 ? 49.391 25.993 44.953 1.00 19.29 59 SER D CA 1
ATOM 3202 C C . SER D 1 59 ? 49.478 24.981 46.086 1.00 19.97 59 SER D C 1
ATOM 3203 O O . SER D 1 59 ? 50.558 24.664 46.592 1.00 23.35 59 SER D O 1
ATOM 3206 N N . MET D 1 60 ? 48.311 24.472 46.477 1.00 16.38 60 MET D N 1
ATOM 3207 C CA . MET D 1 60 ? 48.204 23.331 47.367 1.00 17.14 60 MET D CA 1
ATOM 3208 C C . MET D 1 60 ? 47.336 22.287 46.684 1.00 15.40 60 MET D C 1
ATOM 3209 O O . MET D 1 60 ? 46.420 22.624 45.936 1.00 14.98 60 MET D O 1
ATOM 3214 N N . THR D 1 61 ? 47.632 21.019 46.939 1.00 13.64 61 THR D N 1
ATOM 3215 C CA . THR D 1 61 ? 46.963 19.918 46.264 1.00 10.60 61 THR D CA 1
ATOM 3216 C C . THR D 1 61 ? 46.283 19.011 47.279 1.00 12.87 61 THR D C 1
ATOM 3217 O O . THR D 1 61 ? 46.802 18.795 48.378 1.00 15.23 61 THR D O 1
ATOM 3221 N N . TYR D 1 62 ? 45.107 18.498 46.907 1.00 9.81 62 TYR D N 1
ATOM 3222 C CA . TYR D 1 62 ? 44.296 17.654 47.774 1.00 10.81 62 TYR D CA 1
ATOM 3223 C C . TYR D 1 62 ? 43.845 16.409 47.029 1.00 11.49 62 TYR D C 1
ATOM 3224 O O . TYR D 1 62 ? 43.514 16.466 45.839 1.00 8.67 62 TYR D O 1
ATOM 3233 N N . TYR D 1 63 ? 43.817 15.286 47.737 1.00 10.66 63 TYR D N 1
ATOM 3234 C CA . TYR D 1 63 ? 43.383 14.020 47.173 1.00 8.65 63 TYR D CA 1
ATOM 3235 C C . TYR D 1 63 ? 42.380 13.344 48.086 1.00 11.75 63 TYR D C 1
ATOM 3236 O O . TYR D 1 63 ? 42.494 13.412 49.313 1.00 13.90 63 TYR D O 1
ATOM 3245 N N . ALA D 1 64 ? 41.416 12.666 47.470 1.00 10.60 64 ALA D N 1
ATOM 3246 C CA . ALA D 1 64 ? 40.610 11.699 48.199 1.00 10.98 64 ALA D CA 1
ATOM 3247 C C . ALA D 1 64 ? 41.481 10.514 48.594 1.00 13.87 64 ALA D C 1
ATOM 3248 O O . ALA D 1 64 ? 42.388 10.115 47.857 1.00 12.14 64 ALA D O 1
ATOM 3250 N N . ASP D 1 65 ? 41.190 9.945 49.770 1.00 15.10 65 ASP D N 1
ATOM 3251 C CA . ASP D 1 65 ? 42.016 8.855 50.277 1.00 18.69 65 ASP D CA 1
ATOM 3252 C C . ASP D 1 65 ? 42.039 7.667 49.322 1.00 13.95 65 ASP D C 1
ATOM 3253 O O . ASP D 1 65 ? 43.050 6.965 49.242 1.00 19.16 65 ASP D O 1
ATOM 3258 N N . SER D 1 66 ? 40.939 7.424 48.602 1.00 16.46 66 SER D N 1
ATOM 3259 C CA . SER D 1 66 ? 40.836 6.243 47.752 1.00 16.99 66 SER D CA 1
ATOM 3260 C C . SER D 1 66 ? 41.635 6.355 46.460 1.00 16.59 66 SER D C 1
ATOM 3261 O O . SER D 1 66 ? 41.760 5.356 45.748 1.00 18.57 66 SER D O 1
ATOM 3264 N N . VAL D 1 67 ? 42.169 7.526 46.126 1.00 13.74 67 VAL D N 1
ATOM 3265 C CA . VAL D 1 67 ? 42.994 7.674 44.931 1.00 14.01 67 VAL D CA 1
ATOM 3266 C C . VAL D 1 67 ? 44.417 8.097 45.242 1.00 10.85 67 VAL D C 1
ATOM 3267 O O . VAL D 1 67 ? 45.246 8.109 44.327 1.00 11.80 67 VAL D O 1
ATOM 3271 N N . LYS D 1 68 ? 44.732 8.440 46.488 1.00 12.42 68 LYS D N 1
ATOM 3272 C CA . LYS D 1 68 ? 46.091 8.837 46.837 1.00 12.27 68 LYS D CA 1
ATOM 3273 C C . LYS D 1 68 ? 47.095 7.778 46.403 1.00 14.21 68 LYS D C 1
ATOM 3274 O O . LYS D 1 68 ? 46.923 6.585 46.670 1.00 15.72 68 LYS D O 1
ATOM 3280 N N . GLY D 1 69 ? 48.152 8.222 45.730 1.00 12.98 69 GLY D N 1
ATOM 3281 C CA . GLY D 1 69 ? 49.174 7.314 45.274 1.00 15.62 69 GLY D CA 1
ATOM 3282 C C . GLY D 1 69 ? 48.865 6.626 43.968 1.00 15.47 69 GLY D C 1
ATOM 3283 O O . GLY D 1 69 ? 49.721 5.891 43.456 1.00 17.22 69 GLY D O 1
ATOM 3284 N N . ARG D 1 70 ? 47.678 6.829 43.415 1.00 10.84 70 ARG D N 1
ATOM 3285 C CA . ARG D 1 70 ? 47.313 6.300 42.110 1.00 11.31 70 ARG D CA 1
ATOM 3286 C C . ARG D 1 70 ? 46.965 7.396 41.122 1.00 10.75 70 ARG D C 1
ATOM 3287 O O . ARG D 1 70 ? 47.282 7.274 39.943 1.00 15.54 70 ARG D O 1
ATOM 3295 N N . PHE D 1 71 ? 46.305 8.465 41.570 1.00 12.35 71 PHE D N 1
ATOM 3296 C CA . PHE D 1 71 ? 45.973 9.596 40.716 1.00 11.14 71 PHE D CA 1
ATOM 3297 C C . PHE D 1 71 ? 46.858 10.784 41.065 1.00 8.69 71 PHE D C 1
ATOM 3298 O O . PHE D 1 71 ? 47.207 10.990 42.230 1.00 11.62 71 PHE D O 1
ATOM 3306 N N . THR D 1 72 ? 47.184 11.589 40.058 1.00 9.49 72 THR D N 1
ATOM 3307 C CA . THR D 1 72 ? 47.973 12.797 40.263 1.00 9.35 72 THR D CA 1
ATOM 3308 C C . THR D 1 72 ? 47.314 13.953 39.531 1.00 10.79 72 THR D C 1
ATOM 3309 O O . THR D 1 72 ? 47.040 13.861 38.330 1.00 11.48 72 THR D O 1
ATOM 3313 N N . ILE D 1 73 ? 47.071 15.039 40.242 1.00 7.05 73 ILE D N 1
ATOM 3314 C CA . ILE D 1 73 ? 46.515 16.233 39.626 1.00 6.72 73 ILE D CA 1
ATOM 3315 C C . ILE D 1 73 ? 47.632 17.244 39.410 1.00 9.81 73 ILE D C 1
ATOM 3316 O O . ILE D 1 73 ? 48.510 17.414 40.265 1.00 10.32 73 ILE D O 1
ATOM 3321 N N . SER D 1 74 ? 47.630 17.876 38.238 1.00 8.07 74 SER D N 1
ATOM 3322 C CA . SER D 1 74 ? 48.596 18.920 37.931 1.00 12.82 74 SER D CA 1
ATOM 3323 C C . SER D 1 74 ? 47.926 19.953 37.038 1.00 12.90 74 SER D C 1
ATOM 3324 O O . SER D 1 74 ? 46.898 19.685 36.412 1.00 13.77 74 SER D O 1
ATOM 3327 N N . GLN D 1 75 ? 48.494 21.152 36.991 1.00 11.19 75 GLN D N 1
ATOM 3328 C CA . GLN D 1 75 ? 47.925 22.158 36.111 1.00 14.25 75 GLN D CA 1
ATOM 3329 C C . GLN D 1 75 ? 49.028 22.920 35.400 1.00 11.87 75 GLN D C 1
ATOM 3330 O O . GLN D 1 75 ? 50.078 23.203 35.982 1.00 11.62 75 GLN D O 1
ATOM 3336 N N . ASP D 1 76 ? 48.775 23.240 34.128 1.00 14.84 76 ASP D N 1
ATOM 3337 C CA . ASP D 1 76 ? 49.639 24.102 33.324 1.00 19.11 76 ASP D CA 1
ATOM 3338 C C . ASP D 1 76 ? 48.979 25.476 33.277 1.00 17.76 76 ASP D C 1
ATOM 3339 O O . ASP D 1 76 ? 47.996 25.685 32.557 1.00 16.47 76 ASP D O 1
ATOM 3344 N N . ASN D 1 77 ? 49.527 26.415 34.053 1.00 16.74 77 ASN D N 1
ATOM 3345 C CA . ASN D 1 77 ? 48.935 27.744 34.139 1.00 19.45 77 ASN D CA 1
ATOM 3346 C C . ASN D 1 77 ? 49.074 28.505 32.829 1.00 24.15 77 ASN D C 1
ATOM 3347 O O . ASN D 1 77 ? 48.253 29.383 32.536 1.00 22.56 77 ASN D O 1
ATOM 3352 N N . ALA D 1 78 ? 50.102 28.185 32.039 1.00 25.76 78 ALA D N 1
ATOM 3353 C CA . ALA D 1 78 ? 50.282 28.848 30.754 1.00 26.14 78 ALA D CA 1
ATOM 3354 C C . ALA D 1 78 ? 49.240 28.385 29.747 1.00 21.96 78 ALA D C 1
ATOM 3355 O O . ALA D 1 78 ? 48.727 29.193 28.964 1.00 25.36 78 ALA D O 1
ATOM 3357 N N . LYS D 1 79 ? 48.921 27.094 29.746 1.00 20.60 79 LYS D N 1
ATOM 3358 C CA . LYS D 1 79 ? 47.927 26.538 28.840 1.00 22.88 79 LYS D CA 1
ATOM 3359 C C . LYS D 1 79 ? 46.529 26.508 29.435 1.00 20.26 79 LYS D C 1
ATOM 3360 O O . LYS D 1 79 ? 45.606 26.025 28.769 1.00 20.75 79 LYS D O 1
ATOM 3366 N N . LYS D 1 80 ? 46.363 26.991 30.667 1.00 19.32 80 LYS D N 1
ATOM 3367 C CA . LYS D 1 80 ? 45.078 26.986 31.354 1.00 18.31 80 LYS D CA 1
ATOM 3368 C C . LYS D 1 80 ? 44.425 25.606 31.293 1.00 17.48 80 LYS D C 1
ATOM 3369 O O . LYS D 1 80 ? 43.237 25.462 30.997 1.00 18.67 80 LYS D O 1
ATOM 3375 N N . THR D 1 81 ? 45.219 24.573 31.588 1.00 14.41 81 THR D N 1
ATOM 3376 C CA . THR D 1 81 ? 44.765 23.192 31.503 1.00 13.27 81 THR D CA 1
ATOM 3377 C C . THR D 1 81 ? 45.020 22.484 32.825 1.00 14.52 81 THR D C 1
ATOM 3378 O O . THR D 1 81 ? 46.054 22.696 33.461 1.00 13.27 81 THR D O 1
ATOM 3382 N N . LEU D 1 82 ? 44.052 21.681 33.254 1.00 12.72 82 LEU D N 1
ATOM 3383 C CA . LEU D 1 82 ? 44.175 20.857 34.449 1.00 12.53 82 LEU D CA 1
ATOM 3384 C C . LEU D 1 82 ? 44.208 19.399 34.021 1.00 13.41 82 LEU D C 1
ATOM 3385 O O . LEU D 1 82 ? 43.475 18.996 33.114 1.00 14.02 82 LEU D O 1
ATOM 3390 N N . TYR D 1 83 ? 45.071 18.612 34.656 1.00 12.21 83 TYR D N 1
ATOM 3391 C CA . TYR D 1 83 ? 45.245 17.218 34.290 1.00 13.25 83 TYR D CA 1
ATOM 3392 C C . TYR D 1 83 ? 44.965 16.318 35.478 1.00 9.34 83 TYR D C 1
ATOM 3393 O O . TYR D 1 83 ? 45.239 16.674 36.625 1.00 12.37 83 TYR D O 1
ATOM 3402 N N . LEU D 1 84 ? 44.396 15.160 35.189 1.00 9.41 84 LEU D N 1
ATOM 3403 C CA . LEU D 1 84 ? 44.251 14.082 36.160 1.00 8.67 84 LEU D CA 1
ATOM 3404 C C . LEU D 1 84 ? 44.901 12.844 35.556 1.00 12.35 84 LEU D C 1
ATOM 3405 O O . LEU D 1 84 ? 44.364 12.230 34.626 1.00 10.86 84 LEU D O 1
ATOM 3410 N N . GLN D 1 85 ? 46.073 12.493 36.064 1.00 12.22 85 GLN D N 1
ATOM 3411 C CA . GLN D 1 85 ? 46.768 11.298 35.628 1.00 11.68 85 GLN D CA 1
ATOM 3412 C C . GLN D 1 85 ? 46.305 10.138 36.487 1.00 9.72 85 GLN D C 1
ATOM 3413 O O . GLN D 1 85 ? 46.508 10.144 37.706 1.00 12.28 85 GLN D O 1
ATOM 3419 N N . MET D 1 86 ? 45.679 9.154 35.862 1.00 12.41 86 MET D N 1
ATOM 3420 C CA . MET D 1 86 ? 45.098 8.025 36.576 1.00 11.95 86 MET D CA 1
ATOM 3421 C C . MET D 1 86 ? 45.878 6.777 36.192 1.00 15.00 86 MET D C 1
ATOM 3422 O O . MET D 1 86 ? 45.715 6.242 35.092 1.00 21.88 86 MET D O 1
ATOM 3427 N N . ASN D 1 87 ? 46.713 6.311 37.098 1.00 9.65 87 ASN D N 1
ATOM 3428 C CA . ASN D 1 87 ? 47.385 5.034 36.943 1.00 11.77 87 ASN D CA 1
ATOM 3429 C C . ASN D 1 87 ? 46.720 3.995 37.829 1.00 16.91 87 ASN D C 1
ATOM 3430 O O . ASN D 1 87 ? 45.936 4.324 38.722 1.00 15.02 87 ASN D O 1
ATOM 3435 N N . SER D 1 88 ? 47.033 2.728 37.554 1.00 18.10 88 SER D N 1
ATOM 3436 C CA . SER D 1 88 ? 46.606 1.611 38.393 1.00 18.20 88 SER D CA 1
ATOM 3437 C C . SER D 1 88 ? 45.095 1.625 38.591 1.00 16.38 88 SER D C 1
ATOM 3438 O O . SER D 1 88 ? 44.589 1.508 39.712 1.00 17.15 88 SER D O 1
ATOM 3441 N N . LEU D 1 89 ? 44.374 1.783 37.485 1.00 16.38 89 LEU D N 1
ATOM 3442 C CA . LEU D 1 89 ? 42.934 1.986 37.563 1.00 16.83 89 LEU D CA 1
ATOM 3443 C C . LEU D 1 89 ? 42.228 0.715 38.017 1.00 19.27 89 LEU D C 1
ATOM 3444 O O . LEU D 1 89 ? 42.622 -0.397 37.660 1.00 19.66 89 LEU D O 1
ATOM 3449 N N . LYS D 1 90 ? 41.175 0.889 38.806 1.00 20.22 90 LYS D N 1
ATOM 3450 C CA . LYS D 1 90 ? 40.359 -0.199 39.318 1.00 22.26 90 LYS D CA 1
ATOM 3451 C C . LYS D 1 90 ? 38.934 -0.049 38.803 1.00 20.05 90 LYS D C 1
ATOM 3452 O O . LYS D 1 90 ? 38.519 1.051 38.421 1.00 20.25 90 LYS D O 1
ATOM 3458 N N . PRO D 1 91 ? 38.151 -1.135 38.772 1.00 22.49 91 PRO D N 1
ATOM 3459 C CA . PRO D 1 91 ? 36.755 -1.000 38.319 1.00 19.66 91 PRO D CA 1
ATOM 3460 C C . PRO D 1 91 ? 35.957 0.044 39.081 1.00 20.01 91 PRO D C 1
ATOM 3461 O O . PRO D 1 91 ? 35.114 0.721 38.481 1.00 24.10 91 PRO D O 1
ATOM 3465 N N . GLU D 1 92 ? 36.197 0.201 40.384 1.00 22.03 92 GLU D N 1
ATOM 3466 C CA . GLU D 1 92 ? 35.470 1.172 41.194 1.00 20.40 92 GLU D CA 1
ATOM 3467 C C . GLU D 1 92 ? 35.821 2.617 40.857 1.00 24.63 92 GLU D C 1
ATOM 3468 O O . GLU D 1 92 ? 35.152 3.530 41.354 1.00 24.40 92 GLU D O 1
ATOM 3474 N N . ASP D 1 93 ? 36.852 2.853 40.045 1.00 21.12 93 ASP D N 1
ATOM 3475 C CA . ASP D 1 93 ? 37.092 4.192 39.528 1.00 18.92 93 ASP D CA 1
ATOM 3476 C C . ASP D 1 93 ? 36.143 4.557 38.396 1.00 16.18 93 ASP D C 1
ATOM 3477 O O . ASP D 1 93 ? 36.161 5.704 37.945 1.00 17.95 93 ASP D O 1
ATOM 3482 N N . THR D 1 94 ? 35.336 3.611 37.919 1.00 17.36 94 THR D N 1
ATOM 3483 C CA . THR D 1 94 ? 34.393 3.894 36.845 1.00 16.27 94 THR D CA 1
ATOM 3484 C C . THR D 1 94 ? 33.420 4.992 37.256 1.00 20.58 94 THR D C 1
ATOM 3485 O O . THR D 1 94 ? 32.915 5.011 38.380 1.00 23.80 94 THR D O 1
ATOM 3489 N N . GLY D 1 95 ? 33.175 5.919 36.344 1.00 18.01 95 GLY D N 1
ATOM 3490 C CA . GLY D 1 95 ? 32.243 6.995 36.598 1.00 19.80 95 GLY D CA 1
ATOM 3491 C C . GLY D 1 95 ? 32.411 8.098 35.586 1.00 18.73 95 GLY D C 1
ATOM 3492 O O . GLY D 1 95 ? 33.311 8.080 34.739 1.00 21.15 95 GLY D O 1
ATOM 3493 N N . MET D 1 96 ? 31.508 9.068 35.673 1.00 20.25 96 MET D N 1
ATOM 3494 C CA . MET D 1 96 ? 31.620 10.278 34.877 1.00 20.81 96 MET D CA 1
ATOM 3495 C C . MET D 1 96 ? 32.482 11.262 35.654 1.00 22.77 96 MET D C 1
ATOM 3496 O O . MET D 1 96 ? 32.117 11.675 36.762 1.00 21.09 96 MET D O 1
ATOM 3501 N N . TYR D 1 97 ? 33.636 11.604 35.095 1.00 24.07 97 TYR D N 1
ATOM 3502 C CA . TYR D 1 97 ? 34.569 12.514 35.745 1.00 17.01 97 TYR D CA 1
ATOM 3503 C C . TYR D 1 97 ? 34.327 13.914 35.215 1.00 19.39 97 TYR D C 1
ATOM 3504 O O . TYR D 1 97 ? 34.417 14.151 34.007 1.00 26.58 97 TYR D O 1
ATOM 3513 N N . ARG D 1 98 ? 34.010 14.833 36.112 1.00 13.61 98 ARG D N 1
ATOM 3514 C CA . ARG D 1 98 ? 33.703 16.196 35.729 1.00 16.14 98 ARG D CA 1
ATOM 3515 C C . ARG D 1 98 ? 34.685 17.130 36.406 1.00 15.79 98 ARG D C 1
ATOM 3516 O O . ARG D 1 98 ? 35.019 16.957 37.584 1.00 15.12 98 ARG D O 1
ATOM 3524 N N . CYS D 1 99 ? 35.127 18.121 35.657 1.00 14.92 99 CYS D N 1
ATOM 3525 C CA . CYS D 1 99 ? 35.953 19.175 36.204 1.00 13.71 99 CYS D CA 1
ATOM 3526 C C . CYS D 1 99 ? 35.074 20.305 36.726 1.00 13.96 99 CYS D C 1
ATOM 3527 O O . CYS D 1 99 ? 33.990 20.571 36.198 1.00 17.24 99 CYS D O 1
ATOM 3530 N N . ALA D 1 100 ? 35.544 20.959 37.785 1.00 11.55 100 ALA D N 1
ATOM 3531 C CA . ALA D 1 100 ? 34.798 22.041 38.405 1.00 11.33 100 ALA D CA 1
ATOM 3532 C C . ALA D 1 100 ? 35.790 23.059 38.936 1.00 11.35 100 ALA D C 1
ATOM 3533 O O . ALA D 1 100 ? 36.942 22.727 39.243 1.00 12.23 100 ALA D O 1
ATOM 3535 N N . SER D 1 101 ? 35.341 24.306 39.037 1.00 11.88 101 SER D N 1
ATOM 3536 C CA . SER D 1 101 ? 36.199 25.356 39.558 1.00 11.92 101 SER D CA 1
ATOM 3537 C C . SER D 1 101 ? 35.352 26.349 40.339 1.00 10.71 101 SER D C 1
ATOM 3538 O O . SER D 1 101 ? 34.140 26.469 40.126 1.00 13.09 101 SER D O 1
ATOM 3541 N N . THR D 1 102 ? 36.018 27.061 41.248 1.00 12.32 102 THR D N 1
ATOM 3542 C CA . THR D 1 102 ? 35.354 28.027 42.112 1.00 14.81 102 THR D CA 1
ATOM 3543 C C . THR D 1 102 ? 36.404 28.882 42.807 1.00 16.60 102 THR D C 1
ATOM 3544 O O . THR D 1 102 ? 37.531 28.437 43.055 1.00 15.82 102 THR D O 1
ATOM 3548 N N . ARG D 1 103 ? 36.010 30.116 43.122 1.00 15.00 103 ARG D N 1
ATOM 3549 C CA . ARG D 1 103 ? 36.873 31.022 43.866 1.00 18.25 103 ARG D CA 1
ATOM 3550 C C . ARG D 1 103 ? 36.928 30.687 45.354 1.00 16.44 103 ARG D C 1
ATOM 3551 O O . ARG D 1 103 ? 37.974 30.872 45.985 1.00 17.68 103 ARG D O 1
ATOM 3559 N N . PHE D 1 104 ? 35.830 30.203 45.933 1.00 15.34 104 PHE D N 1
ATOM 3560 C CA . PHE D 1 104 ? 35.752 29.938 47.366 1.00 17.34 104 PHE D CA 1
ATOM 3561 C C . PHE D 1 104 ? 35.061 28.605 47.606 1.00 17.74 104 PHE D C 1
ATOM 3562 O O . PHE D 1 104 ? 34.085 28.279 46.926 1.00 16.84 104 PHE D O 1
ATOM 3570 N N . ALA D 1 105 ? 35.532 27.863 48.610 1.00 14.70 105 ALA D N 1
ATOM 3571 C CA . ALA D 1 105 ? 34.853 26.638 49.015 1.00 12.93 105 ALA D CA 1
ATOM 3572 C C . ALA D 1 105 ? 35.264 26.271 50.435 1.00 16.61 105 ALA D C 1
ATOM 3573 O O . ALA D 1 105 ? 36.455 26.283 50.759 1.00 15.57 105 ALA D O 1
ATOM 3575 N N . GLY D 1 106 ? 34.279 25.908 51.263 1.00 14.85 106 GLY D N 1
ATOM 3576 C CA . GLY D 1 106 ? 34.576 25.521 52.634 1.00 13.09 106 GLY D CA 1
ATOM 3577 C C . GLY D 1 106 ? 35.409 24.257 52.729 1.00 14.55 106 GLY D C 1
ATOM 3578 O O . GLY D 1 106 ? 36.247 24.121 53.622 1.00 15.73 106 GLY D O 1
ATOM 3579 N N . ARG D 1 107 ? 35.180 23.310 51.824 1.00 14.10 107 ARG D N 1
ATOM 3580 C CA . ARG D 1 107 ? 36.033 22.140 51.668 1.00 14.62 107 ARG D CA 1
ATOM 3581 C C . ARG D 1 107 ? 36.251 21.919 50.186 1.00 11.05 107 ARG D C 1
ATOM 3582 O O . ARG D 1 107 ? 35.341 22.159 49.387 1.00 14.33 107 ARG D O 1
ATOM 3590 N N . TRP D 1 108 ? 37.451 21.454 49.826 1.00 11.55 108 TRP D N 1
ATOM 3591 C CA . TRP D 1 108 ? 37.767 21.255 48.416 1.00 11.26 108 TRP D CA 1
ATOM 3592 C C . TRP D 1 108 ? 36.816 20.266 47.756 1.00 10.56 108 TRP D C 1
ATOM 3593 O O . TRP D 1 108 ? 36.567 20.366 46.551 1.00 9.76 108 TRP D O 1
ATOM 3604 N N . TYR D 1 109 ? 36.278 19.310 48.514 1.00 9.38 109 TYR D N 1
ATOM 3605 C CA . TYR D 1 109 ? 35.463 18.231 47.964 1.00 10.18 109 TYR D CA 1
ATOM 3606 C C . TYR D 1 109 ? 33.970 18.506 48.038 1.00 13.06 109 TYR D C 1
ATOM 3607 O O . TYR D 1 109 ? 33.178 17.614 47.730 1.00 16.40 109 TYR D O 1
ATOM 3616 N N . ARG D 1 110 ? 33.566 19.693 48.456 1.00 14.51 110 ARG D N 1
ATOM 3617 C CA . ARG D 1 110 ? 32.144 20.001 48.560 1.00 17.07 110 ARG D CA 1
ATOM 3618 C C . ARG D 1 110 ? 31.684 20.550 47.221 1.00 13.30 110 ARG D C 1
ATOM 3619 O O . ARG D 1 110 ? 31.834 21.741 46.935 1.00 13.61 110 ARG D O 1
ATOM 3627 N N . ASP D 1 111 ? 31.119 19.666 46.403 1.00 13.02 111 ASP D N 1
ATOM 3628 C CA . ASP D 1 111 ? 30.726 20.042 45.052 1.00 17.22 111 ASP D CA 1
ATOM 3629 C C . ASP D 1 111 ? 29.619 21.088 45.026 1.00 17.00 111 ASP D C 1
ATOM 3630 O O . ASP D 1 111 ? 29.497 21.801 44.026 1.00 15.42 111 ASP D O 1
ATOM 3635 N N . SER D 1 112 ? 28.818 21.206 46.091 1.00 16.51 112 SER D N 1
ATOM 3636 C CA . SER D 1 112 ? 27.754 22.206 46.073 1.00 14.02 112 SER D CA 1
ATOM 3637 C C . SER D 1 112 ? 28.299 23.626 46.098 1.00 16.52 112 SER D C 1
ATOM 3638 O O . SER D 1 112 ? 27.569 24.562 45.760 1.00 20.78 112 SER D O 1
ATOM 3641 N N . GLU D 1 113 ? 29.555 23.816 46.487 1.00 13.58 113 GLU D N 1
ATOM 3642 C CA . GLU D 1 113 ? 30.150 25.142 46.498 1.00 17.45 113 GLU D CA 1
ATOM 3643 C C . GLU D 1 113 ? 30.788 25.513 45.165 1.00 11.76 113 GLU D C 1
ATOM 3644 O O . GLU D 1 113 ? 31.264 26.635 45.020 1.00 16.81 113 GLU D O 1
ATOM 3650 N N . TYR D 1 114 ? 30.808 24.598 44.199 1.00 13.75 114 TYR D N 1
ATOM 3651 C CA . TYR D 1 114 ? 31.378 24.850 42.883 1.00 11.80 114 TYR D CA 1
ATOM 3652 C C . TYR D 1 114 ? 30.291 25.289 41.908 1.00 13.94 114 TYR D C 1
ATOM 3653 O O . TYR D 1 114 ? 29.281 24.596 41.744 1.00 16.26 114 TYR D O 1
ATOM 3662 N N . ARG D 1 115 ? 30.521 26.415 41.230 1.00 16.83 115 ARG D N 1
ATOM 3663 C CA . ARG D 1 115 ? 29.518 26.968 40.326 1.00 22.24 115 ARG D CA 1
ATOM 3664 C C . ARG D 1 115 ? 29.818 26.730 38.854 1.00 23.25 115 ARG D C 1
ATOM 3665 O O . ARG D 1 115 ? 28.903 26.823 38.030 1.00 22.48 115 ARG D O 1
ATOM 3673 N N . ALA D 1 116 ? 31.064 26.451 38.493 1.00 18.78 116 ALA D N 1
ATOM 3674 C CA . ALA D 1 116 ? 31.438 26.209 37.107 1.00 18.34 116 ALA D CA 1
ATOM 3675 C C . ALA D 1 116 ? 31.778 24.739 36.935 1.00 17.17 116 ALA D C 1
ATOM 3676 O O . ALA D 1 116 ? 32.603 24.205 37.679 1.00 15.08 116 ALA D O 1
ATOM 3678 N N . TRP D 1 117 ? 31.155 24.097 35.948 1.00 19.45 117 TRP D N 1
ATOM 3679 C CA . TRP D 1 117 ? 31.286 22.668 35.721 1.00 16.67 117 TRP D CA 1
ATOM 3680 C C . TRP D 1 117 ? 31.528 22.378 34.248 1.00 20.88 117 TRP D C 1
ATOM 3681 O O . TRP D 1 117 ? 31.032 23.087 33.371 1.00 22.57 117 TRP D O 1
ATOM 3692 N N . GLY D 1 118 ? 32.288 21.305 33.993 1.00 19.40 118 GLY D N 1
ATOM 3693 C CA . GLY D 1 118 ? 32.385 20.741 32.663 1.00 17.90 118 GLY D CA 1
ATOM 3694 C C . GLY D 1 118 ? 31.318 19.678 32.447 1.00 23.29 118 GLY D C 1
ATOM 3695 O O . GLY D 1 118 ? 30.669 19.218 33.383 1.00 20.27 118 GLY D O 1
ATOM 3696 N N . GLN D 1 119 ? 31.137 19.286 31.184 1.00 25.81 119 GLN D N 1
ATOM 3697 C CA . GLN D 1 119 ? 30.097 18.308 30.874 1.00 24.50 119 GLN D CA 1
ATOM 3698 C C . GLN D 1 119 ? 30.446 16.930 31.410 1.00 26.34 119 GLN D C 1
ATOM 3699 O O . GLN D 1 119 ? 29.551 16.150 31.758 1.00 30.08 119 GLN D O 1
ATOM 3705 N N . GLY D 1 120 ? 31.730 16.613 31.490 1.00 22.31 120 GLY D N 1
ATOM 3706 C CA . GLY D 1 120 ? 32.128 15.302 31.938 1.00 23.37 120 GLY D CA 1
ATOM 3707 C C . GLY D 1 120 ? 32.873 14.520 30.878 1.00 25.73 120 GLY D C 1
ATOM 3708 O O . GLY D 1 120 ? 32.715 14.755 29.678 1.00 23.24 120 GLY D O 1
ATOM 3709 N N . THR D 1 121 ? 33.709 13.592 31.319 1.00 25.37 121 THR D N 1
ATOM 3710 C CA . THR D 1 121 ? 34.270 12.576 30.446 1.00 25.11 121 THR D CA 1
ATOM 3711 C C . THR D 1 121 ? 34.038 11.234 31.123 1.00 22.19 121 THR D C 1
ATOM 3712 O O . THR D 1 121 ? 34.250 11.094 32.332 1.00 21.80 121 THR D O 1
ATOM 3716 N N . GLN D 1 122 ? 33.542 10.268 30.361 1.00 21.70 122 GLN D N 1
ATOM 3717 C CA . GLN D 1 122 ? 33.233 8.965 30.924 1.00 19.83 122 GLN D CA 1
ATOM 3718 C C . GLN D 1 122 ? 34.496 8.126 31.038 1.00 18.96 122 GLN D C 1
ATOM 3719 O O . GLN D 1 122 ? 35.317 8.091 30.118 1.00 19.68 122 GLN D O 1
ATOM 3725 N N . VAL D 1 123 ? 34.641 7.449 32.176 1.00 16.97 123 VAL D N 1
ATOM 3726 C CA . VAL D 1 123 ? 35.750 6.542 32.436 1.00 21.14 123 VAL D CA 1
ATOM 3727 C C . VAL D 1 123 ? 35.146 5.206 32.836 1.00 19.49 123 VAL D C 1
ATOM 3728 O O . VAL D 1 123 ? 34.375 5.134 33.801 1.00 22.73 123 VAL D O 1
ATOM 3732 N N . THR D 1 124 ? 35.468 4.159 32.086 1.00 17.49 124 THR D N 1
ATOM 3733 C CA . THR D 1 124 ? 34.930 2.829 32.346 1.00 22.13 124 THR D CA 1
ATOM 3734 C C . THR D 1 124 ? 36.100 1.866 32.459 1.00 20.84 124 THR D C 1
ATOM 3735 O O . THR D 1 124 ? 36.825 1.650 31.482 1.00 21.86 124 THR D O 1
ATOM 3739 N N . VAL D 1 125 ? 36.298 1.311 33.649 1.00 18.52 125 VAL D N 1
ATOM 3740 C CA . VAL D 1 125 ? 37.385 0.380 33.913 1.00 22.16 125 VAL D CA 1
ATOM 3741 C C . VAL D 1 125 ? 36.774 -1.012 34.020 1.00 23.83 125 VAL D C 1
ATOM 3742 O O . VAL D 1 125 ? 36.029 -1.301 34.962 1.00 27.12 125 VAL D O 1
ATOM 3746 N N . SER D 1 126 ? 37.081 -1.873 33.055 1.00 25.08 126 SER D N 1
ATOM 3747 C CA . SER D 1 126 ? 36.529 -3.228 33.037 1.00 29.33 126 SER D CA 1
ATOM 3748 C C . SER D 1 126 ? 37.143 -4.104 34.127 1.00 28.71 126 SER D C 1
ATOM 3749 O O . SER D 1 126 ? 38.069 -4.876 33.870 1.00 37.75 126 SER D O 1
#